Protein AF-A0A9E3P2F0-F1 (afdb_monomer)

Mean predicted aligned error: 11.73 Å

Structure (mmCIF, N/CA/C/O backbone):
data_AF-A0A9E3P2F0-F1
#
_entry.id   AF-A0A9E3P2F0-F1
#
loop_
_atom_site.group_PDB
_atom_site.id
_atom_site.type_symbol
_atom_site.label_atom_id
_atom_site.label_alt_id
_atom_site.label_comp_id
_atom_site.label_asym_id
_atom_site.label_entity_id
_atom_site.label_seq_id
_atom_site.pdbx_PDB_ins_code
_atom_site.Cartn_x
_atom_site.Cartn_y
_atom_site.Cartn_z
_atom_site.occupancy
_atom_site.B_iso_or_equiv
_atom_site.auth_seq_id
_atom_site.auth_comp_id
_atom_site.auth_asym_id
_atom_site.auth_atom_id
_atom_site.pdbx_PDB_model_num
ATOM 1 N N . MET A 1 1 ? 60.917 -7.660 24.930 1.00 40.38 1 MET A N 1
ATOM 2 C CA . MET A 1 1 ? 59.630 -8.394 24.938 1.00 40.38 1 MET A CA 1
ATOM 3 C C . MET A 1 1 ? 58.524 -7.408 25.269 1.00 40.38 1 MET A C 1
ATOM 5 O O . MET A 1 1 ? 58.540 -6.801 26.330 1.00 40.38 1 MET A O 1
ATOM 9 N N . SER A 1 2 ? 57.696 -7.110 24.273 1.00 34.72 2 SER A N 1
ATOM 10 C CA . SER A 1 2 ? 56.915 -5.878 24.148 1.00 34.72 2 SER A CA 1
ATOM 11 C C . SER A 1 2 ? 55.524 -5.950 24.778 1.00 34.72 2 SER A C 1
ATOM 13 O O . SER A 1 2 ? 54.780 -6.902 24.562 1.00 34.72 2 SER A O 1
ATOM 15 N N . ARG A 1 3 ? 55.173 -4.856 25.461 1.00 39.50 3 ARG A N 1
ATOM 16 C CA . ARG A 1 3 ? 53.842 -4.432 25.916 1.00 39.50 3 ARG A CA 1
ATOM 17 C C . ARG A 1 3 ? 52.728 -4.738 24.896 1.00 39.50 3 ARG A C 1
ATOM 19 O O . ARG A 1 3 ? 52.567 -3.992 23.937 1.00 39.50 3 ARG A O 1
ATOM 26 N N . ARG A 1 4 ? 51.929 -5.783 25.129 1.00 37.25 4 ARG A N 1
ATOM 27 C CA . ARG A 1 4 ? 50.615 -6.012 24.492 1.00 37.25 4 ARG A CA 1
ATOM 28 C C . ARG A 1 4 ? 49.747 -6.877 25.407 1.00 37.25 4 ARG A C 1
ATOM 30 O O . ARG A 1 4 ? 49.718 -8.082 25.225 1.00 37.25 4 ARG A O 1
ATOM 37 N N . LEU A 1 5 ? 49.081 -6.289 26.404 1.00 38.16 5 LEU A N 1
ATOM 38 C CA . LEU A 1 5 ? 48.045 -7.013 27.167 1.00 38.16 5 LEU A CA 1
ATOM 39 C C . LEU A 1 5 ? 46.985 -6.126 27.852 1.00 38.16 5 LEU A C 1
ATOM 41 O O . LEU A 1 5 ? 46.188 -6.635 28.623 1.00 38.16 5 LEU A O 1
ATOM 45 N N . VAL A 1 6 ? 46.908 -4.823 27.548 1.00 38.03 6 VAL A N 1
ATOM 46 C CA . VAL A 1 6 ? 45.938 -3.915 28.210 1.00 38.03 6 VAL A CA 1
ATOM 47 C C . VAL A 1 6 ? 44.891 -3.316 27.250 1.00 38.03 6 VAL A C 1
ATOM 49 O O . VAL A 1 6 ? 43.976 -2.635 27.683 1.00 38.03 6 VAL A O 1
ATOM 52 N N . ALA A 1 7 ? 44.921 -3.627 25.949 1.00 35.84 7 ALA A N 1
ATOM 53 C CA . ALA A 1 7 ? 43.976 -3.042 24.980 1.00 35.84 7 ALA A CA 1
ATOM 54 C C . ALA A 1 7 ? 42.745 -3.915 24.639 1.00 35.84 7 ALA A C 1
ATOM 56 O O . ALA A 1 7 ? 41.871 -3.459 23.911 1.00 35.84 7 ALA A O 1
ATOM 57 N N . ALA A 1 8 ? 42.646 -5.150 25.145 1.00 36.19 8 ALA A N 1
ATOM 58 C CA . ALA A 1 8 ? 41.580 -6.083 24.745 1.00 36.19 8 ALA A CA 1
ATOM 59 C C . ALA A 1 8 ? 40.369 -6.123 25.700 1.00 36.19 8 ALA A C 1
ATOM 61 O O . ALA A 1 8 ? 39.304 -6.587 25.308 1.00 36.19 8 ALA A O 1
ATOM 62 N N . ALA A 1 9 ? 40.495 -5.610 26.929 1.00 34.03 9 ALA A N 1
ATOM 63 C CA . ALA A 1 9 ? 39.415 -5.668 27.920 1.00 34.03 9 ALA A CA 1
ATOM 64 C C . ALA A 1 9 ? 38.442 -4.473 27.847 1.00 34.03 9 ALA A C 1
ATOM 66 O O . ALA A 1 9 ? 37.289 -4.598 28.247 1.00 34.03 9 ALA A O 1
ATOM 67 N N . THR A 1 10 ? 38.857 -3.337 27.278 1.00 33.19 10 THR A N 1
ATOM 68 C CA . THR A 1 10 ? 38.019 -2.123 27.212 1.00 33.19 10 THR A CA 1
ATOM 69 C C . THR A 1 10 ? 37.152 -2.050 25.948 1.00 33.19 10 THR A C 1
ATOM 71 O O . THR A 1 10 ? 36.189 -1.293 25.915 1.00 33.19 10 THR A O 1
ATOM 74 N N . PHE A 1 11 ? 37.436 -2.856 24.916 1.00 33.81 11 PHE A N 1
ATOM 75 C CA . PHE A 1 11 ? 36.678 -2.832 23.654 1.00 33.81 11 PHE A CA 1
ATOM 76 C C . PHE A 1 11 ? 35.480 -3.799 23.641 1.00 33.81 11 PHE A C 1
ATOM 78 O O . PHE A 1 11 ? 34.512 -3.576 22.922 1.00 33.81 11 PHE A O 1
ATOM 85 N N . VAL A 1 12 ? 35.495 -4.841 24.481 1.00 35.81 12 VAL A N 1
ATOM 86 C CA . VAL A 1 12 ? 34.389 -5.814 24.575 1.00 35.81 12 VAL A CA 1
ATOM 87 C C . VAL A 1 12 ? 33.269 -5.317 25.501 1.00 35.81 12 VAL A C 1
ATOM 89 O O . VAL A 1 12 ? 32.103 -5.613 25.261 1.00 35.81 12 VAL A O 1
ATOM 92 N N . ALA A 1 13 ? 33.575 -4.463 26.484 1.00 33.22 13 ALA A N 1
ATOM 93 C CA . ALA A 1 13 ? 32.558 -3.835 27.336 1.00 33.22 13 ALA A CA 1
ATOM 94 C C . ALA A 1 13 ? 31.741 -2.738 26.613 1.00 33.22 13 ALA A C 1
ATOM 96 O O . ALA A 1 13 ? 30.599 -2.480 26.982 1.00 33.22 13 ALA A O 1
ATOM 97 N N . LEU A 1 14 ? 32.282 -2.139 25.544 1.00 32.34 14 LEU A N 1
ATOM 98 C CA . LEU A 1 14 ? 31.580 -1.157 24.701 1.00 32.34 14 LEU A CA 1
ATOM 99 C C . LEU A 1 14 ? 30.700 -1.795 23.610 1.00 32.34 14 LEU A C 1
ATOM 101 O O . LEU A 1 14 ? 29.856 -1.109 23.042 1.00 32.34 14 LEU A O 1
ATOM 105 N N . LEU A 1 15 ? 30.838 -3.102 23.356 1.00 33.69 15 LEU A N 1
ATOM 106 C CA . LEU A 1 15 ? 30.000 -3.851 22.407 1.00 33.69 15 LEU A CA 1
ATOM 107 C C . LEU A 1 15 ? 28.753 -4.487 23.048 1.00 33.69 15 LEU A C 1
ATOM 109 O O . LEU A 1 15 ? 27.879 -4.951 22.325 1.00 33.69 15 LEU A O 1
ATOM 113 N N . PHE A 1 16 ? 28.637 -4.463 24.380 1.00 33.47 16 PHE A N 1
ATOM 114 C CA . PHE A 1 16 ? 27.462 -4.964 25.112 1.00 33.47 16 PHE A CA 1
ATOM 115 C C . PHE A 1 16 ? 26.696 -3.879 25.891 1.00 33.47 16 PHE A C 1
ATOM 117 O O . PHE A 1 16 ? 25.680 -4.178 26.513 1.00 33.47 16 PHE A O 1
ATOM 124 N N . ALA A 1 17 ? 27.133 -2.615 25.833 1.00 30.91 17 ALA A N 1
ATOM 125 C CA . ALA A 1 17 ? 26.473 -1.493 26.513 1.00 30.91 17 ALA A CA 1
ATOM 126 C C . ALA A 1 17 ? 25.496 -0.692 25.625 1.00 30.91 17 ALA A C 1
ATOM 128 O O . ALA A 1 17 ? 24.865 0.243 26.110 1.00 30.91 17 ALA A O 1
ATOM 129 N N . SER A 1 18 ? 25.331 -1.045 24.346 1.00 32.28 18 SER A N 1
ATOM 130 C CA . SER A 1 18 ? 24.412 -0.354 23.422 1.00 32.28 18 SER A CA 1
ATOM 131 C C . SER A 1 18 ?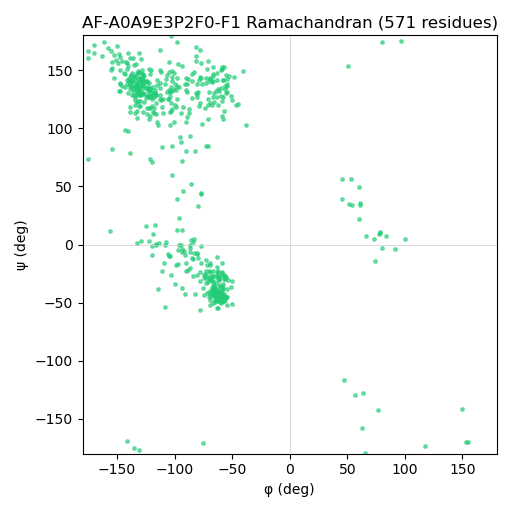 23.227 -1.202 22.947 1.00 32.28 18 SER A C 1
ATOM 133 O O . SER A 1 18 ? 22.380 -0.704 22.213 1.00 32.28 18 SER A O 1
ATOM 135 N N . THR A 1 19 ? 23.090 -2.451 23.400 1.00 33.00 19 THR A N 1
ATOM 136 C CA . THR A 1 19 ? 22.008 -3.355 22.959 1.00 33.00 19 THR A CA 1
ATOM 137 C C . THR A 1 19 ? 20.756 -3.349 23.842 1.00 33.00 19 THR A C 1
ATOM 139 O O . THR A 1 19 ? 19.895 -4.202 23.665 1.00 33.00 19 THR A O 1
ATOM 142 N N . PHE A 1 20 ? 20.609 -2.390 24.764 1.00 34.28 20 PHE A N 1
ATOM 143 C CA . PHE A 1 20 ? 19.408 -2.279 25.613 1.00 34.28 20 PHE A CA 1
ATOM 144 C C . PHE A 1 20 ? 18.746 -0.895 25.653 1.00 34.28 20 PHE A C 1
ATOM 146 O O . PHE A 1 20 ? 17.749 -0.725 26.346 1.00 34.28 20 PHE A O 1
ATOM 153 N N . ALA A 1 21 ? 19.231 0.085 24.892 1.00 37.06 21 ALA A N 1
ATOM 154 C CA . ALA A 1 21 ? 18.685 1.441 24.917 1.00 37.06 21 ALA A CA 1
ATOM 155 C C . ALA A 1 21 ? 18.188 1.851 23.529 1.00 37.06 21 ALA A C 1
ATOM 157 O O . ALA A 1 21 ? 18.868 2.576 22.825 1.00 37.06 21 ALA A O 1
ATOM 158 N N . PHE A 1 22 ? 17.051 1.288 23.126 1.00 36.94 22 PHE A N 1
ATOM 159 C CA . PHE A 1 22 ? 15.918 1.956 22.467 1.00 36.94 22 PHE A CA 1
ATOM 160 C C . PHE A 1 22 ? 14.837 0.884 22.341 1.00 36.94 22 PHE A C 1
ATOM 162 O O . PHE A 1 22 ? 14.610 0.294 21.284 1.00 36.94 22 PHE A O 1
ATOM 169 N N . ALA A 1 23 ? 14.228 0.586 23.490 1.00 47.16 23 ALA A N 1
ATOM 170 C CA . ALA A 1 23 ? 12.923 -0.041 23.530 1.00 47.16 23 ALA A CA 1
ATOM 171 C C . ALA A 1 23 ? 11.978 0.720 22.580 1.00 47.16 23 ALA A C 1
ATOM 173 O O . ALA A 1 23 ? 12.103 1.931 22.394 1.00 47.16 23 ALA A O 1
ATOM 174 N N . ASP A 1 24 ? 11.087 -0.017 21.923 1.00 72.38 24 ASP A N 1
ATOM 175 C CA . ASP A 1 24 ? 10.066 0.513 21.023 1.00 72.38 24 ASP A CA 1
ATOM 176 C C . ASP A 1 24 ? 9.362 1.719 21.675 1.00 72.38 24 ASP A C 1
ATOM 178 O O . ASP A 1 24 ? 8.781 1.578 22.748 1.00 72.38 24 ASP A O 1
ATOM 182 N N . ALA A 1 25 ? 9.428 2.902 21.051 1.00 71.94 25 ALA A N 1
ATOM 183 C CA . ALA A 1 25 ? 8.899 4.141 21.621 1.00 71.94 25 ALA A CA 1
ATOM 184 C C . ALA A 1 25 ? 7.382 4.034 21.815 1.00 71.94 25 ALA A C 1
ATOM 186 O O . ALA A 1 25 ? 6.822 4.639 22.720 1.00 71.94 25 ALA A O 1
ATOM 187 N N . ARG A 1 26 ? 6.702 3.213 21.005 1.00 73.44 26 ARG A N 1
ATOM 188 C CA . ARG A 1 26 ? 5.289 2.883 21.191 1.00 73.44 26 ARG A CA 1
ATOM 189 C C . ARG A 1 26 ? 5.087 1.997 22.417 1.00 73.44 26 ARG A C 1
ATOM 191 O O . ARG A 1 26 ? 4.196 2.281 23.207 1.00 73.44 26 ARG A O 1
ATOM 198 N N . THR A 1 27 ? 5.909 0.967 22.614 1.00 76.38 27 THR A N 1
ATOM 199 C CA . THR A 1 27 ? 5.895 0.134 23.832 1.00 76.38 27 THR A CA 1
ATOM 200 C C . THR A 1 27 ? 6.225 0.950 25.084 1.00 76.38 27 THR A C 1
ATOM 202 O O . THR A 1 27 ? 5.558 0.798 26.107 1.00 76.38 27 THR A O 1
ATOM 205 N N . GLU A 1 28 ? 7.205 1.847 25.007 1.00 83.88 28 GLU A N 1
ATOM 206 C CA . GLU A 1 28 ? 7.602 2.745 26.091 1.00 83.88 28 GLU A CA 1
ATOM 207 C C . GLU A 1 28 ? 6.488 3.758 26.395 1.00 83.88 28 GLU A C 1
ATOM 209 O O . GLU A 1 28 ? 6.028 3.844 27.534 1.00 83.88 28 GLU A O 1
ATOM 214 N N . ALA A 1 29 ? 5.953 4.438 25.374 1.00 85.31 29 ALA A N 1
ATOM 215 C CA . ALA A 1 29 ? 4.809 5.338 25.514 1.00 85.31 29 ALA A CA 1
ATOM 216 C C . ALA A 1 29 ? 3.576 4.611 26.067 1.00 85.31 29 ALA A C 1
ATOM 218 O O . ALA A 1 29 ? 2.880 5.150 26.921 1.00 85.31 29 ALA A O 1
ATOM 219 N N . ARG A 1 30 ? 3.329 3.364 25.648 1.00 85.25 30 ARG A N 1
ATOM 220 C CA . ARG A 1 30 ? 2.257 2.505 26.170 1.00 85.25 30 ARG A CA 1
ATOM 221 C C . ARG A 1 30 ? 2.463 2.143 27.632 1.00 85.25 30 ARG A C 1
ATOM 223 O O . ARG A 1 30 ? 1.501 2.170 28.398 1.00 85.25 30 ARG A O 1
ATOM 230 N N . ALA A 1 31 ? 3.692 1.836 28.036 1.00 87.50 31 ALA A N 1
ATOM 231 C CA . ALA A 1 31 ? 4.022 1.556 29.427 1.00 87.50 31 ALA A CA 1
ATOM 232 C C . ALA A 1 31 ? 3.802 2.793 30.312 1.00 87.50 31 ALA A C 1
ATOM 234 O O . ALA A 1 31 ? 3.137 2.683 31.344 1.00 87.50 31 ALA A O 1
ATOM 235 N N . HIS A 1 32 ? 4.288 3.960 29.877 1.00 93.38 32 HIS A N 1
ATOM 236 C CA . HIS A 1 32 ? 4.067 5.241 30.554 1.00 93.38 32 HIS A CA 1
ATOM 237 C C . HIS A 1 32 ? 2.585 5.616 30.599 1.00 93.38 32 HIS A C 1
ATOM 239 O O . HIS A 1 32 ? 2.068 5.985 31.647 1.00 93.38 32 HIS A O 1
ATOM 245 N N . PHE A 1 33 ? 1.856 5.443 29.499 1.00 91.19 33 PHE A N 1
ATOM 246 C CA . PHE A 1 33 ? 0.426 5.723 29.458 1.00 91.19 33 PHE A CA 1
ATOM 247 C C . PHE A 1 33 ? -0.350 4.841 30.420 1.00 91.19 33 PHE A C 1
ATOM 249 O O . PHE A 1 33 ? -1.146 5.348 31.203 1.00 91.19 33 PHE A O 1
ATOM 256 N N . LYS A 1 34 ? -0.066 3.535 30.426 1.00 90.06 34 LYS A N 1
ATOM 257 C CA . LYS A 1 34 ? -0.675 2.601 31.370 1.00 90.06 34 LYS A CA 1
ATOM 258 C C . LYS A 1 34 ? -0.368 2.990 32.815 1.00 90.06 34 LYS A C 1
ATOM 260 O O . LYS A 1 34 ? -1.300 3.127 33.598 1.00 90.06 34 LYS A O 1
ATOM 265 N N . LYS A 1 35 ? 0.904 3.232 33.151 1.00 92.50 35 LYS A N 1
ATOM 266 C CA . LYS A 1 35 ? 1.299 3.723 34.481 1.00 92.50 35 LYS A CA 1
ATOM 267 C C . LYS A 1 35 ? 0.558 5.001 34.863 1.00 92.50 35 LYS A C 1
ATOM 269 O O . LYS A 1 35 ? 0.071 5.100 35.984 1.00 92.50 35 LYS A O 1
ATOM 274 N N . GLY A 1 36 ? 0.458 5.950 33.935 1.00 93.81 36 GLY A N 1
ATOM 275 C CA . GLY A 1 36 ? -0.226 7.217 34.150 1.00 93.81 36 GLY A CA 1
ATOM 276 C C . GLY A 1 36 ? -1.710 7.029 34.445 1.00 93.81 36 GLY A C 1
ATOM 277 O O . GLY A 1 36 ? -2.221 7.571 35.423 1.00 93.81 36 GLY A O 1
ATOM 278 N N . MET A 1 37 ? -2.387 6.194 33.655 1.00 93.38 37 MET A N 1
ATOM 279 C CA . MET A 1 37 ? -3.798 5.865 33.863 1.00 93.38 37 MET A CA 1
ATOM 280 C C . MET A 1 37 ? -4.033 5.098 35.172 1.00 93.38 37 MET A C 1
ATOM 282 O O . MET A 1 37 ? -4.981 5.417 35.890 1.00 93.38 37 MET A O 1
ATOM 286 N N . ASP A 1 38 ? -3.162 4.146 35.520 1.00 92.75 38 ASP A N 1
ATOM 287 C CA . ASP A 1 38 ? -3.234 3.388 36.777 1.00 92.75 38 ASP A CA 1
ATOM 288 C C . ASP A 1 38 ? -3.022 4.309 37.999 1.00 92.75 38 ASP A C 1
ATOM 290 O O . ASP A 1 38 ? -3.728 4.195 39.003 1.00 92.75 38 ASP A O 1
ATOM 294 N N . ALA A 1 39 ? -2.097 5.273 37.910 1.00 93.31 39 ALA A N 1
ATOM 295 C CA . ALA A 1 39 ? -1.855 6.269 38.955 1.00 93.31 39 ALA A CA 1
ATOM 296 C C . ALA A 1 39 ? -3.045 7.228 39.135 1.00 93.31 39 ALA A C 1
ATOM 298 O O . ALA A 1 39 ? -3.456 7.485 40.269 1.00 93.31 39 ALA A O 1
ATOM 299 N N . ILE A 1 40 ? -3.649 7.699 38.035 1.00 91.94 40 ILE A N 1
ATOM 300 C CA . ILE A 1 40 ? -4.868 8.527 38.074 1.00 91.94 40 ILE A CA 1
ATOM 301 C C . ILE A 1 40 ? -6.021 7.748 38.710 1.00 91.94 40 ILE A C 1
ATOM 303 O O . ILE A 1 40 ? -6.703 8.275 39.586 1.00 91.94 40 ILE A O 1
ATOM 307 N N . ALA A 1 41 ? -6.207 6.478 38.335 1.00 89.44 41 ALA A N 1
ATOM 308 C CA . ALA A 1 41 ? -7.228 5.618 38.933 1.00 89.44 41 ALA A CA 1
ATOM 309 C C . ALA A 1 41 ? -7.017 5.413 40.446 1.00 89.44 41 ALA A C 1
ATOM 311 O O . ALA A 1 41 ? -7.986 5.263 41.189 1.00 89.44 41 ALA A O 1
ATOM 312 N N . ALA A 1 42 ? -5.767 5.463 40.915 1.00 92.56 42 ALA A N 1
ATOM 313 C CA . ALA A 1 42 ? -5.408 5.431 42.332 1.00 92.56 42 ALA A CA 1
ATOM 314 C C . ALA A 1 42 ? -5.479 6.807 43.038 1.00 92.56 42 ALA A C 1
ATOM 316 O O . ALA A 1 42 ? -5.095 6.911 44.203 1.00 92.56 42 ALA A O 1
ATOM 317 N N . GLY A 1 43 ? -5.936 7.867 42.358 1.00 90.50 43 GLY A N 1
ATOM 318 C CA . GLY A 1 43 ? -6.038 9.231 42.895 1.00 90.50 43 GLY A CA 1
ATOM 319 C C . GLY A 1 43 ? -4.714 10.003 42.955 1.00 90.50 43 GLY A C 1
ATOM 320 O O . GLY A 1 43 ? -4.659 11.087 43.537 1.00 90.50 43 GLY A O 1
ATOM 321 N N . LYS A 1 44 ? -3.642 9.469 42.361 1.00 95.00 44 LYS A N 1
ATOM 322 C CA . LYS A 1 44 ? -2.306 10.077 42.331 1.00 95.00 44 LYS A CA 1
ATOM 323 C C . LYS A 1 44 ? -2.117 10.906 41.061 1.00 95.00 44 LYS A C 1
ATOM 325 O O . LYS A 1 44 ? -1.405 10.510 40.138 1.00 95.00 44 LYS A O 1
ATOM 330 N N . TYR A 1 45 ? -2.789 12.052 41.003 1.00 93.06 45 TYR A N 1
ATOM 331 C CA . TYR A 1 45 ? -2.846 12.867 39.787 1.00 93.06 45 TYR A CA 1
ATOM 332 C C . TYR A 1 45 ? -1.480 13.401 39.344 1.00 93.06 45 TYR A C 1
ATOM 334 O O . TYR A 1 45 ? -1.183 13.328 38.158 1.00 93.06 45 TYR A O 1
ATOM 342 N N . ASP A 1 46 ? -0.625 13.858 40.262 1.00 93.44 46 ASP A N 1
ATOM 343 C CA . ASP A 1 46 ? 0.693 14.406 39.904 1.00 93.44 46 ASP A CA 1
ATOM 344 C C . ASP A 1 46 ? 1.594 13.351 39.243 1.00 93.44 46 ASP A C 1
ATOM 346 O O . ASP A 1 46 ? 2.151 13.589 38.169 1.00 93.44 46 ASP A O 1
ATOM 350 N N . GLU A 1 47 ? 1.679 12.153 39.838 1.00 94.50 47 GLU A N 1
ATOM 351 C CA . GLU A 1 47 ? 2.395 11.005 39.260 1.00 94.50 47 GLU A CA 1
ATOM 352 C C . GLU A 1 47 ? 1.799 10.631 37.895 1.00 94.50 47 GLU A C 1
ATOM 354 O O . GLU A 1 47 ? 2.521 10.462 36.911 1.00 94.50 47 GLU A O 1
ATOM 359 N N . GLY A 1 48 ? 0.468 10.558 37.818 1.00 95.44 48 GLY A N 1
ATOM 360 C CA . GLY A 1 48 ? -0.240 10.192 36.601 1.00 95.44 48 GLY A CA 1
ATOM 361 C C . GLY A 1 48 ? -0.035 11.169 35.445 1.00 95.44 48 GLY A C 1
ATOM 362 O O . GLY A 1 48 ? 0.215 10.751 34.315 1.00 95.44 48 GLY A O 1
ATOM 363 N N . ILE A 1 49 ? -0.081 12.473 35.722 1.00 96.88 49 ILE A N 1
ATOM 364 C CA . ILE A 1 49 ? 0.151 13.541 34.743 1.00 96.88 49 ILE A CA 1
ATOM 365 C C . ILE A 1 49 ? 1.588 13.493 34.222 1.00 96.88 49 ILE A C 1
ATOM 367 O O . ILE A 1 49 ? 1.792 13.657 33.018 1.00 96.88 49 ILE A O 1
ATOM 371 N N . VAL A 1 50 ? 2.581 13.262 35.089 1.00 97.44 50 VAL A N 1
ATOM 372 C CA . VAL A 1 50 ? 3.988 13.127 34.672 1.00 97.44 50 VAL A CA 1
ATOM 373 C C . VAL A 1 50 ? 4.145 11.959 33.702 1.00 97.44 50 VAL A C 1
ATOM 375 O O . VAL A 1 50 ? 4.685 12.137 32.613 1.00 97.44 50 VAL A O 1
ATOM 378 N N . GLU A 1 51 ? 3.610 10.792 34.053 1.00 96.69 51 GLU A N 1
ATOM 379 C CA . GLU A 1 51 ? 3.669 9.590 33.219 1.00 96.69 51 GLU A CA 1
ATOM 380 C C . GLU A 1 51 ? 2.941 9.787 31.873 1.00 96.69 51 GLU A C 1
ATOM 382 O O . GLU A 1 51 ? 3.492 9.477 30.814 1.00 96.69 51 GLU A O 1
ATOM 387 N N . LEU A 1 52 ? 1.750 10.400 31.868 1.00 94.62 52 LEU A N 1
ATOM 388 C CA . LEU A 1 52 ? 1.035 10.727 30.627 1.00 94.62 52 LEU A CA 1
ATOM 389 C C . LEU A 1 52 ? 1.781 11.755 29.762 1.00 94.62 52 LEU A C 1
ATOM 391 O O . LEU A 1 52 ? 1.793 11.631 28.536 1.00 94.62 52 LEU A O 1
ATOM 395 N N . LYS A 1 53 ? 2.425 12.762 30.366 1.00 95.94 53 LYS A N 1
ATOM 396 C CA . LYS A 1 53 ? 3.267 13.720 29.634 1.00 95.94 53 LYS A CA 1
ATOM 397 C C . LYS A 1 53 ? 4.475 13.034 29.014 1.00 95.94 53 LYS A C 1
ATOM 399 O O . LYS A 1 53 ? 4.781 13.324 27.860 1.00 95.94 53 LYS A O 1
ATOM 404 N N . THR A 1 54 ? 5.125 12.122 29.734 1.00 94.12 54 THR A N 1
ATOM 405 C CA . THR A 1 54 ? 6.226 11.320 29.189 1.00 94.12 54 THR A CA 1
ATOM 406 C C . THR A 1 54 ? 5.735 10.471 28.016 1.00 94.12 54 THR A C 1
ATOM 408 O O . THR A 1 54 ? 6.333 10.523 26.944 1.00 94.12 54 THR A O 1
ATOM 411 N N . ALA A 1 55 ? 4.586 9.796 28.146 1.00 89.69 55 ALA A N 1
ATOM 412 C CA . ALA A 1 55 ? 3.973 9.064 27.036 1.00 89.69 55 ALA A CA 1
ATOM 413 C C . ALA A 1 55 ? 3.722 9.962 25.811 1.00 89.69 55 ALA A C 1
ATOM 415 O O . ALA A 1 55 ? 4.070 9.590 24.692 1.00 89.69 55 ALA A O 1
ATOM 416 N N . TYR A 1 56 ? 3.180 11.167 26.021 1.00 88.81 56 TYR A N 1
ATOM 417 C CA . TYR A 1 56 ? 2.937 12.145 24.956 1.00 88.81 56 TYR A CA 1
ATOM 418 C C . TYR A 1 56 ? 4.228 12.674 24.314 1.00 88.81 56 TYR A C 1
ATOM 420 O O . TYR A 1 56 ? 4.264 12.923 23.112 1.00 88.81 56 TYR A O 1
ATOM 428 N N . GLN A 1 57 ? 5.293 12.862 25.094 1.00 89.69 57 GLN A N 1
ATOM 429 C CA . GLN A 1 57 ? 6.593 13.303 24.582 1.00 89.69 57 GLN A CA 1
ATOM 430 C C . GLN A 1 57 ? 7.257 12.232 23.717 1.00 89.69 57 GLN A C 1
ATOM 432 O O . GLN A 1 57 ? 7.859 12.564 22.695 1.00 89.69 57 GLN A O 1
ATOM 437 N N . ILE A 1 58 ? 7.129 10.964 24.117 1.00 84.06 58 ILE A N 1
ATOM 438 C CA . ILE A 1 58 ? 7.651 9.825 23.362 1.00 84.06 58 ILE A CA 1
ATOM 439 C C . ILE A 1 58 ? 6.853 9.647 22.065 1.00 84.06 58 ILE A C 1
ATOM 441 O O . ILE A 1 58 ? 7.438 9.590 20.980 1.00 84.06 58 ILE A O 1
ATOM 445 N N . LEU A 1 59 ? 5.520 9.588 22.164 1.00 79.75 59 LEU A N 1
ATOM 446 C CA . LEU A 1 59 ? 4.629 9.410 21.022 1.00 79.75 59 LEU A CA 1
ATOM 447 C C . LEU A 1 59 ? 3.371 10.292 21.171 1.00 79.75 59 LEU A C 1
ATOM 449 O O . LEU A 1 59 ? 2.415 9.905 21.850 1.00 79.75 59 LEU A O 1
ATOM 453 N N . PRO A 1 60 ? 3.347 11.480 20.533 1.00 83.75 60 PRO A N 1
ATOM 454 C CA . PRO A 1 60 ? 2.230 12.413 20.645 1.00 83.75 60 PRO A CA 1
ATOM 455 C C . PRO A 1 60 ? 0.911 11.810 20.156 1.00 83.75 60 PRO A C 1
ATOM 457 O O . PRO A 1 60 ? 0.819 11.327 19.029 1.00 83.75 60 PRO A O 1
ATOM 460 N N . HIS A 1 61 ? -0.129 11.877 20.989 1.00 82.81 61 HIS A N 1
ATOM 461 C CA . HIS A 1 61 ? -1.462 11.382 20.653 1.00 82.81 61 HIS A CA 1
ATOM 462 C C . HIS A 1 61 ? -2.555 12.232 21.321 1.00 82.81 61 HIS A C 1
ATOM 464 O O . HIS A 1 61 ? -2.451 12.577 22.500 1.00 82.81 61 HIS A O 1
ATOM 470 N N . ALA A 1 62 ? -3.628 12.544 20.585 1.00 83.25 62 ALA A N 1
ATOM 471 C CA . ALA A 1 62 ? -4.694 13.445 21.039 1.00 83.25 62 ALA A CA 1
ATOM 472 C C . ALA A 1 62 ? -5.380 12.945 22.326 1.00 83.25 62 ALA A C 1
ATOM 474 O O . ALA A 1 62 ? -5.482 13.686 23.297 1.00 83.25 62 ALA A O 1
ATOM 475 N N . ASN A 1 63 ? -5.749 11.663 22.399 1.00 86.00 63 ASN A N 1
ATOM 476 C CA . ASN A 1 63 ? -6.347 11.081 23.612 1.00 86.00 63 ASN A CA 1
ATOM 477 C C . ASN A 1 63 ? -5.447 11.197 24.859 1.00 86.00 63 ASN A C 1
ATOM 479 O O . ASN A 1 63 ? -5.956 11.258 25.975 1.00 86.00 63 ASN A O 1
ATOM 483 N N . VAL A 1 64 ? -4.119 11.260 24.690 1.00 89.69 64 VAL A N 1
ATOM 484 C CA . VAL A 1 64 ? -3.198 11.479 25.814 1.00 89.69 64 VAL A CA 1
ATOM 485 C C . VAL A 1 64 ? -3.310 12.923 26.302 1.00 89.69 64 VAL A C 1
ATOM 487 O O . VAL A 1 64 ? -3.400 13.131 27.506 1.00 89.69 64 VAL A O 1
ATOM 490 N N . LEU A 1 65 ? -3.410 13.910 25.398 1.00 91.69 65 LEU A N 1
ATOM 491 C CA . LEU A 1 65 ? -3.700 15.305 25.771 1.00 91.69 65 LEU A CA 1
ATOM 492 C C . LEU A 1 65 ? -5.034 15.432 26.507 1.00 91.69 65 LEU A C 1
ATOM 494 O O . LEU A 1 65 ? -5.087 16.124 27.519 1.00 91.69 65 LEU A O 1
ATOM 498 N N . TYR A 1 66 ? -6.078 14.740 26.040 1.00 91.06 66 TYR A N 1
ATOM 499 C CA . TYR A 1 66 ? -7.377 14.715 26.718 1.00 91.06 66 TYR A CA 1
ATOM 500 C C . TYR A 1 66 ? -7.253 14.171 28.145 1.00 91.06 66 TYR A C 1
ATOM 502 O O . TYR A 1 66 ? -7.730 14.787 29.096 1.00 91.06 66 TYR A O 1
ATOM 510 N N . ASN A 1 67 ? -6.568 13.036 28.314 1.00 93.81 67 ASN A N 1
ATOM 511 C CA . ASN A 1 67 ? -6.373 12.436 29.632 1.00 93.81 67 ASN A CA 1
ATOM 512 C C . ASN A 1 67 ? -5.501 13.311 30.546 1.00 93.81 67 ASN A C 1
ATOM 514 O O . ASN A 1 67 ? -5.802 13.398 31.732 1.00 93.81 67 ASN A O 1
ATOM 518 N N . ILE A 1 68 ? -4.486 14.006 30.013 1.00 94.75 68 ILE A N 1
ATOM 519 C CA . ILE A 1 68 ? -3.707 15.002 30.769 1.00 94.75 68 ILE A CA 1
ATOM 520 C C . ILE A 1 68 ? -4.613 16.159 31.211 1.00 94.75 68 ILE A C 1
ATOM 522 O O . ILE A 1 68 ? -4.603 16.523 32.384 1.00 94.75 68 ILE A O 1
ATOM 526 N N . ALA A 1 69 ? -5.421 16.715 30.300 1.00 94.06 69 ALA A N 1
ATOM 527 C CA . ALA A 1 69 ? -6.332 17.821 30.594 1.00 94.06 69 ALA A CA 1
ATOM 528 C C . ALA A 1 69 ? -7.340 17.452 31.691 1.00 94.06 69 ALA A C 1
ATOM 530 O O . ALA A 1 69 ? -7.536 18.196 32.653 1.00 94.06 69 ALA A O 1
ATOM 531 N N . ARG A 1 70 ? -7.936 16.262 31.576 1.00 94.12 70 ARG A N 1
ATOM 532 C CA . ARG A 1 70 ? -8.871 15.727 32.565 1.00 94.12 70 ARG A CA 1
ATOM 533 C C . ARG A 1 70 ? -8.190 15.458 33.908 1.00 94.12 70 ARG A C 1
ATOM 535 O O . ARG A 1 70 ? -8.752 15.819 34.936 1.00 94.12 70 ARG A O 1
ATOM 542 N N . ALA A 1 71 ? -6.980 14.900 33.913 1.00 93.81 71 ALA A N 1
ATOM 543 C CA . ALA A 1 71 ? -6.227 14.668 35.144 1.00 93.81 71 ALA A CA 1
ATOM 544 C C . ALA A 1 71 ? -5.903 15.980 35.880 1.00 93.81 71 ALA A C 1
ATOM 546 O O . ALA A 1 71 ? -6.052 16.041 37.098 1.00 93.81 71 ALA A O 1
ATOM 547 N N . TYR A 1 72 ? -5.547 17.049 35.157 1.00 95.12 72 TYR A N 1
ATOM 548 C CA . TYR A 1 72 ? -5.381 18.386 35.739 1.00 95.12 72 TYR A CA 1
ATOM 549 C C . TYR A 1 72 ? -6.679 18.929 36.344 1.00 95.12 72 TYR A C 1
ATOM 551 O O . TYR A 1 72 ? -6.688 19.429 37.472 1.00 95.12 72 TYR A O 1
ATOM 559 N N . ALA A 1 73 ? -7.796 18.769 35.633 1.00 92.69 73 ALA A N 1
ATOM 560 C CA . ALA A 1 73 ? -9.100 19.192 36.125 1.00 92.69 73 ALA A CA 1
ATOM 561 C C . ALA A 1 73 ? -9.505 18.439 37.409 1.00 92.69 73 ALA A C 1
ATOM 563 O O . ALA A 1 73 ? -9.965 19.065 38.364 1.00 92.69 73 ALA A O 1
ATOM 564 N N . GLU A 1 74 ? -9.274 17.123 37.477 1.00 90.94 74 GLU A N 1
ATOM 565 C CA . GLU A 1 74 ? -9.531 16.289 38.666 1.00 90.94 74 GLU A CA 1
ATOM 566 C C . GLU A 1 74 ? -8.551 16.585 39.826 1.00 90.94 74 GLU A C 1
ATOM 568 O O . GLU A 1 74 ? -8.919 16.521 41.011 1.00 90.94 74 GLU A O 1
ATOM 573 N N . ALA A 1 75 ? -7.319 17.000 39.512 1.00 90.44 75 ALA A N 1
ATOM 574 C CA . ALA A 1 75 ? -6.359 17.510 40.491 1.00 90.44 75 ALA A CA 1
ATOM 575 C C . ALA A 1 75 ? -6.809 18.853 41.102 1.00 90.44 75 ALA A C 1
ATOM 577 O O . ALA A 1 75 ? -6.517 19.118 42.270 1.00 90.44 75 ALA A O 1
ATOM 578 N N . GLY A 1 76 ? -7.611 19.637 40.372 1.00 88.94 76 GLY A N 1
ATOM 579 C CA . GLY A 1 76 ? -8.086 20.971 40.758 1.00 88.94 76 GLY A CA 1
ATOM 580 C C . GLY A 1 76 ? -7.302 22.121 40.116 1.00 88.94 76 GLY A C 1
ATOM 581 O O . GLY A 1 76 ? -7.575 23.282 40.416 1.00 88.94 76 GLY A O 1
ATOM 582 N N . ASP A 1 77 ? -6.363 21.810 39.222 1.00 91.81 77 ASP A N 1
ATOM 583 C CA . ASP A 1 77 ? -5.580 22.782 38.460 1.00 91.81 77 ASP A CA 1
ATOM 584 C C . ASP A 1 77 ? -6.303 23.115 37.147 1.00 91.81 77 ASP A C 1
ATOM 586 O O . ASP A 1 77 ? -6.067 22.543 36.078 1.00 91.81 77 ASP A O 1
ATOM 590 N N . LEU A 1 78 ? -7.292 24.003 37.261 1.00 92.25 78 LEU A N 1
ATOM 591 C CA . LEU A 1 78 ? -8.187 24.336 36.153 1.00 92.25 78 LEU A CA 1
ATOM 592 C C . LEU A 1 78 ? -7.478 25.109 35.033 1.00 92.25 78 LEU A C 1
ATOM 594 O O . LEU A 1 78 ? -7.881 25.002 33.875 1.00 92.25 78 LEU A O 1
ATOM 598 N N . GLU A 1 79 ? -6.446 25.887 35.363 1.00 91.94 79 GLU A N 1
ATOM 599 C CA . GLU A 1 79 ? -5.714 26.701 34.390 1.00 91.94 79 GLU A CA 1
ATOM 600 C C . GLU A 1 79 ? -4.911 25.808 33.438 1.00 91.94 79 GLU A C 1
ATOM 602 O O . GLU A 1 79 ? -5.049 25.934 32.216 1.00 91.94 79 GLU A O 1
ATOM 607 N N . GLU A 1 80 ? -4.172 24.831 33.972 1.00 94.12 80 GLU A N 1
ATOM 608 C CA . GLU A 1 80 ? -3.480 23.836 33.147 1.00 94.12 80 GLU A CA 1
ATOM 609 C C . GLU A 1 80 ? -4.467 22.937 32.390 1.00 94.12 80 GLU A C 1
ATOM 611 O O . GLU A 1 80 ? -4.264 22.658 31.204 1.00 94.12 80 GLU A O 1
ATOM 616 N N . ALA A 1 81 ? -5.587 22.544 33.006 1.00 93.94 81 ALA A N 1
ATOM 617 C CA . ALA A 1 81 ? -6.623 21.776 32.312 1.00 93.94 81 ALA A CA 1
ATOM 618 C C . ALA A 1 81 ? -7.112 22.490 31.039 1.00 93.94 81 ALA A C 1
ATOM 620 O O . ALA A 1 81 ? -7.192 21.879 29.971 1.00 93.94 81 ALA A O 1
ATOM 621 N N . VAL A 1 82 ? -7.373 23.800 31.125 1.00 95.25 82 VAL A N 1
ATOM 622 C CA . VAL A 1 82 ? -7.766 24.640 29.982 1.00 95.25 82 VAL A CA 1
ATOM 623 C C . VAL A 1 82 ? -6.686 24.665 28.897 1.00 95.25 82 VAL A C 1
ATOM 625 O O . VAL A 1 82 ? -7.011 24.542 27.714 1.00 95.25 82 VAL A O 1
ATOM 628 N N . VAL A 1 83 ? -5.407 24.776 29.269 1.00 95.06 83 VAL A N 1
ATOM 629 C CA . VAL A 1 83 ? -4.288 24.750 28.309 1.00 95.06 83 VAL A CA 1
ATOM 630 C C . VAL A 1 83 ? -4.269 23.437 27.525 1.00 95.06 83 VAL A C 1
ATOM 632 O O . VAL A 1 83 ? -4.173 23.456 26.295 1.00 95.06 83 VAL A O 1
ATOM 635 N N . TYR A 1 84 ? -4.389 22.295 28.205 1.00 93.81 84 TYR A N 1
ATOM 636 C CA . TYR A 1 84 ? -4.368 20.993 27.533 1.00 93.81 84 TYR A CA 1
ATOM 637 C C . TYR A 1 84 ? -5.652 20.704 26.746 1.00 93.81 84 TYR A C 1
ATOM 639 O O . TYR A 1 84 ? -5.556 20.127 25.664 1.00 93.81 84 TYR A O 1
ATOM 647 N N . PHE A 1 85 ? -6.826 21.165 27.194 1.00 93.62 85 PHE A N 1
ATOM 648 C CA . PHE A 1 85 ? -8.055 21.079 26.394 1.00 93.62 85 PHE A CA 1
ATOM 649 C C . PHE A 1 85 ? -7.988 21.935 25.124 1.00 93.62 85 PHE A C 1
ATOM 651 O O . PHE A 1 85 ? -8.447 21.492 24.074 1.00 93.62 85 PHE A O 1
ATOM 658 N N . ARG A 1 86 ? -7.365 23.121 25.165 1.00 92.94 86 ARG A N 1
ATOM 659 C CA . ARG A 1 86 ? -7.123 23.918 23.949 1.00 92.94 86 ARG A CA 1
ATOM 660 C C . ARG A 1 86 ? -6.173 23.206 22.990 1.00 92.94 86 ARG A C 1
ATOM 662 O O . ARG A 1 86 ? -6.525 23.046 21.828 1.00 92.94 86 ARG A O 1
ATOM 669 N N . LYS A 1 87 ? -5.044 22.683 23.486 1.00 87.38 87 LYS A N 1
ATOM 670 C CA . LYS A 1 87 ? -4.116 21.860 22.681 1.00 87.38 87 LYS A CA 1
ATOM 671 C C . LYS A 1 87 ? -4.796 20.629 22.083 1.00 87.38 87 LYS A C 1
ATOM 673 O O . LYS A 1 87 ? -4.499 20.239 20.960 1.00 87.38 87 LYS A O 1
ATOM 678 N N . TYR A 1 88 ? -5.709 20.007 22.826 1.00 86.88 88 TYR A N 1
ATOM 679 C CA . TYR A 1 88 ? -6.518 18.903 22.322 1.00 86.88 88 TYR A CA 1
ATOM 680 C C . TYR A 1 88 ? -7.428 19.353 21.170 1.00 86.88 88 TYR A C 1
ATOM 682 O O . TYR A 1 88 ? -7.450 18.714 20.120 1.00 86.88 88 TYR A O 1
ATOM 690 N N . LEU A 1 89 ? -8.126 20.482 21.333 1.00 87.12 89 LEU A N 1
ATOM 691 C CA . LEU A 1 89 ? -9.036 21.047 20.331 1.00 87.12 89 LEU A CA 1
ATOM 692 C C . LEU A 1 89 ? -8.326 21.591 19.082 1.00 87.12 89 LEU A C 1
ATOM 694 O O . LEU A 1 89 ? -8.905 21.527 17.999 1.00 87.12 89 LEU A O 1
ATOM 698 N N . GLU A 1 90 ? -7.074 22.047 19.193 1.00 84.00 90 GLU A N 1
ATOM 699 C CA . GLU A 1 90 ? -6.214 22.381 18.041 1.00 84.00 90 GLU A CA 1
ATOM 700 C C . GLU A 1 90 ? -6.053 21.185 17.084 1.00 84.00 90 GLU A C 1
ATOM 702 O O . GLU A 1 90 ? -5.883 21.364 15.878 1.00 84.00 90 GLU A O 1
ATOM 707 N N . GLY A 1 91 ? -6.169 19.957 17.603 1.00 68.94 91 GLY A N 1
ATOM 708 C CA . GLY A 1 91 ? -6.148 18.722 16.822 1.00 68.94 91 GLY A CA 1
ATOM 709 C C . GLY A 1 91 ? -7.444 18.396 16.067 1.00 68.94 91 GLY A C 1
ATOM 710 O O . GLY A 1 91 ? -7.468 17.378 15.379 1.00 68.94 91 GLY A O 1
ATOM 711 N N . ASN A 1 92 ? -8.501 19.215 16.188 1.00 70.69 92 ASN A N 1
ATOM 712 C CA . ASN A 1 92 ? -9.852 18.982 15.639 1.00 70.69 92 ASN A CA 1
ATOM 713 C C . ASN A 1 92 ? -10.370 17.543 15.885 1.00 70.69 92 ASN A C 1
ATOM 715 O O . ASN A 1 92 ? -10.684 16.823 14.933 1.00 70.69 92 ASN A O 1
ATOM 719 N N . PRO A 1 93 ? -10.424 17.092 17.150 1.00 75.62 93 PRO A N 1
ATOM 720 C CA . PRO A 1 93 ? -10.738 15.708 17.481 1.00 75.62 93 PRO A CA 1
ATOM 721 C C . PRO A 1 93 ? -12.220 15.372 17.208 1.00 75.62 93 PRO A C 1
ATOM 723 O O . PRO A 1 93 ? -13.065 16.272 17.164 1.00 75.62 93 PRO A O 1
ATOM 726 N N . PRO A 1 94 ? -12.573 14.086 17.017 1.00 63.47 94 PRO A N 1
ATOM 727 C CA . PRO A 1 94 ? -13.937 13.675 16.656 1.00 63.47 94 PRO A CA 1
ATOM 728 C C . PRO A 1 94 ? -14.996 14.056 17.708 1.00 63.47 94 PRO A C 1
ATOM 730 O O . PRO A 1 94 ? -16.146 14.321 17.369 1.00 63.47 94 PRO A O 1
ATOM 733 N N . ASP A 1 95 ? -14.597 14.150 18.972 1.00 79.19 95 ASP A N 1
ATOM 734 C CA . ASP A 1 95 ? -15.382 14.564 20.139 1.00 79.19 95 ASP A CA 1
ATOM 735 C C . ASP A 1 95 ? -15.193 16.056 20.491 1.00 79.19 95 ASP A C 1
ATOM 737 O O . ASP A 1 95 ? -15.442 16.472 21.624 1.00 79.19 95 ASP A O 1
ATOM 741 N N . LYS A 1 96 ? -14.772 16.898 19.534 1.00 83.38 96 LYS A N 1
ATOM 742 C CA . LYS A 1 96 ? -14.546 18.338 19.768 1.00 83.38 96 LYS A CA 1
ATOM 743 C C . LYS A 1 96 ? -15.740 19.071 20.369 1.00 83.38 96 LYS A C 1
ATOM 745 O O . LYS A 1 96 ? -15.534 20.045 21.087 1.00 83.38 96 LYS A O 1
ATOM 750 N N . ASP A 1 97 ? -16.963 18.634 20.071 1.00 83.38 97 ASP A N 1
ATOM 751 C CA . ASP A 1 97 ? -18.188 19.247 20.591 1.00 83.38 97 ASP A CA 1
ATOM 752 C C . ASP A 1 97 ? -18.257 19.059 22.122 1.00 83.38 97 ASP A C 1
ATOM 754 O O . ASP A 1 97 ? -18.491 20.022 22.855 1.00 83.38 97 ASP A O 1
ATOM 758 N N . GLU A 1 98 ? -17.953 17.846 22.606 1.00 86.00 98 GLU A N 1
ATOM 759 C CA . GLU A 1 98 ? -17.848 17.509 24.034 1.00 86.00 98 GLU A CA 1
ATOM 760 C C . GLU A 1 98 ? -16.703 18.300 24.681 1.00 86.00 98 GLU A C 1
ATOM 762 O O . GLU A 1 98 ? -16.928 19.068 25.618 1.00 86.00 98 GLU A O 1
ATOM 767 N N . ALA A 1 99 ? -15.489 18.204 24.130 1.00 87.25 99 ALA A N 1
ATOM 768 C CA . ALA A 1 99 ? -14.313 18.881 24.681 1.00 87.25 99 ALA A CA 1
ATOM 769 C C . ALA A 1 99 ? -14.445 20.418 24.692 1.00 87.25 99 ALA A C 1
ATOM 771 O O . ALA A 1 99 ? -13.997 21.071 25.635 1.00 87.25 99 ALA A O 1
ATOM 772 N N . SER A 1 100 ? -15.109 21.010 23.693 1.00 89.94 100 SER A N 1
ATOM 773 C CA . SER A 1 100 ? -15.399 22.452 23.658 1.00 89.94 100 SER A CA 1
ATOM 774 C C . SER A 1 100 ? -16.384 22.860 24.747 1.00 89.94 100 SER A C 1
ATOM 776 O O . SER A 1 100 ? -16.263 23.947 25.315 1.00 89.94 100 SER A O 1
ATOM 778 N N . GLN A 1 101 ? -17.364 22.008 25.051 1.00 90.12 101 GLN A N 1
ATOM 779 C CA . GLN A 1 101 ? -18.305 22.266 26.132 1.00 90.12 101 GLN A CA 1
ATOM 780 C C . GLN A 1 101 ? -17.618 22.167 27.500 1.00 90.12 101 GLN A C 1
ATOM 782 O O . GLN A 1 101 ? -17.815 23.049 28.337 1.00 90.12 101 GLN A O 1
ATOM 787 N N . ILE A 1 102 ? -16.759 21.160 27.696 1.00 92.12 102 ILE A N 1
ATOM 788 C CA . ILE A 1 102 ? -15.930 21.017 28.903 1.00 92.12 102 ILE A CA 1
ATOM 789 C C . ILE A 1 102 ? -15.057 22.264 29.086 1.00 92.12 102 ILE A C 1
ATOM 791 O O . ILE A 1 102 ? -15.067 22.876 30.153 1.00 92.12 102 ILE A O 1
ATOM 795 N N . LEU A 1 103 ? -14.372 22.703 28.025 1.00 93.25 103 LEU A N 1
ATOM 796 C CA . LEU A 1 103 ? -13.537 23.904 28.042 1.00 93.25 103 LEU A CA 1
ATOM 797 C C . LEU A 1 103 ? -14.330 25.152 28.466 1.00 93.25 103 LEU A C 1
ATOM 799 O O . LEU A 1 103 ? -13.906 25.868 29.374 1.00 93.25 103 LEU A O 1
ATOM 803 N N . LYS A 1 104 ? -15.506 25.388 27.869 1.00 93.19 104 LYS A N 1
ATOM 804 C CA . LYS A 1 104 ? -16.379 26.518 28.240 1.00 93.19 104 LYS A CA 1
ATOM 805 C C . LYS A 1 104 ? -16.787 26.468 29.714 1.00 93.19 104 LYS A C 1
ATOM 807 O O . LYS A 1 104 ? -16.778 27.503 30.386 1.00 93.19 104 LYS A O 1
ATOM 812 N N . ASN A 1 105 ? -17.135 25.284 30.217 1.00 91.94 105 ASN A N 1
ATOM 813 C CA . ASN A 1 105 ? -17.530 25.089 31.612 1.00 91.94 105 ASN A CA 1
ATOM 814 C C . ASN A 1 105 ? -16.361 25.387 32.568 1.00 91.94 105 ASN A C 1
ATOM 816 O O . ASN A 1 105 ? -16.541 26.108 33.556 1.00 91.94 105 ASN A O 1
ATOM 820 N N . LEU A 1 106 ? -15.155 24.905 32.243 1.00 91.81 106 LEU A N 1
ATOM 821 C CA . LEU A 1 106 ? -13.934 25.164 33.011 1.00 91.81 106 LEU A CA 1
ATOM 822 C C . LEU A 1 106 ? -13.591 26.659 33.044 1.00 91.81 106 LEU A C 1
ATOM 824 O O . LEU A 1 106 ? -13.388 27.215 34.123 1.00 91.81 106 LEU A O 1
ATOM 828 N N . GLU A 1 107 ? -13.621 27.349 31.902 1.00 93.19 107 GLU A N 1
ATOM 829 C CA . GLU A 1 107 ? -13.363 28.796 31.825 1.00 93.19 107 GLU A CA 1
ATOM 830 C C . GLU A 1 107 ? -14.399 29.624 32.600 1.00 93.19 107 GLU A C 1
ATOM 832 O O . GLU A 1 107 ? -14.068 30.623 33.247 1.00 93.19 107 GLU A O 1
ATOM 837 N N . ALA A 1 108 ? -15.675 29.229 32.557 1.00 89.81 108 ALA A N 1
ATOM 838 C CA . ALA A 1 108 ? -16.716 29.859 33.366 1.00 89.81 108 ALA A CA 1
ATOM 839 C C . ALA A 1 108 ? -16.473 29.645 34.867 1.00 89.81 108 ALA A C 1
ATOM 841 O O . ALA A 1 108 ? -16.786 30.517 35.683 1.00 89.81 108 ALA A O 1
ATOM 842 N N . ARG A 1 109 ? -15.906 28.499 35.255 1.00 90.00 109 ARG A N 1
ATOM 843 C CA . ARG A 1 109 ? -15.586 28.210 36.653 1.00 90.00 109 ARG A CA 1
ATOM 844 C C . ARG A 1 109 ? -14.368 28.976 37.148 1.00 90.00 109 ARG A C 1
ATOM 846 O O . ARG A 1 109 ? -14.447 29.552 38.228 1.00 90.00 109 ARG A O 1
ATOM 853 N N . ILE A 1 110 ? -13.306 29.054 36.349 1.00 89.88 110 ILE A N 1
ATOM 854 C CA . ILE A 1 110 ? -12.122 29.869 36.658 1.00 89.88 110 ILE A CA 1
ATOM 855 C C . ILE A 1 110 ? -12.537 31.322 36.895 1.00 89.88 110 ILE A C 1
ATOM 857 O O . ILE A 1 110 ? -12.202 31.888 37.933 1.00 89.88 110 ILE A O 1
ATOM 861 N N . ARG A 1 111 ? -13.368 31.891 36.009 1.00 89.50 111 ARG A N 1
ATOM 862 C CA . ARG A 1 111 ? -13.895 33.257 36.178 1.00 89.50 111 ARG A CA 1
ATOM 863 C C . ARG A 1 111 ? -14.675 33.438 37.481 1.00 89.50 111 ARG A C 1
ATOM 865 O O . ARG A 1 111 ? -14.476 34.429 38.175 1.00 89.50 111 ARG A O 1
ATOM 872 N N . ARG A 1 112 ? -15.529 32.473 37.847 1.00 87.50 112 ARG A N 1
ATOM 873 C CA . ARG A 1 112 ? -16.257 32.501 39.130 1.00 87.50 112 ARG A CA 1
ATOM 874 C C . ARG A 1 112 ? -15.313 32.429 40.333 1.00 87.50 112 ARG A C 1
ATOM 876 O O . ARG A 1 112 ? -15.508 33.171 41.290 1.00 87.50 112 ARG A O 1
ATOM 883 N N . GLN A 1 113 ? -14.290 31.573 40.285 1.00 85.81 113 GLN A N 1
ATOM 884 C CA . GLN A 1 113 ? -13.302 31.447 41.362 1.00 85.81 113 GLN A CA 1
ATOM 885 C C . GLN A 1 113 ? -12.451 32.712 41.514 1.00 85.81 113 GLN A C 1
ATOM 887 O O . GLN A 1 113 ? -12.182 33.130 42.637 1.00 85.81 113 GLN A O 1
ATOM 892 N N . GLN A 1 114 ? -12.055 33.340 40.406 1.00 86.56 114 GLN A N 1
ATOM 893 C CA . GLN A 1 114 ? -11.313 34.602 40.413 1.00 86.56 114 GLN A CA 1
ATOM 894 C C . GLN A 1 114 ? -12.160 35.739 40.995 1.00 86.56 114 GLN A C 1
ATOM 896 O O . GLN A 1 114 ? -11.729 36.369 41.956 1.00 86.56 114 GLN A O 1
ATOM 901 N N . ALA A 1 115 ? -13.401 35.910 40.527 1.00 85.00 115 ALA A N 1
ATOM 902 C CA . ALA A 1 115 ? -14.317 36.919 41.062 1.00 85.00 115 ALA A CA 1
ATOM 903 C C . ALA A 1 115 ? -14.593 36.731 42.568 1.00 85.00 115 ALA A C 1
ATOM 905 O O . ALA A 1 115 ? -14.625 37.700 43.324 1.00 85.00 115 ALA A O 1
ATOM 906 N N . ALA A 1 116 ? -14.739 35.484 43.032 1.00 82.94 116 ALA A N 1
ATOM 907 C CA . ALA A 1 116 ? -14.907 35.184 44.455 1.00 82.94 116 ALA A CA 1
ATOM 908 C C . ALA A 1 116 ? -13.649 35.510 45.283 1.00 82.94 116 ALA A C 1
ATOM 910 O O . ALA A 1 116 ? -13.760 36.012 46.401 1.00 82.94 116 ALA A O 1
ATOM 911 N N . ARG A 1 117 ? -12.447 35.256 44.742 1.00 82.88 117 ARG A N 1
ATOM 912 C CA . ARG A 1 117 ? -11.173 35.616 45.391 1.00 82.88 117 ARG A CA 1
ATOM 913 C C . ARG A 1 117 ? -10.980 37.129 45.468 1.00 82.88 117 ARG A C 1
ATOM 915 O O . ARG A 1 117 ? -10.527 37.617 46.499 1.00 82.88 117 ARG A O 1
ATOM 922 N N . GLU A 1 118 ? -11.337 37.856 44.415 1.00 81.62 118 GLU A N 1
ATOM 923 C CA . GLU A 1 118 ? -11.288 39.322 44.375 1.00 81.62 118 GLU A CA 1
ATOM 924 C C . GLU A 1 118 ? -12.264 39.942 45.385 1.00 81.62 118 GLU A C 1
ATOM 926 O O . GLU A 1 118 ? -11.869 40.806 46.168 1.00 81.62 118 GLU A O 1
ATOM 931 N N . ALA A 1 119 ? -13.501 39.436 45.456 1.00 79.44 119 ALA A N 1
ATOM 932 C CA . ALA A 1 119 ? -14.483 39.861 46.455 1.00 79.44 119 ALA A CA 1
ATOM 933 C C . ALA A 1 119 ? -14.000 39.598 47.896 1.00 79.44 119 ALA A C 1
ATOM 935 O O . ALA A 1 119 ? -14.081 40.481 48.748 1.00 79.44 119 ALA A O 1
ATOM 936 N N . ALA A 1 120 ? -13.408 38.426 48.156 1.00 73.00 120 ALA A N 1
ATOM 937 C CA . ALA A 1 120 ? -12.854 38.086 49.468 1.00 73.00 120 ALA A CA 1
ATOM 938 C C . ALA A 1 120 ? -11.621 38.931 49.853 1.00 73.00 120 ALA A C 1
ATOM 940 O O . ALA A 1 120 ? -11.349 39.134 51.037 1.00 73.00 120 ALA A O 1
ATOM 941 N N . GLN A 1 121 ? -10.853 39.428 48.877 1.00 69.50 121 GLN A N 1
ATOM 942 C CA . GLN A 1 121 ? -9.744 40.354 49.131 1.00 69.50 121 GLN A CA 1
ATOM 943 C C . GLN A 1 121 ? -10.228 41.785 49.397 1.00 69.50 121 GLN A C 1
ATOM 945 O O . GLN A 1 121 ? -9.606 42.481 50.200 1.00 69.50 121 GLN A O 1
ATOM 950 N N . ALA A 1 122 ? -11.343 42.202 48.789 1.00 68.94 122 ALA A N 1
ATOM 951 C CA . ALA A 1 122 ? -11.952 43.514 49.006 1.00 68.94 122 ALA A CA 1
ATOM 952 C C . ALA A 1 122 ? -12.599 43.675 50.402 1.00 68.94 122 ALA A C 1
ATOM 954 O O . ALA A 1 122 ? -12.719 44.797 50.887 1.00 68.94 122 ALA A O 1
ATOM 955 N N . GLU A 1 123 ? -12.969 42.578 51.076 1.00 64.62 123 GLU A N 1
ATOM 956 C CA . GLU A 1 123 ? -13.594 42.592 52.414 1.00 64.62 123 GLU A CA 1
ATOM 957 C C . GLU A 1 123 ? -12.609 42.609 53.607 1.00 64.62 123 GLU A C 1
ATOM 959 O O . GLU A 1 123 ? -13.045 42.652 54.760 1.00 64.62 123 GLU A O 1
ATOM 964 N N . LYS A 1 124 ? -11.281 42.607 53.398 1.00 58.69 124 LYS A N 1
ATOM 965 C CA . LYS A 1 124 ? -10.313 42.710 54.515 1.00 58.69 124 LYS A CA 1
ATOM 966 C C . LYS A 1 124 ? -10.325 44.126 55.131 1.00 58.69 124 LYS A C 1
ATOM 968 O O . LYS A 1 124 ? -9.978 45.076 54.431 1.00 58.69 124 LYS A O 1
ATOM 973 N N . PRO A 1 125 ? -10.642 44.309 56.432 1.00 56.88 125 PRO A N 1
ATOM 974 C CA . PRO A 1 125 ? -10.659 45.636 57.049 1.00 56.88 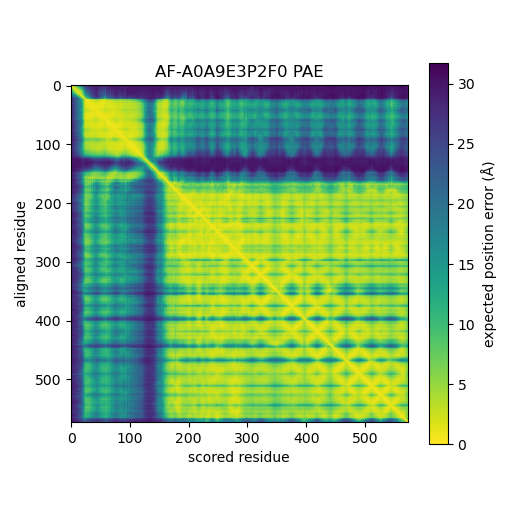125 PRO A CA 1
ATOM 975 C C . PRO A 1 125 ? -9.248 46.225 57.204 1.00 56.88 125 PRO A C 1
ATOM 977 O O . PRO A 1 125 ? -8.313 45.517 57.580 1.00 56.88 125 PRO A O 1
ATOM 980 N N . ALA A 1 126 ? -9.111 47.535 56.972 1.00 57.38 126 ALA A N 1
ATOM 981 C CA . ALA A 1 126 ? -7.908 48.314 57.281 1.00 57.38 126 ALA A CA 1
ATOM 982 C C . ALA A 1 126 ? -7.561 48.249 58.789 1.00 57.38 126 ALA A C 1
ATOM 984 O O . ALA A 1 126 ? -8.470 48.110 59.614 1.00 57.38 126 ALA A O 1
ATOM 985 N N . PRO A 1 127 ? -6.277 48.360 59.187 1.00 52.47 127 PRO A N 1
ATOM 986 C CA . PRO A 1 127 ? -5.896 48.267 60.593 1.00 52.47 127 PRO A CA 1
ATOM 987 C C . PRO A 1 127 ? -6.401 49.495 61.367 1.00 52.47 127 PRO A C 1
ATOM 989 O O . PRO A 1 127 ? -6.050 50.626 61.038 1.00 52.47 127 PRO A O 1
ATOM 992 N N . ALA A 1 128 ? -7.216 49.272 62.401 1.00 53.00 128 ALA A N 1
ATOM 993 C CA . ALA A 1 128 ? -7.646 50.302 63.348 1.00 53.00 128 ALA A CA 1
ATOM 994 C C . ALA A 1 128 ? -6.859 50.193 64.678 1.00 53.00 128 ALA A C 1
ATOM 996 O O . ALA A 1 128 ? -6.444 49.089 65.042 1.00 53.00 128 ALA A O 1
ATOM 997 N N . PRO A 1 129 ? -6.625 51.320 65.383 1.00 53.38 129 PRO A N 1
ATOM 998 C CA . PRO A 1 129 ? -5.724 51.409 66.534 1.00 53.38 129 PRO A CA 1
ATOM 999 C C . PRO A 1 129 ? -6.303 50.853 67.854 1.00 53.38 129 PRO A C 1
ATOM 1001 O O . PRO A 1 129 ? -7.493 50.584 67.983 1.00 53.38 129 PRO A O 1
ATOM 1004 N N . THR A 1 130 ? -5.385 50.690 68.811 1.00 45.44 130 THR A N 1
ATOM 1005 C CA . THR A 1 130 ? -5.420 50.128 70.181 1.00 45.44 130 THR A CA 1
ATOM 1006 C C . THR A 1 130 ? -6.662 50.489 71.039 1.00 45.44 130 THR A C 1
ATOM 1008 O O . THR A 1 130 ? -7.202 51.581 70.879 1.00 45.44 130 THR A O 1
ATOM 1011 N N . PRO A 1 131 ? -7.120 49.611 71.968 1.00 53.03 131 PRO A N 1
ATOM 1012 C CA . PRO A 1 131 ? -8.529 49.529 72.368 1.00 53.03 131 PRO A CA 1
ATOM 1013 C C . PRO A 1 131 ? -8.903 50.294 73.651 1.00 53.03 131 PRO A C 1
ATOM 1015 O O . PRO A 1 131 ? -8.095 50.451 74.566 1.00 53.03 131 PRO A O 1
ATOM 1018 N N . THR A 1 132 ? -10.182 50.667 73.768 1.00 41.50 132 THR A N 1
ATOM 1019 C CA . THR A 1 132 ? -10.850 50.974 75.047 1.00 41.50 132 THR A CA 1
ATOM 1020 C C . THR A 1 132 ? -12.221 50.282 75.071 1.00 41.50 132 THR A C 1
ATOM 1022 O O . THR A 1 132 ? -13.077 50.627 74.269 1.00 41.50 132 THR A O 1
ATOM 1025 N N . GLU A 1 133 ? -12.355 49.297 75.971 1.00 50.84 133 GLU A N 1
ATOM 1026 C CA . GLU A 1 133 ? -13.548 48.570 76.476 1.00 50.84 133 GLU A CA 1
ATOM 1027 C C . GLU A 1 133 ? -14.609 47.931 75.532 1.00 50.84 133 GLU A C 1
ATOM 1029 O O . GLU A 1 133 ? -14.759 48.322 74.378 1.00 50.84 133 GLU A O 1
ATOM 1034 N N . PRO A 1 134 ? -15.329 46.875 75.996 1.00 55.34 134 PRO A N 1
ATOM 1035 C CA . PRO A 1 134 ? -15.897 45.851 75.119 1.00 55.34 134 PRO A CA 1
ATOM 1036 C C . PRO A 1 134 ? -17.429 45.897 74.964 1.00 55.34 134 PRO A C 1
ATOM 1038 O O . PRO A 1 134 ? -18.161 45.976 75.946 1.00 55.34 134 PRO A O 1
ATOM 1041 N N . ALA A 1 135 ? -17.907 45.712 73.727 1.00 46.44 135 ALA A N 1
ATOM 1042 C CA . ALA A 1 135 ? -19.209 45.123 73.363 1.00 46.44 135 ALA A CA 1
ATOM 1043 C C . ALA A 1 135 ? -19.265 44.861 71.836 1.00 46.44 135 ALA A C 1
ATOM 1045 O O . ALA A 1 135 ? -18.565 45.542 71.085 1.00 46.44 135 ALA A O 1
ATOM 1046 N N . PRO A 1 136 ? -20.218 44.055 71.331 1.00 48.22 136 PRO A N 1
ATOM 1047 C CA . PRO A 1 136 ? -20.395 42.606 71.432 1.00 48.22 136 PRO A CA 1
ATOM 1048 C C . PRO A 1 136 ? -19.856 41.860 70.181 1.00 48.22 136 PRO A C 1
ATOM 1050 O O . PRO A 1 136 ? -19.432 42.473 69.202 1.00 48.22 136 PRO A O 1
ATOM 1053 N N . GLU A 1 137 ? -19.855 40.523 70.227 1.00 50.00 137 GLU A N 1
ATOM 1054 C CA . GLU A 1 137 ? -19.338 39.604 69.197 1.00 50.00 137 GLU A CA 1
ATOM 1055 C C . GLU A 1 137 ? -19.753 39.961 67.756 1.00 50.00 137 GLU A C 1
ATOM 1057 O O . GLU A 1 137 ? -20.932 39.965 67.400 1.00 50.00 137 GLU A O 1
ATOM 1062 N N . LYS A 1 138 ? -18.754 40.202 66.894 1.00 50.19 138 LYS A N 1
ATOM 1063 C CA . LYS A 1 138 ? -18.922 40.166 65.435 1.00 50.19 138 LYS A CA 1
ATOM 1064 C C . LYS A 1 138 ? -18.973 38.709 64.958 1.00 50.19 138 LYS A C 1
ATOM 1066 O O . LYS A 1 138 ? -18.197 37.896 65.464 1.00 50.19 138 LYS A O 1
ATOM 1071 N N . PRO A 1 139 ? -19.802 38.383 63.949 1.00 44.91 139 PRO A N 1
ATOM 1072 C CA . PRO A 1 139 ? -19.799 37.060 63.345 1.00 44.91 139 PRO A CA 1
ATOM 1073 C C . PRO A 1 139 ? -18.420 36.757 62.753 1.00 44.91 139 PRO A C 1
ATOM 1075 O O . PRO A 1 139 ? -17.786 37.597 62.111 1.00 44.91 139 PRO A O 1
ATOM 1078 N N . THR A 1 140 ? -17.951 35.546 63.026 1.00 41.16 140 THR A N 1
ATOM 1079 C CA . THR A 1 140 ? -16.676 34.991 62.575 1.00 41.16 140 THR A CA 1
ATOM 1080 C C . THR A 1 140 ? -16.599 35.052 61.042 1.00 41.16 140 THR A C 1
ATOM 1082 O O . THR A 1 140 ? -17.574 34.680 60.384 1.00 41.16 140 THR A O 1
ATOM 1085 N N . PRO A 1 141 ? -15.483 35.497 60.432 1.00 45.75 141 PRO A N 1
ATOM 1086 C CA . PRO A 1 141 ? -15.343 35.443 58.983 1.00 45.75 141 PRO A CA 1
ATOM 1087 C C . PRO A 1 141 ? -15.390 33.985 58.515 1.00 45.75 141 PRO A C 1
ATOM 1089 O O . PRO A 1 141 ? -14.753 33.107 59.103 1.00 45.75 141 PRO A O 1
ATOM 1092 N N . SER A 1 142 ? -16.170 33.737 57.462 1.00 44.44 142 SER A N 1
ATOM 1093 C CA . SER A 1 142 ? -16.267 32.424 56.824 1.00 44.44 142 SER A CA 1
ATOM 1094 C C . SER A 1 142 ? -14.881 31.960 56.349 1.00 44.44 142 SER A C 1
ATOM 1096 O O . SER A 1 142 ? -14.095 32.788 55.880 1.00 44.44 142 SER A O 1
ATOM 1098 N N . PRO A 1 143 ? -14.549 30.661 56.464 1.00 44.53 143 PRO A N 1
ATOM 1099 C CA . PRO A 1 143 ? -13.267 30.147 55.997 1.00 44.53 143 PRO A CA 1
ATOM 1100 C C . PRO A 1 143 ? -13.092 30.383 54.485 1.00 44.53 143 PRO A C 1
ATOM 1102 O O . PRO A 1 143 ? -14.081 30.400 53.747 1.00 44.53 143 PRO A O 1
ATOM 1105 N N . PRO A 1 144 ? -11.846 30.558 54.002 1.00 48.03 144 PRO A N 1
ATOM 1106 C CA . PRO A 1 144 ? -11.577 30.771 52.587 1.00 48.03 144 PRO A CA 1
ATOM 1107 C C . PRO A 1 144 ? -12.121 29.600 51.763 1.00 48.03 144 PRO A C 1
ATOM 1109 O O . PRO A 1 144 ? -11.821 28.438 52.039 1.00 48.03 144 PRO A O 1
ATOM 1112 N N . VAL A 1 145 ? -12.928 29.926 50.750 1.00 54.12 145 VAL A N 1
ATOM 1113 C CA . VAL A 1 145 ? -13.518 28.973 49.804 1.00 54.12 145 VAL A CA 1
ATOM 1114 C C . VAL A 1 145 ? -12.386 28.200 49.125 1.00 54.12 145 VAL A C 1
ATOM 1116 O O . VAL A 1 145 ? -11.633 28.757 48.322 1.00 54.12 145 VAL A O 1
ATOM 1119 N N . ALA A 1 146 ? -12.234 26.921 49.472 1.00 54.03 146 ALA A N 1
ATOM 1120 C CA . ALA A 1 146 ? -11.310 26.030 48.782 1.00 54.03 146 ALA A CA 1
ATOM 1121 C C . ALA A 1 146 ? -11.680 25.973 47.286 1.00 54.03 146 ALA A C 1
ATOM 1123 O O . ALA A 1 146 ? -12.871 25.990 46.962 1.00 54.03 146 ALA A O 1
ATOM 1124 N N . PRO A 1 147 ? -10.700 25.920 46.361 1.00 58.47 147 PRO A N 1
ATOM 1125 C CA . PRO A 1 147 ? -10.988 25.814 44.936 1.00 58.47 147 PRO A CA 1
ATOM 112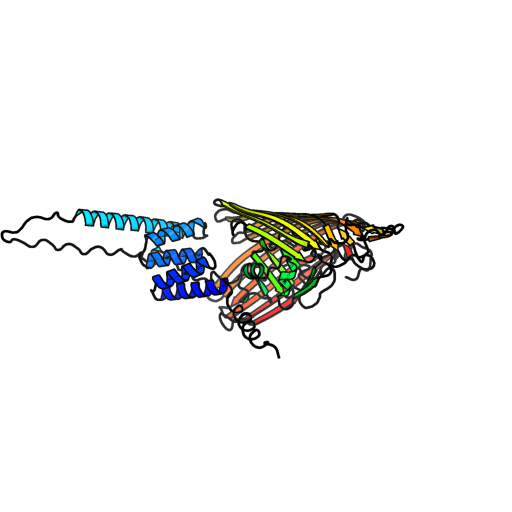6 C C . PRO A 1 147 ? -11.846 24.572 44.674 1.00 58.47 147 PRO A C 1
ATOM 1128 O O . PRO A 1 147 ? -11.437 23.437 44.911 1.00 58.47 147 PRO A O 1
ATOM 1131 N N . GLU A 1 148 ? -13.075 24.811 44.229 1.00 67.19 148 GLU A N 1
ATOM 1132 C CA . GLU A 1 148 ? -14.074 23.770 44.034 1.00 67.19 148 GLU A CA 1
ATOM 1133 C C . GLU A 1 148 ? -13.733 22.946 42.783 1.00 67.19 148 GLU A C 1
ATOM 1135 O O . GLU A 1 148 ? -13.692 23.476 41.665 1.00 67.19 148 GLU A O 1
ATOM 1140 N N . LYS A 1 149 ? -13.468 21.649 42.971 1.00 76.50 149 LYS A N 1
ATOM 1141 C CA . LYS A 1 149 ? -13.104 20.724 41.888 1.00 76.50 149 LYS A CA 1
ATOM 1142 C C . LYS A 1 149 ? -14.286 20.457 40.939 1.00 76.50 149 LYS A C 1
ATOM 1144 O O . LYS A 1 149 ? -15.427 20.391 41.409 1.00 76.50 149 LYS A O 1
ATOM 1149 N N . PRO A 1 150 ? -14.070 20.307 39.615 1.00 81.88 150 PRO A N 1
ATOM 1150 C CA . PRO A 1 150 ? -15.089 19.877 38.646 1.00 81.88 150 PRO A CA 1
ATOM 1151 C C . PRO A 1 150 ? -15.700 18.542 39.064 1.00 81.88 150 PRO A C 1
ATOM 1153 O O . PRO A 1 150 ? -14.948 17.615 39.368 1.00 81.88 150 PRO A O 1
ATOM 1156 N N . PRO A 1 151 ? -17.038 18.414 39.094 1.00 80.62 151 PRO A N 1
ATOM 1157 C CA . PRO A 1 151 ? -17.666 17.105 39.162 1.00 80.62 151 PRO A CA 1
ATOM 1158 C C . PRO A 1 151 ? -17.150 16.240 38.010 1.00 80.62 151 PRO A C 1
ATOM 1160 O O . PRO A 1 151 ? -17.093 16.701 36.873 1.00 80.62 151 PRO A O 1
ATOM 1163 N N . ALA A 1 152 ? -16.819 14.974 38.274 1.00 71.56 152 ALA A N 1
ATOM 1164 C CA . ALA A 1 152 ? -16.292 14.069 37.246 1.00 71.56 152 ALA A CA 1
ATOM 1165 C C . ALA A 1 152 ? -17.229 13.936 36.025 1.00 71.56 152 ALA A C 1
ATOM 1167 O O . ALA A 1 152 ? -16.767 13.774 34.900 1.00 71.56 152 ALA A O 1
ATOM 1168 N N . ALA A 1 153 ? -18.543 14.080 36.233 1.00 71.75 153 ALA A N 1
ATOM 1169 C CA . ALA A 1 153 ? -19.549 14.082 35.171 1.00 71.75 153 ALA A CA 1
ATOM 1170 C C . ALA A 1 153 ? -19.404 15.252 34.173 1.00 71.75 153 ALA A C 1
ATOM 1172 O O . ALA A 1 153 ? -19.855 15.134 33.038 1.00 71.75 153 ALA A O 1
ATOM 1173 N N . GLU A 1 154 ? -18.766 16.361 34.564 1.00 80.31 154 GLU A N 1
ATOM 1174 C CA . GLU A 1 154 ? -18.530 17.526 33.699 1.00 80.31 154 GLU A CA 1
ATOM 1175 C C . GLU A 1 154 ? -17.249 17.413 32.858 1.00 80.31 154 GLU A C 1
ATOM 1177 O O . GLU A 1 154 ? -17.007 18.285 32.030 1.00 80.31 154 GLU A O 1
ATOM 1182 N N . LEU A 1 155 ? -16.424 16.379 33.064 1.00 80.94 155 LEU A N 1
ATOM 1183 C CA . LEU A 1 155 ? -15.116 16.213 32.409 1.00 80.94 155 LEU A CA 1
ATOM 1184 C C . LEU A 1 155 ? -15.092 15.116 31.332 1.00 80.94 155 LEU A C 1
ATOM 1186 O O . LEU A 1 155 ? -14.036 14.844 30.755 1.00 80.94 155 LEU A O 1
ATOM 1190 N N . GLY A 1 156 ? -16.231 14.471 31.068 1.00 79.81 156 GLY A N 1
ATOM 1191 C CA . GLY A 1 156 ? -16.315 13.330 30.155 1.00 79.81 156 GLY A CA 1
ATOM 1192 C C . GLY A 1 156 ? -15.545 12.097 30.654 1.00 79.81 156 GLY A C 1
ATOM 1193 O O . GLY A 1 156 ? -14.951 12.084 31.737 1.00 79.81 156 GLY A O 1
ATOM 1194 N N . GLN A 1 157 ? -15.566 11.018 29.870 1.00 83.31 157 GLN A N 1
ATOM 1195 C CA . GLN A 1 157 ? -14.894 9.769 30.245 1.00 83.31 157 GLN A CA 1
ATOM 1196 C C . GLN A 1 157 ? -13.400 9.775 29.898 1.00 83.31 157 GLN A C 1
ATOM 1198 O O . GLN A 1 157 ? -12.966 10.346 28.900 1.00 83.31 157 GLN A O 1
ATOM 1203 N N . ALA A 1 158 ? -12.615 9.064 30.710 1.00 80.44 158 ALA A N 1
ATOM 1204 C CA . ALA A 1 158 ? -11.227 8.737 30.411 1.00 80.44 158 ALA A CA 1
ATOM 1205 C C . ALA A 1 158 ? -11.104 8.036 29.051 1.00 80.44 158 ALA A C 1
ATOM 1207 O O . ALA A 1 158 ? -11.770 7.025 28.813 1.00 80.44 158 ALA A O 1
ATOM 1208 N N . ARG A 1 159 ? -10.191 8.487 28.189 1.00 82.56 159 ARG A N 1
ATOM 1209 C CA . ARG A 1 159 ? -9.877 7.789 26.935 1.00 82.56 159 ARG A CA 1
ATOM 1210 C C . ARG A 1 159 ? -8.889 6.661 27.245 1.00 82.56 159 ARG A C 1
ATOM 1212 O O . ARG A 1 159 ? -7.685 6.846 27.135 1.00 82.56 159 ARG A O 1
ATOM 1219 N N . THR A 1 160 ? -9.404 5.537 27.742 1.00 68.38 160 THR A N 1
ATOM 1220 C CA . THR A 1 160 ? -8.623 4.392 28.272 1.00 68.38 160 THR A CA 1
ATOM 1221 C C . THR A 1 160 ? -8.303 3.318 27.243 1.00 68.38 160 THR A C 1
ATOM 1223 O O . THR A 1 160 ? -7.565 2.382 27.551 1.00 68.38 160 THR A O 1
ATOM 1226 N N . GLU A 1 161 ? -8.842 3.443 26.030 1.00 65.44 161 GLU A N 1
ATOM 1227 C CA . GLU A 1 161 ? -8.444 2.602 24.908 1.00 65.44 161 GLU A CA 1
ATOM 1228 C C . GLU A 1 161 ? -6.925 2.647 24.750 1.00 65.44 161 GLU A C 1
ATOM 1230 O O . GLU A 1 161 ? -6.283 3.663 25.023 1.00 65.44 161 GLU A O 1
ATOM 1235 N N . ASP A 1 162 ? -6.335 1.528 24.348 1.00 65.44 162 ASP A N 1
ATOM 1236 C CA . ASP A 1 162 ? -4.897 1.432 24.175 1.00 65.44 162 ASP A CA 1
ATOM 1237 C C . ASP A 1 162 ? -4.473 2.240 22.946 1.00 65.44 162 ASP A C 1
ATOM 1239 O O . ASP A 1 162 ? -4.367 1.728 21.835 1.00 65.44 162 ASP A O 1
ATOM 1243 N N . VAL A 1 163 ? -4.277 3.540 23.157 1.00 65.94 163 VAL A N 1
ATOM 1244 C CA . VAL A 1 163 ? -3.978 4.554 22.133 1.00 65.94 163 VAL A CA 1
ATOM 1245 C C . VAL A 1 163 ? -2.706 4.254 21.342 1.00 65.94 163 VAL A C 1
ATOM 1247 O O . VAL A 1 163 ? -2.480 4.822 20.276 1.00 65.94 163 VAL A O 1
ATOM 1250 N N . PHE A 1 164 ? -1.877 3.345 21.852 1.00 68.56 164 PHE A N 1
ATOM 1251 C CA . PHE A 1 164 ? -0.635 2.911 21.233 1.00 68.56 164 PHE A CA 1
ATOM 1252 C C . PHE A 1 164 ? -0.709 1.493 20.672 1.00 68.56 164 PHE A C 1
ATOM 1254 O O . PHE A 1 164 ? 0.264 1.037 20.066 1.00 68.56 164 PHE A O 1
ATOM 1261 N N . ALA A 1 165 ? -1.846 0.803 20.801 1.00 66.50 165 ALA A N 1
ATOM 1262 C CA . ALA A 1 165 ? -2.045 -0.481 20.154 1.00 66.50 165 ALA A CA 1
ATOM 1263 C C . ALA A 1 165 ? -1.834 -0.354 18.643 1.00 66.50 165 ALA A C 1
ATOM 1265 O O . ALA A 1 165 ? -2.243 0.605 17.980 1.00 66.50 165 ALA A O 1
ATOM 1266 N N . GLU A 1 166 ? -1.129 -1.330 18.090 1.00 72.62 166 GLU A N 1
ATOM 1267 C CA . GLU A 1 166 ? -0.996 -1.440 16.652 1.00 72.62 166 GLU A CA 1
ATOM 1268 C C . GLU A 1 166 ? -2.342 -1.797 16.039 1.00 72.62 166 GLU A C 1
ATOM 1270 O O . GLU A 1 166 ? -3.089 -2.624 16.564 1.00 72.62 166 GLU A O 1
ATOM 1275 N N . SER A 1 167 ? -2.635 -1.177 14.904 1.00 76.19 167 SER A N 1
ATOM 1276 C CA . SER A 1 167 ? -3.792 -1.522 14.100 1.00 76.19 167 SER A CA 1
ATOM 1277 C C . SER A 1 167 ? -3.367 -1.790 12.669 1.00 76.19 167 SER A C 1
ATOM 1279 O O . SER A 1 167 ? -2.420 -1.192 12.149 1.00 76.19 167 SER A O 1
ATOM 1281 N N . ILE A 1 168 ? -4.076 -2.723 12.049 1.00 80.88 168 ILE A N 1
ATOM 1282 C CA . ILE A 1 168 ? -3.930 -3.074 10.645 1.00 80.88 168 ILE A CA 1
ATOM 1283 C C . ILE A 1 168 ? -5.259 -2.896 9.941 1.00 80.88 168 ILE A C 1
ATOM 1285 O O . ILE A 1 168 ? -6.319 -3.080 10.536 1.00 80.88 168 ILE A O 1
ATOM 1289 N N . VAL A 1 169 ? -5.194 -2.599 8.651 1.00 78.31 169 VAL A N 1
ATOM 1290 C CA . VAL A 1 169 ? -6.369 -2.572 7.774 1.00 78.31 169 VAL A CA 1
ATOM 1291 C C . VAL A 1 169 ? -6.345 -3.717 6.768 1.00 78.31 169 VAL A C 1
ATOM 1293 O O . VAL A 1 169 ? -7.390 -4.139 6.278 1.00 78.31 169 VAL A O 1
ATOM 1296 N N . THR A 1 170 ? -5.165 -4.266 6.477 1.00 84.19 170 THR A N 1
ATOM 1297 C CA . THR A 1 170 ? -4.956 -5.145 5.320 1.00 84.19 170 THR A CA 1
ATOM 1298 C C . THR A 1 170 ? -5.565 -6.539 5.488 1.00 84.19 170 THR A C 1
ATOM 1300 O O . THR A 1 170 ? -5.914 -7.188 4.513 1.00 84.19 170 THR A O 1
ATOM 1303 N N . ALA A 1 171 ? -5.746 -7.039 6.711 1.00 70.44 171 ALA A N 1
ATOM 1304 C CA . ALA A 1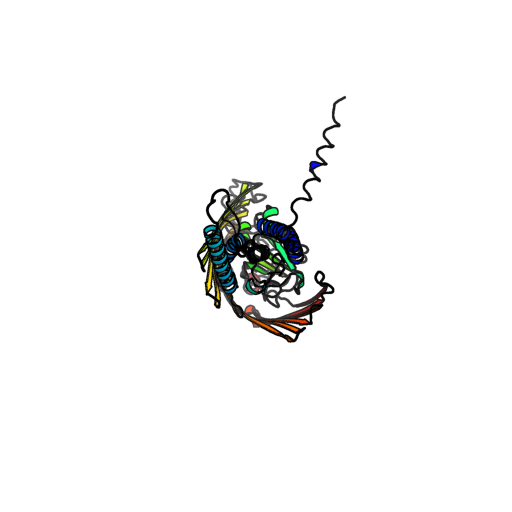 171 ? -6.264 -8.400 6.894 1.00 70.44 171 ALA A CA 1
ATOM 1305 C C . ALA A 1 171 ? -7.791 -8.531 6.684 1.00 70.44 171 ALA A C 1
ATOM 1307 O O . ALA A 1 171 ? -8.257 -9.625 6.351 1.00 70.44 171 ALA A O 1
ATOM 1308 N N . SER A 1 172 ? -8.550 -7.438 6.852 1.00 75.81 172 SER A N 1
ATOM 1309 C CA . SER A 1 172 ? -10.024 -7.413 6.734 1.00 75.81 172 SER A CA 1
ATOM 1310 C C . SER A 1 172 ? -10.588 -6.263 5.886 1.00 75.81 172 SER A C 1
ATOM 1312 O O . SER A 1 172 ? -11.802 -6.146 5.760 1.00 75.81 172 SER A O 1
ATOM 1314 N N . LYS A 1 173 ? -9.746 -5.395 5.301 1.00 79.62 173 LYS A N 1
ATOM 1315 C CA . LYS A 1 173 ? -10.141 -4.091 4.716 1.00 79.62 173 LYS A CA 1
ATOM 1316 C C . LYS A 1 173 ? -10.764 -3.118 5.730 1.00 79.62 173 LYS A C 1
ATOM 1318 O O . LYS A 1 173 ? -11.630 -2.319 5.391 1.00 79.62 173 LYS A O 1
ATOM 1323 N N . GLY A 1 174 ? -10.295 -3.154 6.973 1.00 74.62 174 GLY A N 1
ATOM 1324 C CA . GLY A 1 174 ? -10.722 -2.229 8.019 1.00 74.62 174 GLY A CA 1
ATOM 1325 C C . GLY A 1 174 ? -9.933 -2.425 9.300 1.00 74.62 174 GLY A C 1
ATOM 1326 O O . GLY A 1 174 ? -9.270 -3.445 9.482 1.00 74.62 174 GLY A O 1
ATOM 1327 N N . THR A 1 175 ? -9.953 -1.398 10.141 1.00 75.44 175 THR A N 1
ATOM 1328 C CA . THR A 1 175 ? -9.050 -1.269 11.284 1.00 75.44 175 THR A CA 1
ATOM 1329 C C . THR A 1 175 ? -9.338 -2.327 12.341 1.00 75.44 175 THR A C 1
ATOM 1331 O O . THR A 1 175 ? -10.431 -2.362 12.904 1.00 75.44 175 THR A O 1
ATOM 1334 N N . GLN A 1 176 ? -8.341 -3.156 12.636 1.00 75.81 176 GLN A N 1
ATOM 1335 C CA . GLN A 1 176 ? -8.388 -4.154 13.703 1.00 75.81 176 GLN A CA 1
ATOM 1336 C C . GLN A 1 176 ? -7.005 -4.380 14.317 1.00 75.81 176 GLN A C 1
ATOM 1338 O O . GLN A 1 176 ? -5.982 -4.021 13.729 1.00 75.81 176 GLN A O 1
ATOM 1343 N N . SER A 1 177 ? -6.972 -5.006 15.491 1.00 77.62 177 SER A N 1
ATOM 1344 C CA . SER A 1 177 ? -5.727 -5.457 16.111 1.00 77.62 177 SER A CA 1
ATOM 1345 C C . SER A 1 177 ? -5.076 -6.577 15.281 1.00 77.62 177 SER A C 1
ATOM 1347 O O . SER A 1 177 ? -5.780 -7.441 14.755 1.00 77.62 177 SER A O 1
ATOM 1349 N N . PRO A 1 178 ? -3.734 -6.661 15.206 1.00 76.56 178 PRO A N 1
ATOM 1350 C CA . PRO A 1 178 ? -3.038 -7.836 14.670 1.00 76.56 178 PRO A CA 1
ATOM 1351 C C . PRO A 1 178 ? -3.410 -9.158 15.363 1.00 76.56 178 PRO A C 1
ATOM 1353 O O . PRO A 1 178 ? -3.334 -10.234 14.751 1.00 76.56 178 PRO A O 1
ATOM 1356 N N . LEU A 1 179 ? -3.813 -9.091 16.640 1.00 79.00 179 LEU A N 1
ATOM 1357 C CA . LEU A 1 179 ? -4.286 -10.252 17.400 1.00 79.00 179 LEU A CA 1
ATOM 1358 C C . LEU A 1 179 ? -5.611 -10.791 16.851 1.00 79.00 179 LEU A C 1
ATOM 1360 O O . LEU A 1 179 ? -5.788 -12.006 16.827 1.00 79.00 179 LEU A O 1
ATOM 1364 N N . ASP A 1 180 ? -6.445 -9.915 16.297 1.00 83.44 180 ASP A N 1
ATOM 1365 C CA . ASP A 1 180 ? -7.770 -10.247 15.761 1.00 83.44 180 ASP A CA 1
ATOM 1366 C C . ASP A 1 180 ? -7.729 -10.532 14.246 1.00 83.44 180 ASP A C 1
ATOM 1368 O O . ASP A 1 180 ? -8.724 -10.879 13.623 1.00 83.44 180 ASP A O 1
ATOM 1372 N N . ALA A 1 181 ? -6.549 -10.446 13.626 1.00 86.69 181 ALA A N 1
ATOM 1373 C CA . ALA A 1 181 ? -6.388 -10.703 12.202 1.00 86.69 181 ALA A CA 1
ATOM 1374 C C . ALA A 1 181 ? -6.577 -12.200 11.849 1.00 86.69 181 ALA A C 1
ATOM 1376 O O . ALA A 1 181 ? -5.881 -13.050 12.415 1.00 86.69 181 ALA A O 1
ATOM 1377 N N . PRO A 1 182 ? -7.383 -12.559 10.829 1.00 87.62 182 PRO A N 1
ATOM 1378 C CA . PRO A 1 182 ? -7.583 -13.960 10.416 1.00 87.62 182 PRO A CA 1
ATOM 1379 C C . PRO A 1 182 ? -6.349 -14.609 9.759 1.00 87.62 182 PRO A C 1
ATOM 1381 O O . PRO A 1 182 ? -6.254 -15.833 9.642 1.00 87.62 182 PRO A O 1
ATOM 1384 N N . ASN A 1 183 ? -5.377 -13.799 9.336 1.00 87.81 183 ASN A N 1
ATOM 1385 C CA . ASN A 1 183 ? -4.138 -14.233 8.694 1.00 87.81 183 ASN A CA 1
ATOM 1386 C C . ASN A 1 183 ? -2.922 -13.949 9.582 1.00 87.81 183 ASN A C 1
ATOM 1388 O O . ASN A 1 183 ? -2.993 -13.205 10.557 1.00 87.81 183 ASN A O 1
ATOM 1392 N N . SER A 1 184 ? -1.773 -14.530 9.228 1.00 89.75 184 SER A N 1
ATOM 1393 C CA . SER A 1 184 ? -0.505 -14.203 9.880 1.00 89.75 184 SER A CA 1
ATOM 1394 C C . SER A 1 184 ? 0.007 -12.853 9.377 1.00 89.75 184 SER A C 1
ATOM 1396 O O . SER A 1 184 ? 0.550 -12.763 8.273 1.00 89.75 184 SER A O 1
ATOM 1398 N N . THR A 1 185 ? -0.136 -11.819 10.203 1.00 90.06 185 THR A N 1
ATOM 1399 C CA . THR A 1 185 ? 0.230 -10.441 9.852 1.00 90.06 185 THR A CA 1
ATOM 1400 C C . THR A 1 185 ? 1.504 -10.005 10.565 1.00 90.06 185 THR A C 1
ATOM 1402 O O . THR A 1 185 ? 1.764 -10.416 11.694 1.00 90.06 185 THR A O 1
ATOM 1405 N N . SER A 1 186 ? 2.304 -9.186 9.896 1.00 90.38 186 SER A N 1
ATOM 1406 C CA . SER A 1 186 ? 3.406 -8.433 10.489 1.00 90.38 186 SER A CA 1
ATOM 1407 C C . SER A 1 186 ? 3.276 -6.964 10.105 1.00 90.38 186 SER A C 1
ATOM 1409 O O . SER A 1 186 ? 2.760 -6.649 9.032 1.00 90.38 186 SER A O 1
ATOM 1411 N N . ILE A 1 187 ? 3.747 -6.081 10.977 1.00 90.06 187 ILE A N 1
ATOM 1412 C CA . ILE A 1 187 ? 3.828 -4.646 10.723 1.00 90.06 187 ILE A CA 1
ATOM 1413 C C . ILE A 1 187 ? 5.297 -4.248 10.804 1.00 90.06 187 ILE A C 1
ATOM 1415 O O . ILE A 1 187 ? 6.006 -4.688 11.703 1.00 90.06 187 ILE A O 1
ATOM 1419 N N . ILE A 1 188 ? 5.743 -3.434 9.854 1.00 90.06 188 ILE A N 1
ATOM 1420 C CA . ILE A 1 188 ? 6.973 -2.652 9.974 1.00 90.06 188 ILE A CA 1
ATOM 1421 C C . ILE A 1 188 ? 6.534 -1.228 10.275 1.00 90.06 188 ILE A C 1
ATOM 1423 O O . ILE A 1 188 ? 5.857 -0.605 9.453 1.00 90.06 188 ILE A O 1
ATOM 1427 N N . THR A 1 189 ? 6.868 -0.729 11.456 1.00 86.94 189 THR A N 1
ATOM 1428 C CA . THR A 1 189 ? 6.458 0.599 11.918 1.00 86.94 189 THR A CA 1
ATOM 1429 C C . THR A 1 189 ? 7.359 1.698 11.352 1.00 86.94 189 THR A C 1
ATOM 1431 O O . THR A 1 189 ? 8.488 1.443 10.937 1.00 86.94 189 THR A O 1
ATOM 1434 N N . GLU A 1 190 ? 6.908 2.954 11.388 1.00 86.94 190 GLU A N 1
ATOM 1435 C CA . GLU A 1 190 ? 7.754 4.117 11.073 1.00 86.94 190 GLU A CA 1
ATOM 1436 C C . GLU A 1 190 ? 9.074 4.115 11.865 1.00 86.94 190 GLU A C 1
ATOM 1438 O O . GLU A 1 190 ? 10.122 4.493 11.339 1.00 86.94 190 GLU A O 1
ATOM 1443 N N . GLN A 1 191 ? 9.044 3.670 13.124 1.00 81.31 191 GLN A N 1
ATOM 1444 C CA . GLN A 1 191 ? 10.242 3.583 13.951 1.00 81.31 191 GLN A CA 1
ATOM 1445 C C . GLN A 1 191 ? 11.205 2.511 13.440 1.00 81.31 191 GLN A C 1
ATOM 1447 O O . GLN A 1 191 ? 12.400 2.794 13.342 1.00 81.31 191 GLN A O 1
ATOM 1452 N N . ASP A 1 192 ? 10.705 1.328 13.073 1.00 84.75 192 ASP A N 1
ATOM 1453 C CA . ASP A 1 192 ? 11.531 0.271 12.479 1.00 84.75 192 ASP A CA 1
ATOM 1454 C C . ASP A 1 192 ? 12.227 0.769 11.213 1.00 84.75 192 ASP A C 1
ATOM 1456 O O . ASP A 1 192 ? 13.422 0.530 11.027 1.00 84.75 192 ASP A O 1
ATOM 1460 N N . ILE A 1 193 ? 11.494 1.509 10.374 1.00 90.81 193 ILE A N 1
ATOM 1461 C CA . ILE A 1 193 ? 12.011 2.117 9.145 1.00 90.81 193 ILE A CA 1
ATOM 1462 C C . ILE A 1 193 ? 13.114 3.118 9.490 1.00 90.81 193 ILE A C 1
ATOM 1464 O O . ILE A 1 193 ? 14.245 2.967 9.026 1.00 90.81 193 ILE A O 1
ATOM 1468 N N . ARG A 1 194 ? 12.831 4.089 10.365 1.00 88.62 194 ARG A N 1
ATOM 1469 C CA . ARG A 1 194 ? 13.784 5.143 10.742 1.00 88.62 194 ARG A CA 1
ATOM 1470 C C . ARG A 1 194 ? 15.060 4.583 11.370 1.00 88.62 194 ARG A C 1
ATOM 1472 O O . ARG A 1 194 ? 16.150 5.043 11.048 1.00 88.62 194 ARG A O 1
ATOM 1479 N N . LEU A 1 195 ? 14.934 3.605 12.267 1.00 85.75 195 LEU A N 1
ATOM 1480 C CA . LEU A 1 195 ? 16.074 2.994 12.958 1.00 85.75 195 LEU A CA 1
ATOM 1481 C C . LEU A 1 195 ? 16.842 2.003 12.076 1.00 85.75 195 LEU A C 1
ATOM 1483 O O . LEU A 1 195 ? 17.964 1.634 12.410 1.00 85.75 195 LEU A O 1
ATOM 1487 N N . SER A 1 196 ? 16.264 1.557 10.957 1.00 90.44 196 SER A N 1
ATOM 1488 C CA . SER A 1 196 ? 16.935 0.610 10.067 1.00 90.44 196 SER A CA 1
ATOM 1489 C C . SER A 1 196 ? 18.078 1.215 9.255 1.00 90.44 196 SER A C 1
ATOM 1491 O O . SER A 1 196 ? 18.989 0.475 8.890 1.00 90.44 196 SER A O 1
ATOM 1493 N N . GLY A 1 197 ? 18.013 2.514 8.937 1.00 89.44 197 GLY A N 1
ATOM 1494 C CA . GLY A 1 197 ? 18.903 3.157 7.964 1.00 89.44 197 GLY A CA 1
ATOM 1495 C C . GLY A 1 197 ? 18.723 2.667 6.518 1.00 89.44 197 GLY A C 1
ATOM 1496 O O . GLY A 1 197 ? 19.521 3.021 5.654 1.00 89.44 197 GLY A O 1
ATOM 1497 N N . ILE A 1 198 ? 17.704 1.844 6.245 1.00 92.31 198 ILE A N 1
ATOM 1498 C CA . ILE A 1 198 ? 17.409 1.294 4.919 1.00 92.31 198 ILE A CA 1
ATOM 1499 C C . ILE A 1 198 ? 16.666 2.344 4.093 1.00 92.31 198 ILE A C 1
ATOM 1501 O O . ILE A 1 198 ? 15.646 2.870 4.528 1.00 92.31 198 ILE A O 1
ATOM 1505 N N . THR A 1 199 ? 17.139 2.588 2.871 1.00 91.81 199 THR A N 1
ATOM 1506 C CA . THR A 1 199 ? 16.543 3.559 1.936 1.00 91.81 199 THR A CA 1
ATOM 1507 C C . THR A 1 199 ? 15.736 2.912 0.810 1.00 91.81 199 THR A C 1
ATOM 1509 O O . THR A 1 199 ? 15.013 3.602 0.096 1.00 91.81 199 THR A O 1
ATOM 1512 N N . LYS A 1 200 ? 15.805 1.582 0.654 1.00 92.31 200 LYS A N 1
ATOM 1513 C CA . LYS A 1 200 ? 15.020 0.831 -0.336 1.00 92.31 200 LYS A CA 1
ATOM 1514 C C . LYS A 1 200 ? 13.848 0.117 0.320 1.00 92.31 200 LYS A C 1
ATOM 1516 O O . LYS A 1 200 ? 14.033 -0.761 1.160 1.00 92.31 200 LYS A O 1
ATOM 1521 N N . ILE A 1 201 ? 12.638 0.420 -0.142 1.00 95.94 201 ILE A N 1
ATOM 1522 C CA . ILE A 1 201 ? 11.393 -0.164 0.376 1.00 95.94 201 ILE A CA 1
ATOM 1523 C C . ILE A 1 201 ? 11.430 -1.705 0.460 1.00 95.94 201 ILE A C 1
ATOM 1525 O O . ILE A 1 201 ? 11.152 -2.227 1.541 1.00 95.94 201 ILE A O 1
ATOM 1529 N N . PRO A 1 202 ? 11.794 -2.467 -0.595 1.00 95.69 202 PRO A N 1
ATOM 1530 C CA . PRO A 1 202 ? 11.764 -3.929 -0.507 1.00 95.69 202 PRO A CA 1
ATOM 1531 C C . PRO A 1 202 ? 12.792 -4.504 0.482 1.00 95.69 202 PRO A C 1
ATOM 1533 O O . PRO A 1 202 ? 12.586 -5.595 1.010 1.00 95.69 202 PRO A O 1
ATOM 1536 N N . GLU A 1 203 ? 13.874 -3.785 0.799 1.00 94.00 203 GLU A N 1
ATOM 1537 C CA . GLU A 1 203 ? 14.869 -4.245 1.776 1.00 94.00 203 GLU A CA 1
ATOM 1538 C C . GLU A 1 203 ? 14.340 -4.198 3.218 1.00 94.00 203 GLU A C 1
ATOM 1540 O O . GLU A 1 203 ? 14.745 -5.027 4.035 1.00 94.00 203 GLU A O 1
ATOM 1545 N N . LEU A 1 204 ? 13.382 -3.310 3.522 1.00 95.50 204 LEU A N 1
ATOM 1546 C CA . LEU A 1 204 ? 12.710 -3.264 4.830 1.00 95.50 204 LEU A CA 1
ATOM 1547 C C . LEU A 1 204 ? 12.029 -4.602 5.157 1.00 95.50 204 LEU A C 1
ATOM 1549 O O . LEU A 1 204 ? 12.010 -5.040 6.308 1.00 95.50 204 LEU A O 1
ATOM 1553 N N . LEU A 1 205 ? 11.524 -5.288 4.129 1.00 95.88 205 LEU A N 1
ATOM 1554 C CA . LEU A 1 205 ? 10.794 -6.546 4.258 1.00 95.88 205 LEU A CA 1
ATOM 1555 C C . LEU A 1 205 ? 11.695 -7.736 4.632 1.00 95.88 205 LEU A C 1
ATOM 1557 O O . LEU A 1 205 ? 11.183 -8.732 5.142 1.00 95.88 205 LEU A O 1
ATOM 1561 N N . ARG A 1 206 ? 13.025 -7.636 4.452 1.00 91.19 206 ARG A N 1
ATOM 1562 C CA . ARG A 1 206 ? 13.990 -8.720 4.758 1.00 91.19 206 ARG A CA 1
ATOM 1563 C C . ARG A 1 206 ? 13.954 -9.174 6.220 1.00 91.19 206 ARG A C 1
ATOM 1565 O O . ARG A 1 206 ? 14.366 -10.287 6.525 1.00 91.19 206 ARG A O 1
ATOM 1572 N N . ARG A 1 207 ? 13.498 -8.310 7.130 1.00 86.25 207 ARG A N 1
ATOM 1573 C CA . ARG A 1 207 ? 13.441 -8.588 8.576 1.00 86.25 207 ARG A CA 1
ATOM 1574 C C . ARG A 1 207 ? 12.243 -9.447 8.978 1.00 86.25 207 ARG A C 1
ATOM 1576 O O . ARG A 1 207 ? 12.175 -9.909 10.114 1.00 86.25 207 ARG A O 1
ATOM 1583 N N . LEU A 1 208 ? 11.283 -9.640 8.078 1.00 93.00 208 LEU A N 1
ATOM 1584 C CA . LEU A 1 208 ? 10.041 -10.330 8.385 1.00 93.00 208 LEU A CA 1
ATOM 1585 C C . LEU A 1 208 ? 10.154 -11.835 8.134 1.00 93.00 208 LEU A C 1
ATOM 1587 O O . LEU A 1 208 ? 10.581 -12.290 7.075 1.00 93.00 208 LEU A O 1
ATOM 1591 N N . ALA A 1 209 ? 9.684 -12.625 9.099 1.00 89.56 209 ALA A N 1
ATOM 1592 C CA . ALA A 1 209 ? 9.652 -14.076 8.974 1.00 89.56 209 ALA A CA 1
ATOM 1593 C C . ALA A 1 209 ? 8.772 -14.529 7.795 1.00 89.56 209 ALA A C 1
ATOM 1595 O O . ALA A 1 209 ? 7.614 -14.112 7.660 1.00 89.56 209 ALA A O 1
ATOM 1596 N N . GLY A 1 210 ? 9.308 -15.440 6.981 1.00 91.62 210 GLY A N 1
ATOM 1597 C CA . GLY A 1 210 ? 8.623 -15.996 5.815 1.00 91.62 210 GLY A CA 1
ATOM 1598 C C . GLY A 1 210 ? 8.618 -15.086 4.586 1.00 91.62 210 GLY A C 1
ATOM 1599 O O . GLY A 1 210 ? 7.906 -15.407 3.636 1.00 91.62 210 GLY A O 1
ATOM 1600 N N . ILE A 1 211 ? 9.376 -13.985 4.594 1.00 95.31 211 ILE A N 1
ATOM 1601 C CA . ILE A 1 211 ? 9.625 -13.161 3.410 1.00 95.31 211 ILE A CA 1
ATOM 1602 C C . ILE A 1 211 ? 10.953 -13.560 2.778 1.00 95.31 211 ILE A C 1
ATOM 1604 O O . ILE A 1 211 ? 11.952 -13.733 3.471 1.00 95.31 211 ILE A O 1
ATOM 1608 N N . ASP A 1 212 ? 10.941 -13.691 1.457 1.00 94.50 212 ASP A N 1
ATOM 1609 C CA . ASP A 1 212 ? 12.123 -13.921 0.641 1.00 94.50 212 ASP A CA 1
ATOM 1610 C C . ASP A 1 212 ? 12.336 -12.721 -0.290 1.00 94.50 212 ASP A C 1
ATOM 1612 O O . ASP A 1 212 ? 11.410 -12.277 -0.976 1.00 94.50 212 ASP A O 1
ATOM 1616 N N . ILE A 1 213 ? 13.556 -12.186 -0.281 1.00 94.81 213 ILE A N 1
ATOM 1617 C CA . ILE A 1 213 ? 13.965 -11.016 -1.057 1.00 94.81 213 ILE A CA 1
ATOM 1618 C C . ILE A 1 213 ? 15.134 -11.419 -1.946 1.00 94.81 213 ILE A C 1
ATOM 1620 O O . ILE A 1 213 ? 16.268 -11.574 -1.476 1.00 94.81 213 ILE A O 1
ATOM 1624 N N . MET A 1 214 ? 14.860 -11.512 -3.244 1.00 93.38 214 MET A N 1
ATOM 1625 C CA . MET A 1 214 ? 15.855 -11.799 -4.266 1.00 93.38 214 MET A CA 1
ATOM 1626 C C . MET A 1 214 ? 16.235 -10.491 -4.948 1.00 93.38 214 MET A C 1
ATOM 1628 O O . MET A 1 214 ? 15.477 -9.925 -5.732 1.00 93.38 214 MET A O 1
ATOM 1632 N N . GLN A 1 215 ? 17.422 -9.992 -4.628 1.00 92.19 215 GLN A N 1
ATOM 1633 C CA . GLN A 1 215 ? 17.970 -8.813 -5.279 1.00 92.19 215 GLN A CA 1
ATOM 1634 C C . GLN A 1 215 ? 18.720 -9.250 -6.534 1.00 92.19 215 GLN A C 1
ATOM 1636 O O . GLN A 1 215 ? 19.715 -9.967 -6.443 1.00 92.19 215 GLN A O 1
ATOM 1641 N N . VAL A 1 216 ? 18.197 -8.860 -7.692 1.00 90.50 216 VAL A N 1
ATOM 1642 C CA . VAL A 1 216 ? 18.675 -9.314 -9.002 1.00 90.50 216 VAL A CA 1
ATOM 1643 C C . VAL A 1 216 ? 19.746 -8.367 -9.536 1.00 90.50 216 VAL A C 1
ATOM 1645 O O . VAL A 1 216 ? 20.775 -8.817 -10.031 1.00 90.50 216 VAL A O 1
ATOM 1648 N N . THR A 1 217 ? 19.526 -7.062 -9.380 1.00 90.12 217 THR A N 1
ATOM 1649 C CA . THR A 1 217 ? 20.485 -6.006 -9.730 1.00 90.12 217 THR A CA 1
ATOM 1650 C C . THR A 1 217 ? 20.559 -4.969 -8.604 1.00 90.12 217 THR A C 1
ATOM 1652 O O . THR A 1 217 ? 19.940 -5.123 -7.544 1.00 90.12 217 THR A O 1
ATOM 1655 N N . GLY A 1 218 ? 21.310 -3.880 -8.802 1.00 89.31 218 GLY A N 1
ATOM 1656 C CA . GLY A 1 218 ? 21.330 -2.760 -7.855 1.00 89.31 218 GLY A CA 1
ATOM 1657 C C . GLY A 1 218 ? 19.934 -2.170 -7.604 1.00 89.31 218 GLY A C 1
ATOM 1658 O O . GLY A 1 218 ? 19.651 -1.720 -6.486 1.00 89.31 218 GLY A O 1
ATOM 1659 N N . ALA A 1 219 ? 19.057 -2.245 -8.605 1.00 89.50 219 ALA A N 1
ATOM 1660 C CA . ALA A 1 219 ? 17.691 -1.756 -8.569 1.00 89.50 219 ALA A CA 1
ATOM 1661 C C . ALA A 1 219 ? 16.640 -2.882 -8.515 1.00 89.50 219 ALA A C 1
ATOM 1663 O O . ALA A 1 219 ? 15.819 -2.915 -7.597 1.00 89.50 219 ALA A O 1
ATOM 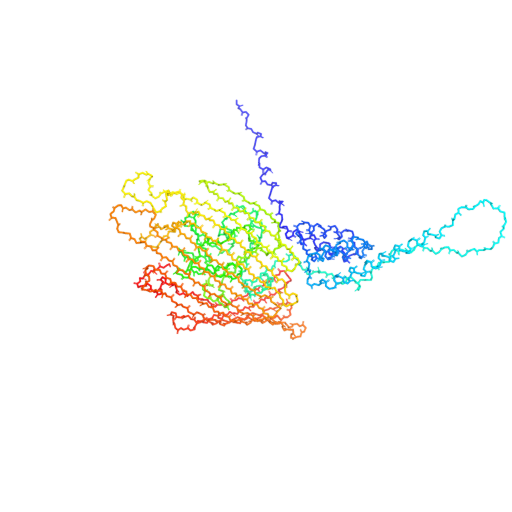1664 N N . GLN A 1 220 ? 16.661 -3.851 -9.428 1.00 91.62 220 GLN A N 1
ATOM 1665 C CA . GLN A 1 220 ? 15.619 -4.875 -9.487 1.00 91.62 220 GLN A CA 1
ATOM 1666 C C . GLN A 1 220 ? 15.633 -5.775 -8.244 1.00 91.62 220 GLN A C 1
ATOM 1668 O O . GLN A 1 220 ? 16.628 -6.435 -7.932 1.00 91.62 220 GLN A O 1
ATOM 1673 N N . THR A 1 221 ? 14.497 -5.821 -7.547 1.00 93.69 221 THR A N 1
ATOM 1674 C CA . THR A 1 221 ? 14.295 -6.648 -6.354 1.00 93.69 221 THR A CA 1
ATOM 1675 C C . THR A 1 221 ? 12.963 -7.376 -6.432 1.00 93.69 221 THR A C 1
ATOM 1677 O O . THR A 1 221 ? 11.917 -6.752 -6.600 1.00 93.69 221 THR A O 1
ATOM 1680 N N . GLU A 1 222 ? 13.008 -8.690 -6.254 1.00 93.88 222 GLU A N 1
ATOM 1681 C CA . GLU A 1 222 ? 11.842 -9.563 -6.262 1.00 93.88 222 GLU A CA 1
ATOM 1682 C C . GLU A 1 222 ? 11.456 -9.934 -4.832 1.00 93.88 222 GLU A C 1
ATOM 1684 O O . GLU A 1 222 ? 12.301 -10.323 -4.016 1.00 93.88 222 GLU A O 1
ATOM 1689 N N . VAL A 1 223 ? 10.165 -9.806 -4.533 1.00 95.25 223 VAL A N 1
ATOM 1690 C CA . VAL A 1 223 ? 9.609 -10.022 -3.197 1.00 95.25 223 VAL A CA 1
ATOM 1691 C C . VAL A 1 223 ? 8.595 -11.150 -3.248 1.00 95.25 223 VAL A C 1
ATOM 1693 O O . VAL A 1 223 ? 7.555 -11.052 -3.904 1.00 95.25 223 VAL A O 1
ATOM 1696 N N . SER A 1 224 ? 8.866 -12.211 -2.495 1.00 94.75 224 SER A N 1
ATOM 1697 C CA . SER A 1 224 ? 7.941 -13.326 -2.343 1.00 94.75 224 SER A CA 1
ATOM 1698 C C . SER A 1 224 ? 7.738 -13.700 -0.883 1.00 94.75 224 SER A C 1
ATOM 1700 O O . SER A 1 224 ? 8.467 -13.286 0.018 1.00 94.75 224 SER A O 1
ATOM 1702 N N . ILE A 1 225 ? 6.694 -14.482 -0.647 1.00 94.50 225 ILE A N 1
ATOM 1703 C CA . ILE A 1 225 ? 6.261 -14.920 0.673 1.00 94.50 225 ILE A CA 1
ATOM 1704 C C . ILE A 1 225 ? 6.222 -16.449 0.656 1.00 94.50 225 ILE A C 1
ATOM 1706 O O . ILE A 1 225 ? 5.699 -17.048 -0.282 1.00 94.50 225 ILE A O 1
ATOM 1710 N N . ARG A 1 226 ? 6.761 -17.083 1.705 1.00 89.81 226 ARG A N 1
ATOM 1711 C CA . ARG A 1 226 ? 6.815 -18.547 1.899 1.00 89.81 226 ARG A CA 1
ATOM 1712 C C . ARG A 1 226 ? 7.601 -19.314 0.819 1.00 89.81 226 ARG A C 1
ATOM 1714 O O . ARG A 1 226 ? 7.256 -20.445 0.503 1.00 89.81 226 ARG A O 1
ATOM 1721 N N . GLY A 1 227 ? 8.683 -18.722 0.304 1.00 83.19 227 GLY A N 1
ATOM 1722 C CA . GLY A 1 227 ? 9.708 -19.432 -0.483 1.00 83.19 227 GLY A CA 1
ATOM 1723 C C . GLY A 1 227 ? 9.415 -19.622 -1.975 1.00 83.19 227 GLY A C 1
ATOM 1724 O O . GLY A 1 227 ? 10.175 -20.294 -2.660 1.00 83.19 227 GLY A O 1
ATOM 1725 N N . PHE A 1 228 ? 8.347 -19.024 -2.507 1.00 83.62 228 PHE A 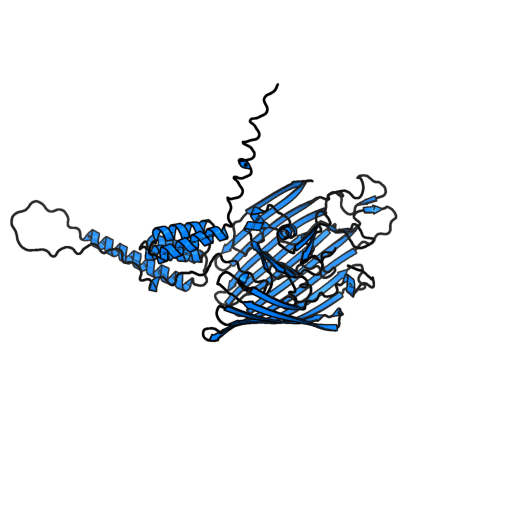N 1
ATOM 1726 C CA . PHE A 1 228 ? 7.999 -19.094 -3.933 1.00 83.62 228 PHE A CA 1
ATOM 1727 C C . PHE A 1 228 ? 8.583 -17.914 -4.720 1.00 83.62 228 PHE A C 1
ATOM 1729 O O . PHE A 1 228 ? 7.848 -17.217 -5.426 1.00 83.62 228 PHE A O 1
ATOM 1736 N N . ASN A 1 229 ? 9.858 -17.588 -4.504 1.00 90.81 229 ASN A N 1
ATOM 1737 C CA . ASN A 1 229 ? 10.492 -16.455 -5.172 1.00 90.81 229 ASN A CA 1
ATOM 1738 C C . ASN A 1 229 ? 11.021 -16.850 -6.553 1.00 90.81 229 ASN A C 1
ATOM 1740 O O . ASN A 1 229 ? 11.526 -17.953 -6.746 1.00 90.81 229 ASN A O 1
ATOM 1744 N N . GLN A 1 230 ? 10.868 -15.945 -7.512 1.00 88.25 230 GLN A N 1
ATOM 1745 C CA . GLN A 1 230 ? 11.261 -16.112 -8.908 1.00 88.25 230 GLN A CA 1
ATOM 1746 C C . GLN A 1 230 ? 11.505 -14.732 -9.523 1.00 88.25 230 GLN A C 1
ATOM 1748 O O . GLN A 1 230 ? 11.135 -13.716 -8.933 1.00 88.25 230 GLN A O 1
ATOM 1753 N N . ARG A 1 231 ? 12.136 -14.678 -10.702 1.00 85.69 231 ARG A N 1
ATOM 1754 C CA . ARG A 1 231 ? 12.232 -13.415 -11.449 1.00 85.69 231 ARG A CA 1
ATOM 1755 C C . ARG A 1 231 ? 10.822 -12.973 -11.835 1.00 85.69 231 ARG A C 1
ATOM 1757 O O . ARG A 1 231 ? 10.001 -13.824 -12.168 1.00 85.69 231 ARG A O 1
ATOM 1764 N N . LEU A 1 232 ? 10.552 -11.668 -11.783 1.00 85.25 232 LEU A N 1
ATOM 1765 C CA . LEU A 1 232 ? 9.206 -11.117 -11.960 1.00 85.25 232 LEU A CA 1
ATOM 1766 C C . LEU A 1 232 ? 8.204 -11.782 -11.001 1.00 85.25 232 LEU A C 1
ATOM 1768 O O . LEU A 1 232 ? 7.218 -12.386 -11.426 1.00 85.25 232 LEU A O 1
ATOM 1772 N N . ALA A 1 233 ? 8.488 -11.722 -9.696 1.00 89.50 233 ALA A N 1
ATOM 1773 C CA . ALA A 1 233 ? 7.668 -12.365 -8.675 1.00 89.50 233 ALA A CA 1
ATOM 1774 C C . ALA A 1 233 ? 6.228 -11.826 -8.722 1.00 89.50 233 ALA A C 1
ATOM 1776 O O . ALA A 1 233 ? 5.949 -10.681 -8.364 1.00 89.50 233 ALA A O 1
ATOM 1777 N N . ASN A 1 234 ? 5.305 -12.692 -9.145 1.00 89.81 234 ASN A N 1
ATOM 1778 C CA . ASN A 1 234 ? 3.960 -12.307 -9.577 1.00 89.81 234 ASN A CA 1
ATOM 1779 C C . ASN A 1 234 ? 2.828 -12.890 -8.707 1.00 89.81 234 ASN A C 1
ATOM 1781 O O . ASN A 1 234 ? 1.669 -12.968 -9.113 1.00 89.81 234 ASN A O 1
ATOM 1785 N N . LYS A 1 235 ? 3.173 -13.364 -7.505 1.00 92.50 235 LYS A N 1
ATOM 1786 C CA . LYS A 1 235 ? 2.253 -14.026 -6.557 1.00 92.50 235 LYS A CA 1
ATOM 1787 C C . LYS A 1 2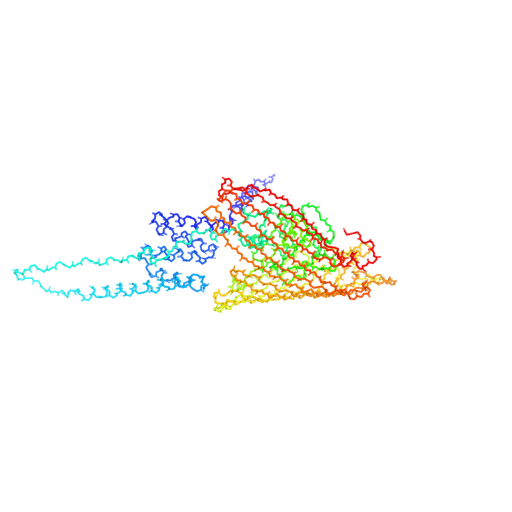35 ? 2.126 -13.276 -5.229 1.00 92.50 235 LYS A C 1
ATOM 1789 O O . LYS A 1 235 ? 1.548 -13.808 -4.282 1.00 92.50 235 LYS A O 1
ATOM 1794 N N . THR A 1 236 ? 2.672 -12.067 -5.153 1.00 94.19 236 THR A N 1
ATOM 1795 C CA . THR A 1 236 ? 2.562 -11.177 -3.996 1.00 94.19 236 THR A CA 1
ATOM 1796 C C . THR A 1 236 ? 1.918 -9.883 -4.460 1.00 94.19 236 THR A C 1
ATOM 1798 O O . THR A 1 236 ? 2.496 -9.163 -5.273 1.00 94.19 236 THR A O 1
ATOM 1801 N N . LEU A 1 237 ? 0.741 -9.559 -3.927 1.00 95.44 237 LEU A N 1
ATOM 1802 C CA . LEU A 1 237 ? 0.100 -8.288 -4.234 1.00 95.44 237 LEU A CA 1
ATOM 1803 C C . LEU A 1 237 ? 0.767 -7.177 -3.426 1.00 95.44 237 LEU A C 1
ATOM 1805 O O . LEU A 1 237 ? 0.764 -7.217 -2.195 1.00 95.44 237 LEU A O 1
ATOM 1809 N N . VAL A 1 238 ? 1.294 -6.170 -4.115 1.00 97.12 238 VAL A N 1
ATOM 1810 C CA . VAL A 1 238 ? 1.836 -4.965 -3.483 1.00 97.12 238 VAL A CA 1
ATOM 1811 C C . VAL A 1 238 ? 0.856 -3.813 -3.665 1.00 97.12 238 VAL A C 1
ATOM 1813 O O . VAL A 1 238 ? 0.335 -3.585 -4.762 1.00 97.12 238 VAL A O 1
ATOM 1816 N N . LEU A 1 239 ? 0.595 -3.103 -2.573 1.00 97.50 239 LEU A N 1
ATOM 1817 C CA . LEU A 1 239 ? -0.319 -1.975 -2.497 1.00 97.50 239 LEU A CA 1
ATOM 1818 C C . LEU A 1 239 ? 0.389 -0.762 -1.883 1.00 97.50 239 LEU A C 1
ATOM 1820 O O . LEU A 1 239 ? 1.202 -0.914 -0.973 1.00 97.50 239 LEU A O 1
ATOM 1824 N N . VAL A 1 240 ? 0.027 0.435 -2.338 1.00 97.12 240 VAL A N 1
ATOM 1825 C CA . VAL A 1 240 ? 0.321 1.711 -1.670 1.00 97.12 240 VAL A CA 1
ATOM 1826 C C . VAL A 1 240 ? -1.016 2.349 -1.323 1.00 97.12 240 VAL A C 1
ATOM 1828 O O . VAL A 1 240 ? -1.797 2.658 -2.216 1.00 97.12 240 VAL A O 1
ATOM 1831 N N . ASP A 1 241 ? -1.335 2.468 -0.037 1.00 93.94 241 ASP A N 1
ATOM 1832 C CA . ASP A 1 241 ? -2.639 2.936 0.459 1.00 93.94 241 ASP A CA 1
ATOM 1833 C C . ASP A 1 241 ? -3.834 2.184 -0.163 1.00 93.94 241 ASP A C 1
ATOM 1835 O O . ASP A 1 241 ? -4.907 2.729 -0.426 1.00 93.94 241 ASP A O 1
ATOM 1839 N N . GLY A 1 242 ? -3.648 0.888 -0.424 1.00 92.38 242 GLY A N 1
ATOM 1840 C CA . GLY A 1 242 ? -4.640 0.037 -1.083 1.00 92.38 242 GLY A CA 1
ATOM 1841 C C . GLY A 1 242 ? -4.713 0.153 -2.612 1.00 92.38 242 GLY A C 1
ATOM 1842 O O . GLY A 1 242 ? -5.470 -0.607 -3.215 1.00 92.38 242 GLY A O 1
ATOM 1843 N N . ARG A 1 243 ? -3.935 1.037 -3.250 1.00 94.62 243 ARG A N 1
ATOM 1844 C CA . ARG A 1 243 ? -3.759 1.094 -4.711 1.00 94.62 243 ARG A CA 1
ATOM 1845 C C . ARG A 1 243 ? -2.753 0.039 -5.155 1.00 94.62 243 ARG A C 1
ATOM 1847 O O . ARG A 1 243 ? -1.630 0.012 -4.665 1.00 94.62 243 ARG A O 1
ATOM 1854 N N . SER A 1 244 ? -3.134 -0.800 -6.114 1.00 94.81 244 SER A N 1
ATOM 1855 C CA . SER A 1 244 ? -2.204 -1.747 -6.739 1.00 94.81 244 SER A CA 1
ATOM 1856 C C . SER A 1 244 ? -1.139 -0.999 -7.543 1.00 94.81 244 SER A C 1
ATOM 1858 O O . SER A 1 244 ? -1.470 -0.182 -8.400 1.00 94.81 244 SER A O 1
ATOM 1860 N N . VAL A 1 245 ? 0.130 -1.305 -7.267 1.00 94.75 245 VAL A N 1
ATOM 1861 C CA . VAL A 1 245 ? 1.316 -0.763 -7.968 1.00 94.75 245 VAL A CA 1
ATOM 1862 C C . VAL A 1 245 ? 1.849 -1.711 -9.045 1.00 94.75 245 VAL A C 1
ATOM 1864 O O . VAL A 1 245 ? 2.966 -1.570 -9.537 1.00 94.75 245 VAL A O 1
ATOM 1867 N N . TYR A 1 246 ? 1.060 -2.727 -9.371 1.00 92.31 246 TYR A N 1
ATOM 1868 C CA . TYR A 1 246 ? 1.469 -3.802 -10.248 1.00 92.31 246 TYR A CA 1
ATOM 1869 C C . TYR A 1 246 ? 1.540 -3.339 -11.701 1.00 92.31 246 TYR A C 1
ATOM 1871 O O . TYR A 1 246 ? 0.661 -2.630 -12.195 1.00 92.31 246 TYR A O 1
ATOM 1879 N N . VAL A 1 247 ? 2.573 -3.781 -12.405 1.00 92.56 247 VAL A N 1
ATOM 1880 C CA . VAL A 1 247 ? 2.690 -3.610 -13.850 1.00 92.56 247 VAL A CA 1
ATOM 1881 C C . VAL A 1 247 ? 1.977 -4.784 -14.508 1.00 92.56 247 VAL A C 1
ATOM 1883 O O . VAL A 1 247 ? 2.571 -5.848 -14.677 1.00 92.56 247 VAL A O 1
ATOM 1886 N N . ASP A 1 248 ? 0.694 -4.611 -14.852 1.00 89.56 248 ASP A N 1
ATOM 1887 C CA . ASP A 1 248 ? -0.181 -5.674 -15.383 1.00 89.56 248 ASP A CA 1
ATOM 1888 C C . ASP A 1 248 ? 0.380 -6.320 -16.662 1.00 89.56 248 ASP A C 1
ATOM 1890 O O . ASP A 1 248 ? 0.099 -7.489 -16.934 1.00 89.56 248 ASP A O 1
ATOM 1894 N N . LEU A 1 249 ? 1.200 -5.580 -17.421 1.00 88.56 249 LEU A N 1
ATOM 1895 C CA . LEU A 1 249 ? 1.907 -6.099 -18.592 1.00 88.56 249 LEU A CA 1
ATOM 1896 C C . LEU A 1 249 ? 2.737 -7.349 -18.254 1.00 88.56 249 LEU A C 1
ATOM 1898 O O . LEU A 1 249 ? 2.608 -8.379 -18.915 1.00 88.56 249 LEU A O 1
ATOM 1902 N N . LEU A 1 250 ? 3.578 -7.242 -17.222 1.00 85.62 250 LEU A N 1
ATOM 1903 C CA . LEU A 1 250 ? 4.539 -8.273 -16.810 1.00 85.62 250 LEU A CA 1
ATOM 1904 C C . LEU A 1 250 ? 4.037 -9.113 -15.638 1.00 85.62 250 LEU A C 1
ATOM 1906 O O . LEU A 1 250 ? 4.577 -10.179 -15.368 1.00 85.62 250 LEU A O 1
ATOM 1910 N N . GLY A 1 251 ? 3.036 -8.606 -14.924 1.00 86.50 251 GLY A N 1
ATOM 1911 C CA . GLY A 1 251 ? 2.673 -9.087 -13.607 1.00 86.50 251 GLY A CA 1
ATOM 1912 C C . GLY A 1 251 ? 3.817 -8.934 -12.611 1.00 86.50 251 GLY A C 1
ATOM 1913 O O . GLY A 1 251 ? 4.177 -9.890 -11.946 1.00 86.50 251 GLY A O 1
ATOM 1914 N N . ALA A 1 252 ? 4.430 -7.758 -12.526 1.00 89.25 252 ALA A N 1
ATOM 1915 C CA . ALA A 1 252 ? 5.559 -7.541 -11.626 1.00 89.25 252 ALA A CA 1
ATOM 1916 C C . ALA A 1 252 ? 5.434 -6.216 -10.875 1.00 89.25 252 ALA A C 1
ATOM 1918 O O . ALA A 1 252 ? 4.716 -5.305 -11.294 1.00 89.25 252 ALA A O 1
ATOM 1919 N N . THR A 1 253 ? 6.167 -6.100 -9.769 1.00 94.12 253 THR A N 1
ATOM 1920 C CA . THR A 1 253 ? 6.294 -4.846 -9.019 1.00 94.12 253 THR A CA 1
ATOM 1921 C C . THR A 1 253 ? 7.635 -4.200 -9.340 1.00 94.12 253 THR A C 1
ATOM 1923 O O . THR A 1 253 ? 8.684 -4.745 -9.007 1.00 94.12 253 THR A O 1
ATOM 1926 N N . ILE A 1 254 ? 7.605 -3.015 -9.951 1.00 94.19 254 ILE A N 1
ATOM 1927 C CA . ILE A 1 254 ? 8.802 -2.199 -10.182 1.00 94.19 254 ILE A CA 1
ATOM 1928 C C . ILE A 1 254 ? 8.916 -1.190 -9.035 1.00 94.19 254 ILE A C 1
ATOM 1930 O O . ILE A 1 254 ? 8.335 -0.109 -9.089 1.00 94.19 254 ILE A O 1
ATOM 1934 N N . TRP A 1 255 ? 9.647 -1.546 -7.978 1.00 95.69 255 TRP A N 1
ATOM 1935 C CA . TRP A 1 255 ? 9.756 -0.741 -6.750 1.00 95.69 255 TRP A CA 1
ATOM 1936 C C . TRP A 1 255 ? 10.305 0.671 -6.996 1.00 95.69 255 TRP A C 1
ATOM 1938 O O . TRP A 1 255 ? 9.858 1.627 -6.372 1.00 95.69 255 TRP A O 1
ATOM 1948 N N . GLN A 1 256 ? 11.234 0.817 -7.943 1.00 94.94 256 GLN A N 1
ATOM 1949 C CA . GLN A 1 256 ? 11.836 2.099 -8.332 1.00 94.94 256 GLN A CA 1
ATOM 1950 C C . GLN A 1 256 ? 10.860 3.029 -9.061 1.00 94.94 256 GLN A C 1
ATOM 1952 O O . GLN A 1 256 ? 11.098 4.229 -9.140 1.00 94.94 256 GLN A O 1
ATOM 1957 N N . ALA A 1 257 ? 9.750 2.496 -9.575 1.00 95.50 257 ALA A N 1
ATOM 1958 C CA . ALA A 1 257 ? 8.719 3.288 -10.234 1.00 95.50 257 ALA A CA 1
ATOM 1959 C C . ALA A 1 257 ? 7.717 3.906 -9.243 1.00 95.50 257 ALA A C 1
ATOM 1961 O O . ALA A 1 257 ? 6.757 4.553 -9.668 1.00 95.50 257 ALA A O 1
ATOM 1962 N N . PHE A 1 258 ? 7.901 3.700 -7.934 1.00 97.31 258 PHE A N 1
ATOM 1963 C CA . PHE A 1 258 ? 7.048 4.312 -6.920 1.00 97.31 258 PHE A CA 1
ATOM 1964 C C . PHE A 1 258 ? 7.354 5.806 -6.805 1.00 97.31 258 PHE A C 1
ATOM 1966 O O . PHE A 1 258 ? 8.501 6.240 -6.891 1.00 97.31 258 PHE A O 1
ATOM 1973 N N . SER A 1 259 ? 6.307 6.592 -6.581 1.00 96.62 259 SER A N 1
ATOM 1974 C CA . SER A 1 259 ? 6.371 8.037 -6.340 1.00 96.62 259 SER A CA 1
ATOM 1975 C C . SER A 1 259 ? 6.738 8.403 -4.894 1.00 96.62 259 SER A C 1
ATOM 1977 O O . SER A 1 259 ? 7.003 9.567 -4.608 1.00 96.62 259 SER A O 1
ATOM 1979 N N . ILE A 1 260 ? 6.807 7.417 -3.993 1.00 96.94 260 ILE A N 1
ATOM 1980 C CA . ILE A 1 260 ? 7.072 7.588 -2.557 1.00 96.94 260 ILE A CA 1
ATOM 1981 C C . ILE A 1 260 ? 8.435 7.014 -2.148 1.00 96.94 260 ILE A C 1
ATOM 1983 O O . ILE A 1 260 ? 8.894 6.025 -2.722 1.00 96.94 260 ILE A O 1
ATOM 1987 N N . GLY A 1 261 ? 9.067 7.621 -1.138 1.00 95.69 261 GLY A N 1
ATOM 1988 C CA . GLY A 1 261 ? 10.277 7.101 -0.484 1.00 95.69 261 GLY A CA 1
ATOM 1989 C C . GLY A 1 261 ? 9.991 6.452 0.871 1.00 95.69 261 GLY A C 1
ATOM 1990 O O . GLY A 1 261 ? 8.856 6.452 1.344 1.00 95.69 261 GLY A O 1
ATOM 1991 N N . VAL A 1 262 ? 11.026 5.930 1.540 1.00 95.88 262 VAL A N 1
ATOM 1992 C CA . VAL A 1 262 ? 10.873 5.342 2.887 1.00 95.88 262 VAL A CA 1
ATOM 1993 C C . VAL A 1 262 ? 10.454 6.379 3.936 1.00 95.88 262 VAL A C 1
ATOM 1995 O O . VAL A 1 262 ? 9.772 6.032 4.898 1.00 95.88 262 VAL A O 1
ATOM 1998 N N . GLU A 1 263 ? 10.786 7.659 3.735 1.00 94.62 263 GLU A N 1
ATOM 1999 C CA . GLU A 1 263 ? 10.423 8.757 4.644 1.00 94.62 263 GLU A CA 1
ATOM 2000 C C . GLU A 1 263 ? 8.919 9.059 4.641 1.00 94.62 263 GLU A C 1
ATOM 2002 O O . GLU A 1 263 ? 8.390 9.601 5.622 1.00 94.62 263 GLU A O 1
ATOM 2007 N N . ASP A 1 264 ? 8.235 8.697 3.553 1.00 95.31 264 ASP A N 1
ATOM 2008 C CA . ASP A 1 264 ? 6.801 8.901 3.350 1.00 95.31 264 ASP A CA 1
ATOM 2009 C C . ASP A 1 264 ? 5.953 7.784 3.959 1.00 95.31 264 ASP A C 1
ATOM 2011 O O . ASP A 1 264 ? 4.735 7.928 4.078 1.00 95.31 264 ASP A O 1
ATOM 2015 N N . ILE A 1 265 ? 6.577 6.679 4.370 1.00 96.06 265 ILE A N 1
ATOM 2016 C CA . ILE A 1 265 ? 5.891 5.496 4.883 1.00 96.06 265 ILE A CA 1
ATOM 2017 C C . ILE A 1 265 ? 5.610 5.665 6.378 1.00 96.06 265 ILE A C 1
ATOM 2019 O O . ILE A 1 265 ? 6.509 5.911 7.182 1.00 96.06 265 ILE A O 1
ATOM 2023 N N . GLN A 1 266 ? 4.344 5.501 6.764 1.00 92.56 266 GLN A N 1
ATOM 2024 C CA . GLN A 1 266 ? 3.930 5.409 8.166 1.00 92.56 266 GLN A CA 1
ATOM 2025 C C . GLN A 1 266 ? 4.118 3.986 8.698 1.00 92.56 266 GLN A C 1
ATOM 2027 O O . GLN A 1 266 ? 4.536 3.783 9.837 1.00 92.56 266 GLN A O 1
ATOM 2032 N N . ARG A 1 267 ? 3.754 2.985 7.895 1.00 93.25 267 ARG A N 1
ATOM 2033 C CA . ARG A 1 267 ? 3.980 1.571 8.205 1.00 93.25 267 ARG A CA 1
ATOM 2034 C C . ARG A 1 267 ? 3.841 0.713 6.958 1.00 93.25 267 ARG A C 1
ATOM 2036 O O . ARG A 1 267 ? 3.201 1.116 5.989 1.00 93.25 267 ARG A O 1
ATOM 2043 N N . ILE A 1 268 ? 4.370 -0.500 7.018 1.00 96.75 268 ILE A N 1
ATOM 2044 C CA . ILE A 1 268 ? 4.131 -1.538 6.017 1.00 96.75 268 ILE A CA 1
ATOM 2045 C C . ILE A 1 268 ? 3.405 -2.691 6.698 1.00 96.75 268 ILE A C 1
ATOM 2047 O O . ILE A 1 268 ? 3.908 -3.265 7.661 1.00 96.75 268 ILE A O 1
ATOM 2051 N N . GLU A 1 269 ? 2.221 -3.029 6.201 1.00 95.38 269 GLU A N 1
ATOM 2052 C CA . GLU A 1 269 ? 1.434 -4.167 6.661 1.00 95.38 269 GLU A CA 1
ATOM 2053 C C . GLU A 1 269 ? 1.670 -5.353 5.725 1.00 95.38 269 GLU A C 1
ATOM 2055 O O . GLU A 1 269 ? 1.483 -5.249 4.513 1.00 95.38 269 GLU A O 1
ATOM 2060 N N . VAL A 1 270 ? 2.071 -6.494 6.280 1.00 96.00 270 VAL A N 1
ATOM 2061 C CA . VAL A 1 270 ? 2.367 -7.704 5.508 1.00 96.00 270 VAL A CA 1
ATOM 2062 C C . VAL A 1 270 ? 1.477 -8.838 5.977 1.00 96.00 270 VAL A C 1
ATOM 2064 O O . VAL A 1 270 ? 1.640 -9.359 7.081 1.00 96.00 270 VAL A O 1
ATOM 2067 N N . VAL A 1 271 ? 0.537 -9.232 5.124 1.00 94.56 271 VAL A N 1
ATOM 2068 C CA . VAL A 1 271 ? -0.378 -10.352 5.346 1.00 94.56 271 VAL A CA 1
ATOM 2069 C C . VAL A 1 271 ? 0.157 -11.568 4.605 1.00 94.56 271 VAL A C 1
ATOM 2071 O O . VAL A 1 271 ? 0.278 -11.553 3.382 1.00 94.56 271 VAL A O 1
ATOM 2074 N N . ARG A 1 272 ? 0.476 -12.633 5.344 1.00 93.31 272 ARG A N 1
ATOM 2075 C CA . ARG A 1 272 ? 1.030 -13.872 4.784 1.00 93.31 272 ARG A CA 1
ATOM 2076 C C . ARG A 1 272 ? -0.063 -14.918 4.586 1.00 93.31 272 ARG A C 1
ATOM 2078 O O . ARG A 1 272 ? -0.860 -15.183 5.492 1.00 93.31 272 ARG A O 1
ATOM 2085 N N . GLY A 1 273 ? -0.022 -15.581 3.436 1.00 91.50 273 GLY A N 1
ATOM 2086 C CA . GLY A 1 273 ? -1.018 -16.549 2.988 1.00 91.50 273 GLY A CA 1
ATOM 2087 C C . GLY A 1 273 ? -2.069 -15.935 2.054 1.00 91.50 273 GLY A C 1
ATOM 2088 O O . GLY A 1 273 ? -2.070 -14.724 1.853 1.00 91.50 273 GLY A O 1
ATOM 2089 N N . PRO A 1 274 ? -2.967 -16.766 1.501 1.00 93.62 274 PRO A N 1
ATOM 2090 C CA . PRO A 1 274 ? -3.963 -16.351 0.514 1.00 93.62 274 PRO A CA 1
ATOM 2091 C C . PRO A 1 274 ? -4.779 -15.125 0.950 1.00 93.62 274 PRO A C 1
ATOM 2093 O O . PRO A 1 274 ? -5.357 -15.115 2.040 1.00 93.62 274 PRO A O 1
ATOM 2096 N N . GLY A 1 275 ? -4.824 -14.106 0.086 1.00 93.31 275 GLY A N 1
ATOM 2097 C CA . GLY A 1 275 ? -5.563 -12.851 0.284 1.00 93.31 275 GLY A CA 1
ATOM 2098 C C . GLY A 1 275 ? -6.591 -12.549 -0.813 1.00 93.31 275 GLY A C 1
ATOM 2099 O O . GLY A 1 275 ? -7.242 -11.501 -0.768 1.00 93.31 275 GLY A O 1
ATOM 2100 N N . SER A 1 276 ? -6.766 -13.446 -1.792 1.00 95.69 276 SER A N 1
ATOM 2101 C CA . SER A 1 276 ? -7.689 -13.223 -2.913 1.00 95.69 276 SER A CA 1
ATOM 2102 C C . SER A 1 276 ? -9.145 -13.077 -2.502 1.00 95.69 276 SER A C 1
ATOM 2104 O O . SER A 1 276 ? -9.881 -12.432 -3.230 1.00 95.69 276 SER A O 1
ATOM 2106 N N . SER A 1 277 ? -9.570 -13.591 -1.346 1.00 94.62 277 SER A N 1
ATOM 2107 C CA . SER A 1 277 ? -10.946 -13.418 -0.862 1.00 94.62 277 SER A CA 1
ATOM 2108 C C . SER A 1 277 ? -11.325 -11.959 -0.584 1.00 94.62 277 SER A C 1
ATOM 2110 O O . SER A 1 277 ? -12.504 -11.633 -0.566 1.00 94.62 277 SER A O 1
ATOM 2112 N N . LEU A 1 278 ? -10.343 -11.067 -0.412 1.00 92.06 278 LEU A N 1
ATOM 2113 C CA . LEU A 1 278 ? -10.572 -9.627 -0.257 1.00 92.06 278 LEU A CA 1
ATOM 2114 C C . LEU A 1 278 ? -9.995 -8.815 -1.414 1.00 92.06 278 LEU A C 1
ATOM 2116 O O . LEU A 1 278 ? -10.611 -7.842 -1.847 1.00 92.06 278 LEU A O 1
ATOM 2120 N N . TYR A 1 279 ? -8.826 -9.200 -1.922 1.00 94.44 279 TYR A N 1
ATOM 2121 C CA . TYR A 1 279 ? -8.066 -8.385 -2.873 1.00 94.44 279 TYR A CA 1
ATOM 2122 C C . TYR A 1 279 ? -8.122 -8.875 -4.323 1.00 94.44 279 TYR A C 1
ATOM 2124 O O . TYR A 1 279 ? -7.712 -8.142 -5.219 1.00 94.44 279 TYR A O 1
ATOM 2132 N N . GLY A 1 280 ? -8.662 -10.071 -4.572 1.00 93.44 280 GLY A N 1
ATOM 2133 C CA . GLY A 1 280 ? -8.738 -10.660 -5.907 1.00 93.44 280 GLY A CA 1
ATOM 2134 C C . GLY A 1 280 ? -7.401 -11.221 -6.392 1.00 93.44 280 GLY A C 1
ATOM 2135 O O . GLY A 1 280 ? -6.651 -11.841 -5.630 1.00 93.44 280 GLY A O 1
ATOM 2136 N N . ALA A 1 281 ? -7.129 -11.049 -7.683 1.00 91.62 281 ALA A N 1
ATOM 2137 C CA . ALA A 1 281 ? -5.949 -11.608 -8.332 1.00 91.62 281 ALA A CA 1
ATOM 2138 C C . ALA A 1 281 ? -4.630 -11.156 -7.676 1.00 91.62 281 ALA A C 1
ATOM 2140 O O . ALA A 1 281 ? -4.530 -10.073 -7.102 1.00 91.62 281 ALA A O 1
ATOM 2141 N N . ASP A 1 282 ? -3.605 -11.997 -7.808 1.00 90.81 282 ASP A N 1
ATOM 2142 C CA . ASP A 1 282 ? -2.199 -11.720 -7.470 1.00 90.81 282 ASP A CA 1
ATOM 2143 C C . ASP A 1 282 ? -1.898 -11.695 -5.953 1.00 90.81 282 ASP A C 1
ATOM 2145 O O . ASP A 1 282 ? -0.752 -11.880 -5.542 1.00 90.81 282 ASP A O 1
ATOM 2149 N N . ALA A 1 283 ? -2.927 -11.635 -5.097 1.00 94.56 283 ALA A N 1
ATOM 2150 C CA . ALA A 1 283 ? -2.845 -11.859 -3.647 1.00 94.56 283 ALA A CA 1
ATOM 2151 C C . ALA A 1 283 ? -2.733 -13.358 -3.280 1.00 94.56 283 ALA A C 1
ATOM 2153 O O . ALA A 1 283 ? -3.425 -13.854 -2.386 1.00 94.56 283 ALA A O 1
ATOM 2154 N N . PHE A 1 284 ? -1.883 -14.097 -3.998 1.00 94.31 284 PHE A N 1
ATOM 2155 C CA . PHE A 1 284 ? -1.790 -15.555 -3.905 1.00 94.31 284 PHE A CA 1
ATOM 2156 C C . PHE A 1 284 ? -1.007 -16.014 -2.670 1.00 94.31 284 PHE A C 1
ATOM 2158 O O . PHE A 1 284 ? -1.529 -16.744 -1.829 1.00 94.31 284 PHE A O 1
ATOM 2165 N N . ASN A 1 285 ? 0.233 -15.546 -2.530 1.00 93.69 285 ASN A N 1
ATOM 2166 C CA . ASN A 1 285 ? 1.085 -15.840 -1.377 1.00 93.69 285 ASN A CA 1
ATOM 2167 C C . ASN A 1 285 ? 0.852 -14.862 -0.217 1.00 93.69 285 ASN A C 1
ATOM 2169 O O . ASN A 1 285 ? 1.209 -15.166 0.925 1.00 93.69 285 ASN A O 1
ATOM 2173 N N . GLY A 1 286 ? 0.275 -13.694 -0.507 1.00 94.69 286 GLY A N 1
ATOM 2174 C CA . GLY A 1 286 ? -0.033 -12.665 0.474 1.00 94.69 286 GLY A CA 1
ATOM 2175 C C . GLY A 1 286 ? -0.116 -11.265 -0.112 1.00 94.69 286 GLY A C 1
ATOM 2176 O O . GLY A 1 286 ? -0.138 -11.077 -1.331 1.00 94.69 286 GLY A O 1
ATOM 2177 N N . VAL A 1 287 ? -0.180 -10.292 0.792 1.00 96.75 287 VAL A N 1
ATOM 2178 C CA . VAL A 1 287 ? -0.337 -8.870 0.483 1.00 96.75 287 VAL A CA 1
ATOM 2179 C C . VAL A 1 287 ? 0.700 -8.069 1.261 1.00 96.75 287 VAL A C 1
ATOM 2181 O O . VAL A 1 287 ? 0.842 -8.248 2.471 1.00 96.75 287 VAL A O 1
ATOM 2184 N N . VAL A 1 288 ? 1.395 -7.169 0.574 1.00 97.50 288 VAL A N 1
ATOM 2185 C CA . VAL A 1 288 ? 2.245 -6.131 1.164 1.00 97.50 288 VAL A CA 1
ATOM 2186 C C . VAL A 1 288 ? 1.557 -4.797 0.915 1.00 97.50 288 VAL A C 1
ATOM 2188 O O . VAL A 1 288 ? 1.441 -4.371 -0.228 1.00 97.50 288 VAL A O 1
ATOM 2191 N N . ASN A 1 289 ? 1.085 -4.137 1.965 1.00 97.56 289 ASN A N 1
ATOM 2192 C CA . ASN A 1 289 ? 0.402 -2.854 1.865 1.00 97.56 289 ASN A CA 1
ATOM 2193 C C . ASN A 1 289 ? 1.213 -1.771 2.573 1.00 97.56 289 ASN A C 1
ATOM 2195 O O . ASN A 1 289 ? 1.380 -1.784 3.793 1.00 97.56 289 ASN A O 1
ATOM 2199 N N . ILE A 1 290 ? 1.734 -0.842 1.786 1.00 98.31 290 ILE A N 1
ATOM 2200 C CA . ILE A 1 290 ? 2.511 0.300 2.244 1.00 98.31 290 ILE A CA 1
ATOM 2201 C C . ILE A 1 290 ? 1.524 1.410 2.571 1.00 98.31 290 ILE A C 1
ATOM 2203 O O . ILE A 1 290 ? 0.819 1.893 1.688 1.00 98.31 290 ILE A O 1
ATOM 2207 N N . ILE A 1 291 ? 1.472 1.809 3.837 1.00 95.88 291 ILE A N 1
ATOM 2208 C CA . ILE A 1 291 ? 0.613 2.895 4.298 1.00 95.88 291 ILE A CA 1
ATOM 2209 C C . ILE A 1 291 ? 1.458 4.154 4.432 1.00 95.88 291 ILE A C 1
ATOM 2211 O O . ILE A 1 291 ? 2.429 4.180 5.198 1.00 95.88 291 ILE A O 1
ATOM 2215 N N . THR A 1 292 ? 1.089 5.191 3.688 1.00 95.56 292 THR A N 1
ATOM 2216 C CA . THR A 1 292 ? 1.785 6.479 3.700 1.00 95.56 292 THR A CA 1
ATOM 2217 C C . THR A 1 292 ? 1.351 7.346 4.878 1.00 95.56 292 THR A C 1
ATOM 2219 O O . THR A 1 292 ? 0.290 7.162 5.480 1.00 95.56 292 THR A O 1
ATOM 2222 N N . LYS A 1 293 ? 2.203 8.303 5.242 1.00 93.00 293 LYS A N 1
ATOM 2223 C CA . LYS A 1 293 ? 1.892 9.315 6.252 1.00 93.00 293 LYS A CA 1
ATOM 2224 C C . LYS A 1 293 ? 0.748 10.193 5.767 1.00 93.00 293 LYS A C 1
ATOM 2226 O O . LYS A 1 293 ? 0.775 10.711 4.649 1.00 93.00 293 LYS A O 1
ATOM 2231 N N . LYS A 1 294 ? -0.243 10.399 6.633 1.00 90.44 294 LYS A N 1
ATOM 2232 C CA . LYS A 1 294 ? -1.410 11.212 6.299 1.00 90.44 294 LYS A CA 1
ATOM 2233 C C . LYS A 1 294 ? -1.027 12.688 6.114 1.00 90.44 294 LYS A C 1
ATOM 2235 O O . LYS A 1 294 ? -0.150 13.194 6.820 1.00 90.44 294 LYS A O 1
ATOM 2240 N N . PRO A 1 295 ? -1.712 13.410 5.213 1.00 94.56 295 PRO A N 1
ATOM 2241 C CA . PRO A 1 295 ? -1.585 14.858 5.112 1.00 94.56 295 PRO A CA 1
ATOM 2242 C C . PRO A 1 295 ? -1.841 15.586 6.440 1.00 94.56 295 PRO A C 1
ATOM 2244 O O . PRO A 1 295 ? -2.758 15.249 7.195 1.00 94.56 295 PRO A O 1
ATOM 2247 N N . GLY A 1 296 ? -1.021 16.598 6.732 1.00 89.69 296 GLY A N 1
ATOM 2248 C CA . GLY A 1 296 ? -1.070 17.371 7.979 1.00 89.69 296 GLY A CA 1
ATOM 2249 C C . GLY A 1 296 ? -0.550 16.651 9.224 1.00 89.69 296 GLY A C 1
ATOM 2250 O O . GLY A 1 296 ? -0.648 17.201 10.318 1.00 89.69 296 GLY A O 1
ATOM 2251 N N . GLU A 1 297 ? -0.006 15.441 9.085 1.00 80.25 297 GLU A N 1
ATOM 2252 C CA . GLU A 1 297 ? 0.712 14.742 10.153 1.00 80.25 297 GLU A CA 1
ATOM 2253 C C . GLU A 1 297 ? 2.230 14.770 9.910 1.00 80.25 297 GLU A C 1
ATOM 2255 O O . GLU A 1 297 ? 2.706 14.920 8.777 1.00 80.25 297 GLU A O 1
ATOM 2260 N N . GLY A 1 298 ? 2.997 14.599 10.990 1.00 73.94 298 GLY A N 1
ATOM 2261 C CA . GLY A 1 298 ? 4.459 14.551 10.963 1.00 73.94 298 GLY A CA 1
ATOM 2262 C C . GLY A 1 298 ? 5.140 15.922 10.894 1.00 73.94 298 GLY A C 1
ATOM 2263 O O . GLY A 1 298 ? 4.506 16.967 10.784 1.00 73.94 298 GLY A O 1
ATOM 2264 N N . LYS A 1 299 ? 6.472 15.911 10.992 1.00 83.00 299 LYS A N 1
ATOM 2265 C CA . LYS A 1 299 ? 7.3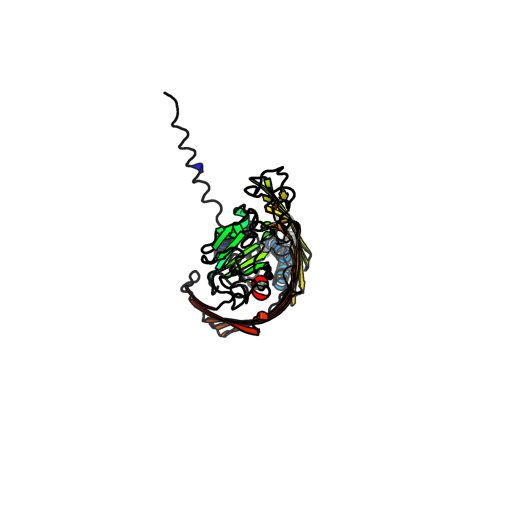15 17.106 10.837 1.00 83.00 299 LYS A CA 1
ATOM 2266 C C . LYS A 1 299 ? 7.780 17.229 9.391 1.00 83.00 299 LYS A C 1
ATOM 2268 O O . LYS A 1 299 ? 7.934 16.210 8.720 1.00 83.00 299 LYS A O 1
ATOM 2273 N N . ASN A 1 300 ? 8.067 18.449 8.951 1.00 94.25 300 ASN A N 1
ATOM 2274 C CA . ASN A 1 300 ? 8.811 18.694 7.714 1.00 94.25 300 ASN A CA 1
ATOM 2275 C C . ASN A 1 300 ? 10.245 18.191 7.875 1.00 94.25 300 ASN A C 1
ATOM 2277 O O . ASN A 1 300 ? 10.771 18.162 8.993 1.00 94.25 300 ASN A O 1
ATOM 2281 N N . GLY A 1 301 ? 10.886 17.813 6.777 1.00 95.38 301 GLY A N 1
ATOM 2282 C CA . GLY A 1 301 ? 12.246 17.317 6.869 1.00 95.38 301 GLY A CA 1
ATOM 2283 C C . GLY A 1 301 ? 12.940 17.140 5.537 1.00 95.38 301 GLY A C 1
ATOM 2284 O O . GLY A 1 301 ? 12.354 17.270 4.464 1.00 95.38 301 GLY A O 1
ATOM 2285 N N . VAL A 1 302 ? 14.227 16.856 5.665 1.00 97.12 302 VAL A N 1
ATOM 2286 C CA . VAL A 1 302 ? 15.129 16.477 4.590 1.00 97.12 302 VAL A CA 1
ATOM 2287 C C . VAL A 1 302 ? 15.921 15.266 5.068 1.00 97.12 302 VAL A C 1
ATOM 2289 O O . VAL A 1 302 ? 16.300 15.189 6.239 1.00 97.12 302 VAL A O 1
ATOM 2292 N N . ALA A 1 303 ? 16.154 14.321 4.172 1.00 95.75 303 ALA A N 1
ATOM 2293 C CA . ALA A 1 303 ? 17.028 13.182 4.379 1.00 95.75 303 ALA A CA 1
ATOM 2294 C C . ALA A 1 303 ? 18.023 13.102 3.221 1.00 95.75 303 ALA A C 1
ATOM 2296 O O . ALA A 1 303 ? 17.699 13.403 2.071 1.00 95.75 303 ALA A O 1
ATOM 2297 N N . GLY A 1 304 ? 19.250 12.709 3.544 1.00 96.06 304 GLY A N 1
ATOM 2298 C CA . GLY A 1 304 ? 20.325 12.521 2.585 1.00 96.06 304 GLY A CA 1
ATOM 2299 C C . GLY A 1 304 ? 21.140 11.296 2.965 1.00 96.06 304 GLY A C 1
ATOM 2300 O O . GLY A 1 304 ? 21.431 11.081 4.141 1.00 96.06 304 GLY A O 1
ATOM 2301 N N . GLY A 1 305 ? 21.498 10.497 1.970 1.00 94.69 305 GLY A N 1
ATOM 2302 C CA . GLY A 1 305 ? 22.310 9.301 2.124 1.00 94.69 305 GLY A CA 1
ATOM 2303 C C . GLY A 1 305 ? 23.356 9.222 1.023 1.00 94.69 305 GLY A C 1
ATOM 2304 O O . GLY A 1 305 ? 23.074 9.514 -0.139 1.00 94.69 305 GLY A O 1
ATOM 2305 N N . TYR A 1 306 ? 24.560 8.806 1.396 1.00 96.06 306 TYR A N 1
ATOM 2306 C CA . TYR A 1 306 ? 25.641 8.495 0.471 1.00 96.06 306 TYR A CA 1
ATOM 2307 C C . TYR A 1 306 ? 26.284 7.177 0.890 1.00 96.06 306 TYR A C 1
ATOM 2309 O O . TYR A 1 306 ? 26.518 6.945 2.078 1.00 96.06 306 TYR A O 1
ATOM 2317 N N . GLY A 1 307 ? 26.547 6.307 -0.077 1.00 92.00 307 GLY A N 1
ATOM 2318 C CA . GLY A 1 307 ? 27.012 4.952 0.167 1.00 92.00 307 GLY A CA 1
ATOM 2319 C C . GLY A 1 307 ? 28.057 4.480 -0.834 1.00 92.00 307 GLY A C 1
ATOM 2320 O O . GLY A 1 307 ? 28.612 5.239 -1.629 1.00 92.00 307 GLY A O 1
ATOM 2321 N N . MET A 1 308 ? 28.332 3.179 -0.774 1.00 90.12 308 MET A N 1
ATOM 2322 C CA . MET A 1 308 ? 29.291 2.509 -1.648 1.00 90.12 308 MET A CA 1
ATOM 2323 C C . MET A 1 308 ? 28.960 2.744 -3.129 1.00 90.12 308 MET A C 1
ATOM 2325 O O . MET A 1 308 ? 27.790 2.842 -3.496 1.00 90.12 308 MET A O 1
ATOM 2329 N N . GLN A 1 309 ? 29.994 2.834 -3.975 1.00 89.25 309 GLN A N 1
ATOM 2330 C CA . GLN A 1 309 ? 29.858 3.065 -5.423 1.00 89.25 309 GLN A CA 1
ATOM 2331 C C . GLN A 1 309 ? 29.027 4.319 -5.766 1.00 89.25 309 GLN A C 1
ATOM 2333 O O . GLN A 1 309 ? 28.309 4.351 -6.760 1.00 89.25 309 GLN A O 1
ATOM 2338 N N . ALA A 1 310 ? 29.129 5.358 -4.930 1.00 92.06 310 ALA A N 1
ATOM 2339 C CA . ALA A 1 310 ? 28.387 6.610 -5.060 1.00 92.06 310 ALA A CA 1
ATOM 2340 C C . ALA A 1 310 ? 26.856 6.463 -5.010 1.00 92.06 310 ALA A C 1
ATOM 2342 O O . ALA A 1 310 ? 26.144 7.359 -5.468 1.00 92.06 310 ALA A O 1
ATOM 2343 N N . SER A 1 311 ? 26.339 5.372 -4.424 1.00 94.62 311 SER A N 1
ATOM 2344 C CA . SER A 1 311 ? 24.910 5.247 -4.124 1.00 94.62 311 SER A CA 1
ATOM 2345 C C . SER A 1 311 ? 24.446 6.494 -3.388 1.00 94.62 311 SER A C 1
ATOM 2347 O O . SER A 1 311 ? 25.016 6.850 -2.359 1.00 94.62 311 SER A O 1
ATOM 2349 N N . THR A 1 312 ? 23.433 7.164 -3.921 1.00 96.69 312 THR A N 1
ATOM 2350 C CA . THR A 1 312 ? 22.970 8.451 -3.398 1.00 96.69 312 THR A CA 1
ATOM 2351 C C . THR A 1 312 ? 21.471 8.389 -3.191 1.00 96.69 312 THR A C 1
ATOM 2353 O O . THR A 1 312 ? 20.746 7.863 -4.029 1.00 96.69 312 THR A O 1
ATOM 2356 N N . HIS A 1 313 ? 21.017 8.929 -2.071 1.00 97.06 313 HIS A N 1
ATOM 2357 C CA . HIS A 1 313 ? 19.613 9.046 -1.720 1.00 97.06 313 HIS A CA 1
ATOM 2358 C C . HIS A 1 313 ? 19.351 10.466 -1.223 1.00 97.06 313 HIS A C 1
ATOM 2360 O O . HIS A 1 313 ? 20.110 10.992 -0.409 1.00 97.06 313 HIS A O 1
ATOM 2366 N N . GLY A 1 314 ? 18.281 11.085 -1.699 1.00 98.00 314 GLY A N 1
ATOM 2367 C CA . GLY A 1 314 ? 17.813 12.385 -1.244 1.00 98.00 314 GLY A CA 1
ATOM 2368 C C . GLY A 1 314 ? 16.299 12.376 -1.122 1.00 98.00 314 GLY A C 1
ATOM 2369 O O . GLY A 1 314 ? 15.603 11.819 -1.970 1.00 98.00 314 GLY A O 1
ATOM 2370 N N . SER A 1 315 ? 15.784 12.999 -0.071 1.00 98.00 315 SER A N 1
ATOM 2371 C CA . SER A 1 315 ? 14.351 13.119 0.180 1.00 98.00 315 SER A CA 1
ATOM 2372 C C . SER A 1 315 ? 14.084 14.438 0.885 1.00 98.00 315 SER A C 1
ATOM 2374 O O . SER A 1 315 ? 14.844 14.836 1.766 1.00 98.00 315 SER A O 1
ATOM 2376 N N . LEU A 1 316 ? 13.018 15.131 0.515 1.00 98.06 316 LEU A N 1
ATOM 2377 C CA . LEU A 1 316 ? 12.523 16.298 1.230 1.00 98.06 316 LEU A CA 1
ATOM 2378 C C . LEU A 1 316 ? 11.004 16.268 1.234 1.00 98.06 316 LEU A C 1
ATOM 2380 O O . LEU A 1 316 ? 10.377 15.893 0.244 1.00 98.06 316 LEU A O 1
ATOM 2384 N N . TRP A 1 317 ? 10.408 16.666 2.349 1.00 97.88 317 TRP A N 1
ATOM 2385 C CA . TRP A 1 317 ? 8.962 16.659 2.487 1.00 97.88 317 TRP A CA 1
ATOM 2386 C C . TRP A 1 317 ? 8.475 17.790 3.379 1.00 97.88 317 TRP A C 1
ATOM 2388 O O . TRP A 1 317 ? 9.137 18.217 4.333 1.00 97.88 317 TRP A O 1
ATOM 2398 N N . ALA A 1 318 ? 7.263 18.235 3.080 1.00 97.81 318 ALA A N 1
ATOM 2399 C CA . ALA A 1 318 ? 6.528 19.199 3.870 1.00 97.81 318 ALA A CA 1
ATOM 2400 C C . ALA A 1 318 ? 5.087 18.721 4.066 1.00 97.81 318 ALA A C 1
ATOM 2402 O O . ALA A 1 318 ? 4.500 18.085 3.192 1.00 97.81 318 ALA A O 1
ATOM 2403 N N . SER A 1 319 ? 4.527 19.010 5.231 1.00 96.44 319 SER A N 1
ATOM 2404 C CA . SER A 1 319 ? 3.172 18.648 5.625 1.00 96.44 319 SER A CA 1
ATOM 2405 C C . SER A 1 319 ? 2.557 19.822 6.372 1.00 96.44 319 SER A C 1
ATOM 2407 O O . SER A 1 319 ? 3.245 20.520 7.121 1.00 96.44 319 SER A O 1
ATOM 2409 N N . GLY A 1 320 ? 1.267 20.057 6.167 1.00 93.44 320 GLY A N 1
ATOM 2410 C CA . GLY A 1 320 ? 0.561 21.153 6.813 1.00 93.44 320 GLY A CA 1
ATOM 2411 C C . GLY A 1 320 ? -0.926 20.878 6.945 1.00 93.44 320 GLY A C 1
ATOM 2412 O O . GLY A 1 320 ? -1.500 20.072 6.213 1.00 93.44 320 GLY A O 1
ATOM 2413 N N . ARG A 1 321 ? -1.550 21.554 7.905 1.00 93.50 321 ARG A N 1
ATOM 2414 C CA . ARG A 1 321 ? -2.992 21.525 8.129 1.00 93.50 321 ARG A CA 1
ATOM 2415 C C . ARG A 1 321 ? -3.480 22.942 8.369 1.00 93.50 321 ARG A C 1
ATOM 2417 O O . ARG A 1 321 ? -2.871 23.671 9.144 1.00 93.50 321 ARG A O 1
ATOM 2424 N N . ASP A 1 322 ? -4.571 23.290 7.707 1.00 89.94 322 ASP A N 1
ATOM 2425 C CA . ASP A 1 322 ? -5.320 24.518 7.916 1.00 89.94 322 ASP A CA 1
ATOM 2426 C C . ASP A 1 322 ? -6.810 24.171 8.008 1.00 89.94 322 ASP A C 1
ATOM 2428 O O . ASP A 1 322 ? -7.434 23.749 7.029 1.00 89.94 322 ASP A O 1
ATOM 2432 N N . ALA A 1 323 ? -7.352 24.281 9.222 1.00 88.19 323 ALA A N 1
ATOM 2433 C CA . ALA A 1 323 ? -8.700 23.848 9.576 1.00 88.19 323 ALA A CA 1
ATOM 2434 C C . ALA A 1 323 ? -9.017 22.425 9.064 1.00 88.19 323 ALA A C 1
ATOM 2436 O O . ALA A 1 323 ? -8.392 21.446 9.478 1.00 88.19 323 ALA A O 1
ATOM 2437 N N . ASP A 1 324 ? -9.993 22.313 8.163 1.00 90.75 324 ASP A N 1
ATOM 2438 C CA . ASP A 1 324 ? -10.460 21.044 7.613 1.00 90.75 324 ASP A CA 1
ATOM 2439 C C . ASP A 1 324 ? -9.608 20.539 6.443 1.00 90.75 324 ASP A C 1
ATOM 2441 O O . ASP A 1 324 ? -9.843 19.427 5.976 1.00 90.75 324 ASP A O 1
ATOM 2445 N N . PHE A 1 325 ? -8.649 21.322 5.941 1.00 94.12 325 PHE A N 1
ATOM 2446 C CA . PHE A 1 325 ? -7.772 20.931 4.840 1.00 94.12 325 PHE A CA 1
ATOM 2447 C C . PHE A 1 325 ? -6.380 20.561 5.352 1.00 94.12 325 PHE A C 1
ATOM 2449 O O . PHE A 1 325 ? -5.752 21.301 6.106 1.00 94.12 325 PHE A O 1
ATOM 2456 N N . ALA A 1 326 ? -5.860 19.423 4.910 1.00 96.94 326 ALA A N 1
ATOM 2457 C CA . ALA A 1 326 ? -4.505 18.997 5.221 1.00 96.94 326 ALA A CA 1
ATOM 2458 C C . ALA A 1 326 ? -3.783 18.545 3.958 1.00 96.94 326 ALA A C 1
ATOM 2460 O O . ALA A 1 326 ? -4.384 17.901 3.101 1.00 96.94 326 ALA A O 1
ATOM 2461 N N . TRP A 1 327 ? -2.496 18.855 3.850 1.00 97.62 327 TRP A N 1
ATOM 2462 C CA . TRP A 1 327 ? -1.676 18.568 2.678 1.00 97.62 327 TRP A CA 1
ATOM 2463 C C . TRP A 1 327 ? -0.330 17.950 3.066 1.00 97.62 327 TRP A C 1
ATOM 2465 O O . TRP A 1 327 ? 0.158 18.119 4.186 1.00 97.62 327 TRP A O 1
ATOM 2475 N N . ARG A 1 328 ? 0.258 17.207 2.130 1.00 97.81 328 ARG A N 1
ATOM 2476 C CA . ARG A 1 328 ? 1.624 16.686 2.183 1.00 97.81 328 ARG A CA 1
ATOM 2477 C C . ARG A 1 328 ? 2.228 16.739 0.786 1.00 97.81 328 ARG A C 1
ATOM 2479 O O . ARG A 1 328 ? 1.573 16.362 -0.180 1.00 97.81 328 ARG A O 1
ATOM 2486 N N . LEU A 1 329 ? 3.468 17.202 0.703 1.00 98.31 329 LEU A N 1
ATOM 2487 C CA . LEU A 1 329 ? 4.282 17.236 -0.506 1.00 98.31 329 LEU A CA 1
ATOM 2488 C C . LEU A 1 329 ? 5.607 16.538 -0.214 1.00 98.31 329 LEU A C 1
ATOM 2490 O O . LEU A 1 329 ? 6.207 16.783 0.837 1.00 98.31 329 LEU A O 1
ATOM 2494 N N . ALA A 1 330 ? 6.071 15.710 -1.139 1.00 98.31 330 ALA A N 1
ATOM 2495 C CA . ALA A 1 330 ? 7.356 15.037 -1.055 1.00 98.31 330 ALA A CA 1
ATOM 2496 C C . ALA A 1 330 ? 8.068 15.066 -2.409 1.00 98.31 330 ALA A C 1
ATOM 2498 O O . ALA A 1 330 ? 7.442 15.003 -3.469 1.00 98.31 330 ALA A O 1
ATOM 2499 N N . ALA A 1 331 ? 9.390 15.168 -2.362 1.00 98.69 331 ALA A N 1
ATOM 2500 C CA . ALA A 1 331 ? 10.263 15.032 -3.513 1.00 98.69 331 ALA A CA 1
ATOM 2501 C C . ALA A 1 331 ? 11.485 14.204 -3.124 1.00 98.69 331 ALA A C 1
ATOM 2503 O O . ALA A 1 331 ? 11.985 14.307 -2.003 1.00 98.69 331 ALA A O 1
ATOM 2504 N N . GLY A 1 332 ? 11.990 13.399 -4.049 1.00 98.38 332 GLY A N 1
ATOM 2505 C CA . GLY A 1 332 ? 13.151 12.568 -3.787 1.00 98.38 332 GLY A CA 1
ATOM 2506 C C . GLY A 1 332 ? 13.961 12.238 -5.025 1.00 98.38 332 GLY A C 1
ATOM 2507 O O . GLY A 1 332 ? 13.505 12.385 -6.160 1.00 98.38 332 GLY A O 1
ATOM 2508 N N . TYR A 1 333 ? 15.181 11.791 -4.769 1.00 98.25 333 TYR A N 1
ATOM 2509 C CA . TYR A 1 333 ? 16.145 11.358 -5.761 1.00 98.25 333 TYR A CA 1
ATOM 2510 C C . TYR A 1 333 ? 16.850 10.102 -5.263 1.00 98.25 333 TYR A C 1
ATOM 2512 O O . TYR A 1 333 ? 17.322 10.070 -4.126 1.00 98.25 333 TYR A O 1
ATOM 2520 N N . ASP A 1 334 ? 16.974 9.100 -6.123 1.00 97.06 334 ASP A N 1
ATOM 2521 C CA . ASP A 1 334 ? 17.803 7.929 -5.870 1.00 97.06 334 ASP A CA 1
ATOM 2522 C C . ASP A 1 334 ? 18.760 7.715 -7.037 1.00 97.06 334 ASP A C 1
ATOM 2524 O O . ASP A 1 334 ? 18.374 7.804 -8.201 1.00 97.06 334 ASP A O 1
ATOM 2528 N N . TYR A 1 335 ? 20.005 7.387 -6.713 1.00 96.50 335 TYR A N 1
ATOM 2529 C CA . TYR A 1 335 ? 20.975 6.814 -7.634 1.00 96.50 335 TYR A CA 1
ATOM 2530 C C . TYR A 1 335 ? 21.469 5.498 -7.045 1.00 96.50 335 TYR A C 1
ATOM 2532 O O . TYR A 1 335 ? 22.078 5.472 -5.969 1.00 96.50 335 TYR A O 1
ATOM 2540 N N . LEU A 1 336 ? 21.197 4.409 -7.757 1.00 95.00 336 LEU A N 1
ATOM 2541 C CA . LEU A 1 336 ? 21.584 3.056 -7.393 1.00 95.00 336 LEU A CA 1
ATOM 2542 C C . LEU A 1 336 ? 22.650 2.568 -8.378 1.00 95.00 336 LEU A C 1
ATOM 2544 O O . LEU A 1 336 ? 22.360 2.460 -9.572 1.00 95.00 336 LEU A O 1
ATOM 2548 N N . PRO A 1 337 ? 23.868 2.258 -7.911 1.00 93.88 337 PRO A N 1
ATOM 2549 C CA . PRO A 1 337 ? 24.934 1.812 -8.789 1.00 93.88 337 PRO A CA 1
ATOM 2550 C C . PRO A 1 337 ? 24.755 0.348 -9.205 1.00 93.88 337 PRO A C 1
ATOM 2552 O O . PRO A 1 337 ? 24.134 -0.453 -8.501 1.00 93.88 337 PRO A O 1
ATOM 2555 N N . ARG A 1 338 ? 25.354 -0.010 -10.342 1.00 90.88 338 ARG A N 1
ATOM 2556 C CA . ARG A 1 338 ? 25.610 -1.402 -10.730 1.00 90.88 338 ARG A CA 1
ATOM 2557 C C . ARG A 1 338 ? 26.820 -1.937 -9.979 1.00 90.88 338 ARG A C 1
ATOM 2559 O O . ARG A 1 338 ? 27.814 -1.238 -9.795 1.00 90.88 338 ARG A O 1
ATOM 2566 N N . TRP A 1 339 ? 26.768 -3.216 -9.615 1.00 88.06 339 TRP A N 1
ATOM 2567 C CA . TRP A 1 339 ? 27.889 -3.888 -8.953 1.00 88.06 339 TRP A CA 1
ATOM 2568 C C . TRP A 1 339 ? 29.069 -4.134 -9.893 1.00 88.06 339 TRP A C 1
ATOM 2570 O O . TRP A 1 339 ? 30.217 -4.116 -9.454 1.00 88.06 339 TRP A O 1
ATOM 2580 N N . SER A 1 340 ? 28.785 -4.363 -11.177 1.00 86.12 340 SER A N 1
ATOM 2581 C CA . SER A 1 340 ? 29.786 -4.600 -12.214 1.00 86.12 340 SER A CA 1
ATOM 2582 C C . SER A 1 340 ? 29.295 -4.126 -13.583 1.00 86.12 340 SER A C 1
ATOM 2584 O O . SER A 1 340 ? 28.092 -3.962 -13.806 1.00 86.12 340 SER A O 1
ATOM 2586 N N . ARG A 1 341 ? 30.250 -3.888 -14.487 1.00 87.44 341 ARG A N 1
ATOM 2587 C CA . ARG A 1 341 ? 29.993 -3.569 -15.896 1.00 87.44 341 ARG A CA 1
ATOM 2588 C C . ARG A 1 341 ? 29.913 -4.869 -16.687 1.00 87.44 341 ARG A C 1
ATOM 2590 O O . ARG A 1 341 ? 30.726 -5.758 -16.448 1.00 87.44 341 ARG A O 1
ATOM 2597 N N . GLU A 1 342 ? 29.021 -4.924 -17.667 1.00 85.38 342 GLU A N 1
ATOM 2598 C CA . GLU A 1 342 ? 28.947 -6.061 -18.593 1.00 85.38 342 GLU A CA 1
ATOM 2599 C C . GLU A 1 342 ? 30.159 -6.082 -19.537 1.00 85.38 342 GLU A C 1
ATOM 2601 O O . GLU A 1 342 ? 30.754 -7.126 -19.793 1.00 85.38 342 GLU A O 1
ATOM 2606 N N . VAL A 1 343 ? 30.575 -4.904 -20.024 1.00 88.56 343 VAL A N 1
ATOM 2607 C CA . VAL A 1 343 ? 31.758 -4.747 -20.878 1.00 88.56 343 VAL A CA 1
ATOM 2608 C C . VAL A 1 343 ? 32.666 -3.605 -20.391 1.00 88.56 343 VAL A C 1
ATOM 2610 O O . VAL A 1 343 ? 32.196 -2.618 -19.810 1.00 88.56 343 VAL A O 1
ATOM 2613 N N . PRO A 1 344 ? 33.994 -3.695 -20.610 1.00 87.62 344 PRO A N 1
ATOM 2614 C CA . PRO A 1 344 ? 34.910 -2.597 -20.306 1.00 87.62 344 PRO A CA 1
ATOM 2615 C C . PRO A 1 344 ? 34.564 -1.317 -21.076 1.00 87.62 344 PRO A C 1
ATOM 2617 O O . PRO A 1 344 ? 34.032 -1.366 -22.186 1.00 87.62 344 PRO A O 1
ATOM 2620 N N . ASN A 1 345 ? 34.918 -0.163 -20.507 1.00 84.62 345 ASN A N 1
ATOM 2621 C CA . ASN A 1 345 ? 34.731 1.120 -21.183 1.00 84.62 345 ASN A CA 1
ATOM 2622 C C . ASN A 1 345 ? 35.579 1.208 -22.469 1.00 84.62 345 ASN A C 1
ATOM 2624 O O . ASN A 1 345 ? 36.683 0.667 -22.525 1.00 84.62 345 ASN A O 1
ATOM 2628 N N . GLY A 1 346 ? 35.082 1.917 -23.486 1.00 83.25 346 GLY A N 1
ATOM 2629 C CA . GLY A 1 346 ? 35.829 2.200 -24.720 1.00 83.25 346 GLY A CA 1
ATOM 2630 C C . GLY A 1 346 ? 35.907 1.053 -25.736 1.00 83.25 346 GLY A C 1
ATOM 2631 O O . GLY A 1 346 ? 36.659 1.151 -26.704 1.00 83.25 346 GLY A O 1
ATOM 2632 N N . ARG A 1 347 ? 35.137 -0.028 -25.560 1.00 88.62 347 ARG A N 1
ATOM 2633 C CA . ARG A 1 347 ? 34.990 -1.085 -26.574 1.00 88.62 347 ARG A CA 1
ATOM 2634 C C . ARG A 1 347 ? 34.358 -0.514 -27.854 1.00 88.62 347 ARG A C 1
ATOM 2636 O O . ARG A 1 347 ? 33.249 0.009 -27.827 1.00 88.62 347 ARG A O 1
ATOM 2643 N N . ALA A 1 348 ? 35.064 -0.610 -28.982 1.00 89.56 348 ALA A N 1
ATOM 2644 C CA . ALA A 1 348 ? 34.635 -0.009 -30.253 1.00 89.56 348 ALA A CA 1
ATOM 2645 C C . ALA A 1 348 ? 33.476 -0.764 -30.935 1.00 89.56 348 ALA A C 1
ATOM 2647 O O . ALA A 1 348 ? 32.696 -0.171 -31.686 1.00 89.56 348 ALA A O 1
ATOM 2648 N N . ASP A 1 349 ? 33.365 -2.061 -30.652 1.00 91.62 349 ASP A N 1
ATOM 2649 C CA . ASP A 1 349 ? 32.414 -3.014 -31.227 1.00 91.62 349 ASP A CA 1
ATOM 2650 C C . ASP A 1 349 ? 31.059 -3.049 -30.508 1.00 91.62 349 ASP A C 1
ATOM 2652 O O . ASP A 1 349 ? 30.196 -3.844 -30.880 1.00 91.62 349 ASP A O 1
ATOM 2656 N N . VAL A 1 350 ? 30.847 -2.189 -29.506 1.00 88.94 350 VAL A N 1
ATOM 2657 C CA . VAL A 1 350 ? 29.603 -2.138 -28.730 1.00 88.94 350 VAL A CA 1
ATOM 2658 C C . VAL A 1 350 ? 29.014 -0.730 -28.641 1.00 88.94 350 VAL A C 1
ATOM 2660 O O . VAL A 1 350 ? 29.693 0.284 -28.831 1.00 88.94 350 VAL A O 1
ATOM 2663 N N . ARG A 1 351 ? 27.717 -0.663 -28.345 1.00 86.00 351 ARG A N 1
ATOM 2664 C CA . ARG A 1 351 ? 26.972 0.548 -27.979 1.00 86.00 351 ARG A CA 1
ATOM 2665 C C . ARG A 1 351 ? 26.171 0.263 -26.715 1.00 86.00 351 ARG A C 1
ATOM 2667 O O . ARG A 1 351 ? 25.453 -0.733 -26.669 1.00 86.00 351 ARG A O 1
ATOM 2674 N N . THR A 1 352 ? 26.278 1.113 -25.704 1.00 84.50 352 THR A N 1
ATOM 2675 C CA . THR A 1 352 ? 25.550 0.936 -24.441 1.00 84.50 352 THR A CA 1
ATOM 2676 C C . THR A 1 352 ? 24.191 1.634 -24.484 1.00 84.50 352 THR A C 1
ATOM 2678 O O . THR A 1 352 ? 24.058 2.691 -25.100 1.00 84.50 352 THR A O 1
ATOM 2681 N N . GLY A 1 353 ? 23.175 1.031 -23.860 1.00 77.31 353 GLY A N 1
ATOM 2682 C CA . GLY A 1 353 ? 21.821 1.604 -23.788 1.00 77.31 353 GLY A CA 1
ATOM 2683 C C . GLY A 1 353 ? 21.710 2.778 -22.808 1.00 77.31 353 GLY A C 1
ATOM 2684 O O . GLY A 1 353 ? 20.918 3.692 -23.017 1.00 77.31 353 GLY A O 1
ATOM 2685 N N . VAL A 1 354 ? 22.547 2.779 -21.769 1.00 75.25 354 VAL A N 1
ATOM 2686 C CA . VAL A 1 354 ? 22.755 3.895 -20.834 1.00 75.25 354 VAL A CA 1
ATOM 2687 C C . VAL A 1 354 ? 24.172 4.452 -21.001 1.00 75.25 354 VAL A C 1
ATOM 2689 O O . VAL A 1 354 ? 25.086 3.725 -21.396 1.00 75.25 354 VAL A O 1
ATOM 2692 N N . GLY A 1 355 ? 24.355 5.753 -20.740 1.00 71.38 355 GLY A N 1
ATOM 2693 C CA . GLY A 1 355 ? 25.607 6.471 -21.030 1.00 71.38 355 GLY A CA 1
ATOM 2694 C C . GLY A 1 355 ? 26.867 5.833 -20.424 1.00 71.38 355 GLY A C 1
ATOM 2695 O O . GLY A 1 355 ? 27.893 5.774 -21.094 1.00 71.38 355 GLY A O 1
ATOM 2696 N N . ASP A 1 356 ? 26.784 5.302 -19.200 1.00 75.56 356 ASP A N 1
ATOM 2697 C CA . ASP A 1 356 ? 27.832 4.485 -18.575 1.00 75.56 356 ASP A CA 1
ATOM 2698 C C . ASP A 1 356 ? 27.194 3.311 -17.808 1.00 75.56 356 ASP A C 1
ATOM 2700 O O . ASP A 1 356 ? 26.163 3.471 -17.156 1.00 75.56 356 ASP A O 1
ATOM 2704 N N . GLN A 1 357 ? 27.807 2.123 -17.859 1.00 86.00 357 GLN A N 1
ATOM 2705 C CA . GLN A 1 357 ? 27.281 0.870 -17.278 1.00 86.00 357 GLN A CA 1
ATOM 2706 C C . GLN A 1 357 ? 27.503 0.762 -15.763 1.00 86.00 357 GLN A C 1
ATOM 2708 O O . GLN A 1 357 ? 27.755 -0.314 -15.220 1.00 86.00 357 GLN A O 1
ATOM 2713 N N . VAL A 1 358 ? 27.469 1.902 -15.088 1.00 88.12 358 VAL A N 1
ATOM 2714 C CA . VAL A 1 358 ? 27.652 2.028 -13.640 1.00 88.12 358 VAL A CA 1
ATOM 2715 C C . VAL A 1 358 ? 26.335 2.307 -12.924 1.00 88.12 358 VAL A C 1
ATOM 2717 O O . VAL A 1 358 ? 26.296 2.270 -11.699 1.00 88.12 358 VAL A O 1
ATOM 2720 N N . GLU A 1 359 ? 25.259 2.556 -13.669 1.00 91.25 359 GLU A N 1
ATOM 2721 C CA . GLU A 1 359 ? 23.939 2.911 -13.157 1.00 91.25 359 GLU A CA 1
ATOM 2722 C C . GLU A 1 359 ? 22.981 1.721 -13.259 1.00 91.25 359 GLU A C 1
ATOM 2724 O O . GLU A 1 359 ? 22.806 1.144 -14.331 1.00 91.25 359 GLU A O 1
ATOM 2729 N N . SER A 1 360 ? 22.376 1.345 -12.130 1.00 93.56 360 SER A N 1
ATOM 2730 C CA . SER A 1 360 ? 21.308 0.339 -12.061 1.00 93.56 360 SER A CA 1
ATOM 2731 C C . SER A 1 360 ? 19.944 1.014 -11.974 1.00 93.56 360 SER A C 1
ATOM 2733 O O . SER A 1 360 ? 18.971 0.528 -12.533 1.00 93.56 360 SER A O 1
ATOM 2735 N N . ALA A 1 361 ? 19.858 2.166 -11.311 1.00 95.00 361 ALA A N 1
ATOM 2736 C CA . ALA A 1 361 ? 18.724 3.065 -11.454 1.00 95.00 361 ALA A CA 1
ATOM 2737 C C . ALA A 1 361 ? 19.117 4.497 -11.124 1.00 95.00 361 ALA A C 1
ATOM 2739 O O . ALA A 1 361 ? 19.975 4.740 -10.272 1.00 95.00 361 ALA A O 1
ATOM 2740 N N . ARG A 1 362 ? 18.409 5.438 -11.736 1.00 96.12 362 ARG A N 1
ATOM 2741 C CA . ARG A 1 362 ? 18.392 6.832 -11.317 1.00 96.12 362 ARG A CA 1
ATOM 2742 C C . ARG A 1 362 ? 16.969 7.335 -11.410 1.00 96.12 362 ARG A C 1
ATOM 2744 O O . ARG A 1 362 ? 16.412 7.352 -12.501 1.00 96.12 362 ARG A O 1
ATOM 2751 N N . THR A 1 363 ? 16.389 7.747 -10.292 1.00 97.50 363 THR A N 1
ATOM 2752 C CA . THR A 1 363 ? 14.966 8.089 -10.219 1.00 97.50 363 THR A CA 1
ATOM 2753 C C . THR A 1 363 ? 14.748 9.413 -9.518 1.00 97.50 363 THR A C 1
ATOM 2755 O O . THR A 1 363 ? 15.312 9.660 -8.455 1.00 97.50 363 THR A O 1
ATOM 2758 N N . ILE A 1 364 ? 13.897 10.252 -10.101 1.00 98.56 364 ILE A N 1
ATOM 2759 C CA . ILE A 1 364 ? 13.317 11.426 -9.448 1.00 98.56 364 ILE A CA 1
ATOM 2760 C C . ILE A 1 364 ? 11.864 11.093 -9.148 1.00 98.56 364 ILE A C 1
ATOM 2762 O O . ILE A 1 364 ? 11.140 10.640 -10.035 1.00 98.56 364 ILE A O 1
ATOM 2766 N N . ARG A 1 365 ? 11.444 11.347 -7.912 1.00 98.38 365 ARG A N 1
ATOM 2767 C CA . ARG A 1 365 ? 10.084 11.096 -7.437 1.00 98.38 365 ARG A CA 1
ATOM 2768 C C . ARG A 1 365 ? 9.464 12.365 -6.867 1.00 98.38 365 ARG A C 1
ATOM 2770 O O . ARG A 1 365 ? 10.148 13.134 -6.195 1.00 98.38 365 ARG A O 1
ATOM 2777 N N . LEU A 1 366 ? 8.184 12.576 -7.144 1.00 98.75 366 LEU A N 1
ATOM 2778 C CA . LEU A 1 366 ? 7.344 13.639 -6.601 1.00 98.75 366 LEU A CA 1
ATOM 2779 C C . LEU A 1 366 ? 6.025 13.013 -6.142 1.00 98.75 366 LEU A C 1
ATOM 2781 O O . LEU A 1 366 ? 5.449 12.212 -6.875 1.00 98.75 366 LEU A O 1
ATOM 2785 N N . ASP A 1 367 ? 5.524 13.406 -4.978 1.00 98.62 367 ASP A N 1
ATOM 2786 C CA . ASP A 1 367 ? 4.216 12.992 -4.461 1.00 98.62 367 ASP A CA 1
ATOM 2787 C C . ASP A 1 367 ? 3.529 14.196 -3.810 1.00 98.62 367 ASP A C 1
ATOM 2789 O O . ASP A 1 367 ? 4.154 15.006 -3.117 1.00 98.62 367 ASP A O 1
ATOM 2793 N N . ALA A 1 368 ? 2.238 14.346 -4.084 1.00 98.50 368 ALA A N 1
ATOM 2794 C CA . ALA A 1 368 ? 1.410 15.403 -3.534 1.00 98.50 368 ALA A CA 1
ATOM 2795 C C . ALA A 1 368 ? 0.062 14.832 -3.110 1.00 98.50 368 ALA A C 1
ATOM 2797 O O . ALA A 1 368 ? -0.622 14.166 -3.889 1.00 98.50 368 ALA A O 1
ATOM 2798 N N . ARG A 1 369 ? -0.340 15.108 -1.870 1.00 98.12 369 ARG A N 1
ATOM 2799 C CA . ARG A 1 369 ? -1.567 14.579 -1.269 1.00 98.12 369 ARG A CA 1
ATOM 2800 C C . ARG A 1 369 ? -2.283 15.656 -0.482 1.00 98.12 369 ARG A C 1
ATOM 2802 O O . ARG A 1 369 ? -1.662 16.433 0.237 1.00 98.12 369 ARG A O 1
ATOM 2809 N N . GLY A 1 370 ? -3.601 15.663 -0.587 1.00 97.81 370 GLY A N 1
ATOM 2810 C CA . GLY A 1 370 ? -4.500 16.548 0.128 1.00 97.81 370 GLY A CA 1
ATOM 2811 C C . GLY A 1 370 ? -5.683 15.770 0.686 1.00 97.81 370 GLY A C 1
ATOM 2812 O O . GLY A 1 370 ? -6.189 14.840 0.063 1.00 97.81 370 GLY A O 1
ATOM 2813 N N . THR A 1 371 ? -6.141 16.164 1.864 1.00 97.75 371 THR A N 1
ATOM 2814 C CA . THR A 1 371 ? -7.376 15.665 2.469 1.00 97.75 371 THR A CA 1
ATOM 2815 C C . THR A 1 371 ? -8.218 16.831 2.933 1.00 97.75 371 THR A C 1
ATOM 2817 O O . THR A 1 371 ? -7.688 17.875 3.315 1.00 97.75 371 THR A O 1
ATOM 2820 N N . ARG A 1 372 ? -9.533 16.647 2.896 1.00 96.56 372 ARG A N 1
ATOM 2821 C CA . ARG A 1 372 ? -10.501 17.582 3.435 1.00 96.56 372 ARG A CA 1
ATOM 2822 C C . ARG A 1 372 ? -11.515 16.846 4.298 1.00 96.56 372 ARG A C 1
ATOM 2824 O O . ARG A 1 372 ? -12.193 15.938 3.817 1.00 96.56 372 ARG A O 1
ATOM 2831 N N . GLN A 1 373 ? -11.640 17.263 5.552 1.00 93.00 373 GLN A N 1
ATOM 2832 C CA . GLN A 1 373 ? -12.730 16.840 6.421 1.00 93.00 373 GLN A CA 1
ATOM 2833 C C . GLN A 1 373 ? -14.031 17.497 5.936 1.00 93.00 373 GLN A C 1
ATOM 2835 O O . GLN A 1 373 ? -14.112 18.715 5.792 1.00 93.00 373 GLN A O 1
ATOM 2840 N N . LEU A 1 374 ? -15.064 16.698 5.674 1.00 92.31 374 LEU A N 1
ATOM 2841 C CA . LEU A 1 374 ? -16.381 17.166 5.233 1.00 92.31 374 LEU A CA 1
ATOM 2842 C C . LEU A 1 374 ? -17.369 17.132 6.408 1.00 92.31 374 LEU A C 1
ATOM 2844 O O . LEU A 1 374 ? -18.373 16.419 6.389 1.00 92.31 374 LEU A O 1
ATOM 2848 N N . GLY A 1 375 ? -17.062 17.870 7.478 1.00 85.31 375 GLY A N 1
ATOM 2849 C CA . GLY A 1 375 ? -17.859 17.854 8.709 1.00 85.31 375 GLY A CA 1
ATOM 2850 C C . GLY A 1 375 ? -17.985 16.440 9.290 1.00 85.31 375 GLY A C 1
ATOM 2851 O O . GLY A 1 375 ? -16.982 15.745 9.439 1.00 85.31 375 GLY A O 1
ATOM 2852 N N . LYS A 1 376 ? -19.218 16.004 9.591 1.00 84.62 376 LYS A N 1
ATOM 2853 C CA . LYS A 1 376 ? -19.525 14.639 10.072 1.00 84.62 376 LYS A CA 1
ATOM 2854 C C . LYS A 1 376 ? -19.739 13.621 8.940 1.00 84.62 376 LYS A C 1
ATOM 2856 O O . LYS A 1 376 ? -19.960 12.453 9.216 1.00 84.62 376 LYS A O 1
ATOM 2861 N N . VAL A 1 377 ? -19.698 14.051 7.675 1.00 90.06 377 VAL A N 1
ATOM 2862 C CA . VAL A 1 377 ? -20.009 13.189 6.520 1.00 90.06 377 VAL A CA 1
ATOM 2863 C C . VAL A 1 377 ? -18.867 12.222 6.215 1.00 90.06 377 VAL A C 1
ATOM 2865 O O . VAL A 1 377 ? -19.117 11.083 5.834 1.00 90.06 377 VAL A O 1
ATOM 2868 N N . GLY A 1 378 ? -17.618 12.664 6.372 1.00 88.94 378 GLY A N 1
ATOM 2869 C CA . GLY A 1 378 ? -16.444 11.839 6.108 1.00 88.94 378 GLY A CA 1
ATOM 2870 C C . GLY A 1 378 ? -15.207 12.645 5.723 1.00 88.94 378 GLY A C 1
ATOM 2871 O O . GLY A 1 378 ? -15.189 13.874 5.811 1.00 88.94 378 GLY A O 1
ATOM 2872 N N . VAL A 1 379 ? -14.178 11.940 5.266 1.00 94.56 379 VAL A N 1
ATOM 2873 C CA . VAL A 1 379 ? -12.922 12.500 4.758 1.00 94.56 379 VAL A CA 1
ATOM 2874 C C . VAL A 1 379 ? -12.860 12.274 3.259 1.00 94.56 379 VAL A C 1
ATOM 2876 O O . VAL A 1 379 ? -12.948 11.136 2.804 1.00 94.56 379 VAL A O 1
ATOM 2879 N N . PHE A 1 380 ? -12.668 13.345 2.494 1.00 97.56 380 PHE A N 1
ATOM 2880 C CA . PHE A 1 380 ? -12.309 13.254 1.083 1.00 97.56 380 PHE A CA 1
ATOM 2881 C C . PHE A 1 380 ? -10.804 13.447 0.925 1.00 97.56 380 PHE A C 1
ATOM 2883 O O . PHE A 1 380 ? -10.237 14.381 1.489 1.00 97.56 380 PHE A O 1
ATOM 2890 N N . GLY A 1 381 ? -10.155 12.589 0.151 1.00 97.56 381 GLY A N 1
ATOM 2891 C CA . GLY A 1 381 ? -8.738 12.684 -0.159 1.00 97.56 381 GLY A CA 1
ATOM 2892 C C . GLY A 1 381 ? -8.487 12.654 -1.654 1.00 97.56 381 GLY A C 1
ATOM 2893 O O . GLY A 1 381 ? -9.163 11.949 -2.401 1.00 97.56 381 GLY A O 1
ATOM 2894 N N . VAL A 1 382 ? -7.481 13.404 -2.082 1.00 98.19 382 VAL A N 1
ATOM 2895 C CA . VAL A 1 382 ? -6.933 13.352 -3.433 1.00 98.19 382 VAL A CA 1
ATOM 2896 C C . VAL A 1 382 ? -5.419 13.404 -3.348 1.00 98.19 382 VAL A C 1
ATOM 2898 O O . VAL A 1 382 ? -4.850 14.117 -2.525 1.00 98.19 382 VAL A O 1
ATOM 2901 N N . GLY A 1 383 ? -4.747 12.648 -4.192 1.00 97.44 383 GLY A N 1
ATOM 2902 C CA . GLY A 1 383 ? -3.306 12.692 -4.289 1.00 97.44 383 GLY A CA 1
ATOM 2903 C C . GLY A 1 383 ? -2.821 12.103 -5.590 1.00 97.44 383 GLY A C 1
ATOM 2904 O O . GLY A 1 383 ? -3.597 11.558 -6.375 1.00 97.44 383 GLY A O 1
ATOM 2905 N N . GLY A 1 384 ? -1.530 12.215 -5.813 1.00 97.62 384 GLY A N 1
ATOM 2906 C CA . GLY A 1 384 ? -0.889 11.628 -6.964 1.00 97.62 384 GLY A CA 1
ATOM 2907 C C . GLY A 1 384 ? 0.608 11.810 -6.901 1.00 97.62 384 GLY A C 1
ATOM 2908 O O . GLY A 1 384 ? 1.130 12.600 -6.110 1.00 97.62 384 GLY A O 1
ATOM 2909 N N . GLY A 1 385 ? 1.282 11.074 -7.763 1.00 98.25 385 GLY A N 1
ATOM 2910 C CA . GLY A 1 385 ? 2.722 11.054 -7.799 1.00 98.25 385 GLY A CA 1
ATOM 2911 C C . GLY A 1 385 ? 3.268 10.846 -9.197 1.00 98.25 385 GLY A C 1
ATOM 2912 O O . GLY A 1 385 ? 2.577 10.401 -10.112 1.00 98.25 385 GLY A O 1
ATOM 2913 N N . LEU A 1 386 ? 4.534 11.209 -9.346 1.00 98.50 386 LEU A N 1
ATOM 2914 C CA . LEU A 1 386 ? 5.340 11.053 -10.543 1.00 98.50 386 LEU A CA 1
ATOM 2915 C C . LEU A 1 386 ? 6.658 10.408 -10.126 1.00 98.50 386 LEU A C 1
ATOM 2917 O O . LEU A 1 386 ? 7.327 10.905 -9.227 1.00 98.50 386 LEU A O 1
ATOM 2921 N N . SER A 1 387 ? 7.051 9.338 -10.799 1.00 98.44 387 SER A N 1
ATOM 2922 C CA . SER A 1 387 ? 8.401 8.790 -10.734 1.00 98.44 387 SER A CA 1
ATOM 2923 C C . SER A 1 387 ? 8.937 8.665 -12.147 1.00 98.44 387 SER A C 1
ATOM 2925 O O . SER A 1 387 ? 8.257 8.135 -13.026 1.00 98.44 387 SER A O 1
ATOM 2927 N N . GLN A 1 388 ? 10.131 9.189 -12.387 1.00 98.06 388 GLN A N 1
ATOM 2928 C CA . GLN A 1 388 ? 10.764 9.119 -13.696 1.00 98.06 388 GLN A CA 1
ATOM 2929 C C . GLN A 1 388 ? 12.256 8.862 -13.581 1.00 98.06 388 GLN A C 1
ATOM 2931 O O . GLN A 1 388 ? 12.903 9.283 -12.618 1.00 98.06 388 GLN A O 1
ATOM 2936 N N . GLY A 1 389 ? 12.806 8.253 -14.622 1.00 96.12 389 GLY A N 1
ATOM 2937 C CA . GLY A 1 389 ? 14.241 8.118 -14.780 1.00 96.12 389 GLY A CA 1
ATOM 2938 C C . GLY A 1 389 ? 14.615 6.860 -15.536 1.00 96.12 389 GLY A C 1
ATOM 2939 O O . GLY A 1 389 ? 13.937 6.486 -16.490 1.00 96.12 389 GLY A O 1
ATOM 2940 N N . SER A 1 390 ? 15.697 6.228 -15.107 1.00 94.81 390 SER A N 1
ATOM 2941 C CA . SER A 1 390 ? 16.290 5.060 -15.748 1.00 94.81 390 SER A CA 1
ATOM 2942 C C . SER A 1 390 ? 16.352 3.881 -14.785 1.00 94.81 390 SER A C 1
ATOM 2944 O O . SER A 1 390 ? 16.514 4.054 -13.573 1.00 94.81 390 SER A O 1
ATOM 2946 N N . LEU A 1 391 ? 16.207 2.672 -15.324 1.00 92.81 391 LEU A N 1
ATOM 2947 C CA . LEU A 1 391 ? 16.207 1.434 -14.549 1.00 92.81 391 LEU A CA 1
ATOM 2948 C C . LEU A 1 391 ? 16.795 0.275 -15.356 1.00 92.81 391 LEU A C 1
ATOM 2950 O O . LEU A 1 391 ? 16.385 0.016 -16.480 1.00 92.81 391 LEU A O 1
ATOM 2954 N N . GLU A 1 392 ? 17.703 -0.470 -14.752 1.00 91.38 392 GLU A N 1
ATOM 2955 C CA . GLU A 1 392 ? 18.170 -1.770 -15.211 1.00 91.38 392 GLU A CA 1
ATOM 2956 C C . GLU A 1 392 ? 17.180 -2.862 -14.799 1.00 91.38 392 GLU A C 1
ATOM 2958 O O . GLU A 1 392 ? 16.795 -2.975 -13.630 1.00 91.38 392 GLU A O 1
ATOM 2963 N N . VAL A 1 393 ? 16.812 -3.698 -15.765 1.00 88.56 393 VAL A N 1
ATOM 2964 C CA . VAL A 1 393 ? 15.957 -4.864 -15.581 1.00 88.56 393 VAL A CA 1
ATOM 2965 C C . VAL A 1 393 ? 16.636 -6.065 -16.229 1.00 88.56 393 VAL A C 1
ATOM 2967 O O . VAL A 1 393 ? 16.849 -6.122 -17.439 1.00 88.56 393 VAL A O 1
ATOM 2970 N N . LEU A 1 394 ? 16.936 -7.073 -15.423 1.00 85.00 394 LEU A N 1
ATOM 2971 C CA . LEU A 1 394 ? 17.384 -8.362 -15.916 1.00 85.00 394 LEU A CA 1
ATOM 2972 C C . LEU A 1 394 ? 16.188 -9.065 -16.573 1.00 85.00 394 LEU A C 1
ATOM 2974 O O . LEU A 1 394 ? 15.237 -9.473 -15.896 1.00 85.00 394 LEU A O 1
ATOM 2978 N N . GLY A 1 395 ? 16.214 -9.151 -17.901 1.00 73.38 395 GLY A N 1
ATOM 2979 C CA . GLY A 1 395 ? 15.112 -9.701 -18.680 1.00 73.38 395 GLY A CA 1
ATOM 2980 C C . GLY A 1 395 ? 15.019 -11.229 -18.618 1.00 73.38 395 GLY A C 1
ATOM 2981 O O . GLY A 1 395 ? 15.674 -11.911 -17.821 1.00 73.38 395 GLY A O 1
ATOM 2982 N N . ILE A 1 396 ? 14.147 -11.777 -19.466 1.00 67.75 396 ILE A N 1
ATOM 2983 C CA . ILE A 1 396 ? 13.837 -13.210 -19.522 1.00 67.75 396 ILE A CA 1
ATOM 2984 C C . ILE A 1 396 ? 14.557 -13.846 -20.717 1.00 67.75 396 ILE A C 1
ATOM 2986 O O . ILE A 1 396 ? 14.595 -13.281 -21.814 1.00 67.75 396 ILE A O 1
ATOM 2990 N N . GLY A 1 397 ? 15.081 -15.058 -20.525 1.00 67.69 397 GLY A N 1
ATOM 2991 C CA . GLY A 1 397 ? 15.665 -15.860 -21.599 1.00 67.69 397 GLY A CA 1
ATOM 2992 C C . GLY A 1 397 ? 16.902 -15.194 -22.224 1.00 67.69 397 GLY A C 1
ATOM 2993 O O . GLY A 1 397 ? 17.821 -14.844 -21.491 1.00 67.69 397 GLY A O 1
ATOM 2994 N N . PRO A 1 398 ? 16.977 -15.027 -23.559 1.00 57.66 398 PRO A N 1
ATOM 2995 C CA . PRO A 1 398 ? 18.149 -14.442 -24.217 1.00 57.66 398 PRO A CA 1
ATOM 2996 C C . PRO A 1 398 ? 18.286 -12.925 -23.998 1.00 57.66 398 PRO A C 1
ATOM 2998 O O . PRO A 1 398 ? 19.351 -12.370 -24.260 1.00 57.66 398 PRO A O 1
ATOM 3001 N N . LEU A 1 399 ? 17.243 -12.246 -23.504 1.00 65.06 399 LEU A N 1
ATOM 3002 C CA . LEU A 1 399 ? 17.251 -10.809 -23.213 1.00 65.06 399 LEU A CA 1
ATOM 3003 C C . LEU A 1 399 ? 17.818 -10.537 -21.808 1.00 65.06 399 LEU A C 1
ATOM 3005 O O . LEU A 1 399 ? 17.171 -9.901 -20.982 1.00 65.06 399 LEU A O 1
ATOM 3009 N N . ASN A 1 400 ? 19.005 -11.077 -21.520 1.00 68.94 400 ASN A N 1
ATOM 3010 C CA . ASN A 1 400 ? 19.555 -11.153 -20.164 1.00 68.94 400 ASN A CA 1
ATOM 3011 C C . ASN A 1 400 ? 19.795 -9.790 -19.494 1.00 68.94 400 ASN A C 1
ATOM 3013 O O . ASN A 1 400 ? 19.764 -9.747 -18.275 1.00 68.94 400 ASN A O 1
ATOM 3017 N N . ASP A 1 401 ? 19.996 -8.694 -20.231 1.00 82.00 401 ASP A N 1
ATOM 3018 C CA . ASP A 1 401 ? 20.276 -7.373 -19.646 1.00 82.00 401 ASP A CA 1
ATOM 3019 C C . ASP A 1 401 ? 19.593 -6.257 -20.453 1.00 82.00 401 ASP A C 1
ATOM 3021 O O . ASP A 1 401 ? 20.063 -5.838 -21.519 1.00 82.00 401 ASP A O 1
ATOM 3025 N N . ILE A 1 402 ? 18.436 -5.816 -19.954 1.00 87.69 402 ILE A N 1
ATOM 3026 C CA . ILE A 1 402 ? 17.622 -4.749 -20.532 1.00 87.69 402 ILE A CA 1
ATOM 3027 C C . ILE A 1 402 ? 17.745 -3.518 -19.637 1.00 87.69 402 ILE A C 1
ATOM 3029 O O . ILE A 1 402 ? 17.741 -3.595 -18.412 1.00 87.69 402 ILE A O 1
ATOM 3033 N N . VAL A 1 403 ? 17.786 -2.346 -20.252 1.00 90.38 403 VAL A N 1
ATOM 3034 C CA . VAL A 1 403 ? 17.619 -1.073 -19.559 1.00 90.38 403 VAL A CA 1
ATOM 3035 C C . VAL A 1 403 ? 16.347 -0.399 -20.042 1.00 90.38 403 VAL A C 1
ATOM 3037 O O . VAL A 1 403 ? 16.009 -0.438 -21.225 1.00 90.38 403 VAL A O 1
ATOM 3040 N N . LEU A 1 404 ? 15.648 0.234 -19.113 1.00 92.88 404 LEU A N 1
ATOM 3041 C CA . LEU A 1 404 ? 14.645 1.248 -19.373 1.00 92.88 404 LEU A CA 1
ATOM 3042 C C . LEU A 1 404 ? 15.367 2.595 -19.260 1.00 92.88 404 LEU A C 1
ATOM 3044 O O . LEU A 1 404 ? 15.463 3.112 -18.147 1.00 92.88 404 LEU A O 1
ATOM 3048 N N . PRO A 1 405 ? 15.971 3.134 -20.339 1.00 91.50 405 PRO A N 1
ATOM 3049 C CA . PRO A 1 405 ? 16.714 4.394 -20.263 1.00 91.50 405 PRO A CA 1
ATOM 3050 C C . PRO A 1 405 ? 15.810 5.563 -19.865 1.00 91.50 405 PRO A C 1
ATOM 3052 O O . PRO A 1 405 ? 16.269 6.501 -19.220 1.00 91.50 405 PRO A O 1
ATOM 3055 N N . GLU A 1 406 ? 14.527 5.478 -20.221 1.00 92.31 406 GLU A N 1
ATOM 3056 C CA . GLU A 1 406 ? 13.495 6.427 -19.836 1.00 92.31 406 GLU A CA 1
ATOM 3057 C C . GLU A 1 406 ? 12.213 5.666 -19.481 1.00 92.31 406 GLU A C 1
ATOM 3059 O O . GLU A 1 406 ? 11.569 5.043 -20.332 1.00 92.31 406 GLU A O 1
ATOM 3064 N N . PHE A 1 407 ? 11.826 5.733 -18.211 1.00 96.00 407 PHE A N 1
ATOM 3065 C CA . PHE A 1 407 ? 10.492 5.376 -17.754 1.00 96.00 407 PHE A CA 1
ATOM 3066 C C . PHE A 1 407 ? 9.832 6.573 -17.073 1.00 96.00 407 PHE A C 1
ATOM 3068 O O . PHE A 1 407 ? 10.489 7.409 -16.451 1.00 96.00 407 PHE A O 1
ATOM 3075 N N . VAL A 1 408 ? 8.507 6.622 -17.170 1.00 98.38 408 VAL A N 1
ATOM 3076 C CA . VAL A 1 408 ? 7.654 7.569 -16.460 1.00 98.38 408 VAL A CA 1
ATOM 3077 C C . VAL A 1 408 ? 6.473 6.802 -15.882 1.00 98.38 408 VAL A C 1
ATOM 3079 O O . VAL A 1 408 ? 5.699 6.187 -16.616 1.00 98.38 408 VAL A O 1
ATOM 3082 N N . SER A 1 409 ? 6.345 6.847 -14.564 1.00 98.25 409 SER A N 1
ATOM 3083 C CA . SER A 1 409 ? 5.252 6.292 -13.776 1.00 98.25 409 SER A CA 1
ATOM 3084 C C . SER A 1 409 ? 4.477 7.444 -13.149 1.00 98.25 409 SER A C 1
ATOM 3086 O O . SER A 1 409 ? 5.065 8.338 -12.542 1.00 98.25 409 SER A O 1
ATOM 3088 N N . THR A 1 410 ? 3.164 7.466 -13.321 1.00 98.38 410 THR A N 1
ATOM 3089 C CA . THR A 1 410 ? 2.284 8.489 -12.757 1.00 98.38 410 THR A CA 1
ATOM 3090 C C . THR A 1 410 ? 1.087 7.820 -12.121 1.00 98.38 410 THR A C 1
ATOM 3092 O O . THR A 1 410 ? 0.510 6.897 -12.696 1.00 98.38 410 THR A O 1
ATOM 3095 N N . ASP A 1 411 ? 0.685 8.308 -10.959 1.00 98.00 411 ASP A N 1
ATOM 3096 C CA . ASP A 1 411 ? -0.519 7.849 -10.292 1.00 98.00 411 ASP A CA 1
ATOM 3097 C C . ASP A 1 411 ? -1.385 9.014 -9.825 1.00 98.00 411 ASP A C 1
ATOM 3099 O O . ASP A 1 411 ? -0.886 10.078 -9.470 1.00 98.00 411 ASP A O 1
ATOM 3103 N N . VAL A 1 412 ? -2.697 8.800 -9.830 1.00 98.38 412 VAL A N 1
ATOM 3104 C CA . VAL A 1 412 ? -3.684 9.682 -9.207 1.00 98.38 412 VAL A CA 1
ATOM 3105 C C . VAL A 1 412 ? -4.616 8.812 -8.386 1.00 98.38 412 VAL A C 1
ATOM 3107 O O . VAL A 1 412 ? -5.128 7.808 -8.874 1.00 98.38 412 VAL A O 1
ATOM 3110 N N . THR A 1 413 ? -4.844 9.197 -7.139 1.00 97.12 413 THR A N 1
ATOM 3111 C CA . THR A 1 413 ? -5.742 8.517 -6.210 1.00 97.12 413 THR A CA 1
ATOM 3112 C C . THR A 1 413 ? -6.744 9.522 -5.668 1.00 97.12 413 THR A C 1
ATOM 3114 O O . THR A 1 413 ? -6.377 10.615 -5.248 1.00 97.12 413 THR A O 1
ATOM 3117 N N . SER A 1 414 ? -8.013 9.141 -5.637 1.00 98.06 414 SER A N 1
ATOM 3118 C CA . SER A 1 414 ? -9.058 9.859 -4.915 1.00 98.06 414 SER A CA 1
ATOM 3119 C C . SER A 1 414 ? -9.829 8.881 -4.047 1.00 98.06 414 SER A C 1
ATOM 3121 O O . SER A 1 414 ? -10.022 7.722 -4.421 1.00 98.06 414 SER A O 1
ATOM 3123 N N . TYR A 1 415 ? -10.239 9.322 -2.869 1.00 97.31 415 TYR A N 1
ATOM 3124 C CA . TYR A 1 415 ? -10.997 8.485 -1.959 1.00 97.31 415 TYR A CA 1
ATOM 3125 C C . TYR A 1 415 ? -11.952 9.304 -1.108 1.00 97.31 415 TYR A C 1
ATOM 3127 O O . TYR A 1 415 ? -11.759 10.495 -0.870 1.00 97.31 415 TYR A O 1
ATOM 3135 N N . PHE A 1 416 ? -12.984 8.629 -0.633 1.00 97.19 416 PHE A N 1
ATOM 3136 C CA . PHE A 1 416 ? -13.926 9.141 0.336 1.00 97.19 416 PHE A CA 1
ATOM 3137 C C . PHE A 1 416 ? -14.155 8.070 1.398 1.00 97.19 416 PHE A C 1
ATOM 3139 O O . PHE A 1 416 ? -14.512 6.940 1.066 1.00 97.19 416 PHE A O 1
ATOM 3146 N N . ASN A 1 417 ? -13.936 8.420 2.660 1.00 93.31 417 ASN A N 1
ATOM 3147 C CA . ASN A 1 417 ? -14.164 7.542 3.802 1.00 93.31 417 ASN A CA 1
ATOM 3148 C C . ASN A 1 417 ? -15.232 8.144 4.709 1.00 93.31 417 ASN A C 1
ATOM 3150 O O . ASN A 1 417 ? -15.084 9.279 5.161 1.00 93.31 417 ASN A O 1
ATOM 3154 N N . SER A 1 418 ? -16.264 7.371 5.020 1.00 91.12 418 SER A N 1
ATOM 3155 C CA . SER A 1 418 ? -17.291 7.693 6.011 1.00 91.12 418 SER A CA 1
ATOM 3156 C C . SER A 1 418 ? -17.514 6.517 6.959 1.00 91.12 418 SER A C 1
ATOM 3158 O O . SER A 1 418 ? -16.848 5.482 6.856 1.00 91.12 418 SER A O 1
ATOM 3160 N N . ASP A 1 419 ? -18.466 6.653 7.878 1.00 88.50 419 ASP A N 1
ATOM 3161 C CA . ASP A 1 419 ? -18.803 5.596 8.834 1.00 88.50 419 ASP A CA 1
ATOM 3162 C C . ASP A 1 419 ? -19.294 4.320 8.137 1.00 88.50 419 ASP A C 1
ATOM 3164 O O . ASP A 1 419 ? -18.891 3.214 8.501 1.00 88.50 419 ASP A O 1
ATOM 3168 N N . ASN A 1 420 ? -20.104 4.465 7.085 1.00 91.94 420 ASN A N 1
ATOM 3169 C CA . ASN A 1 420 ? -20.737 3.338 6.397 1.00 91.94 420 ASN A CA 1
ATOM 3170 C C . ASN A 1 420 ? -20.188 3.060 5.001 1.00 91.94 420 ASN A C 1
ATOM 3172 O O . ASN A 1 420 ? -20.449 1.984 4.473 1.00 91.94 420 ASN A O 1
ATOM 3176 N N . PHE A 1 421 ? -19.451 3.985 4.388 1.00 94.12 421 PHE A N 1
ATOM 3177 C CA . PHE A 1 421 ? -18.975 3.816 3.018 1.00 94.12 421 PHE A CA 1
ATOM 3178 C C . PHE A 1 421 ? -17.511 4.200 2.879 1.00 94.12 421 PHE A C 1
ATOM 3180 O O . PHE A 1 421 ? -17.087 5.253 3.342 1.00 94.12 421 PHE A O 1
ATOM 3187 N N . ASP A 1 422 ? -16.763 3.366 2.168 1.00 95.69 422 ASP A N 1
ATOM 3188 C CA . ASP A 1 422 ? -15.449 3.711 1.647 1.00 95.69 422 ASP A CA 1
ATOM 3189 C C . ASP A 1 422 ? -15.485 3.610 0.127 1.00 95.69 422 ASP A C 1
ATOM 3191 O O . ASP A 1 422 ? -15.837 2.571 -0.427 1.00 95.69 422 ASP A O 1
ATOM 3195 N N . VAL A 1 423 ? -15.108 4.685 -0.553 1.00 97.75 423 VAL A N 1
ATOM 3196 C CA . VAL A 1 423 ? -14.981 4.732 -2.010 1.00 97.75 423 VAL A CA 1
ATOM 3197 C C . VAL A 1 423 ? -13.553 5.117 -2.340 1.00 97.75 423 VAL A C 1
ATOM 3199 O O . VAL A 1 423 ? -13.005 6.046 -1.751 1.00 97.75 423 VAL A O 1
ATOM 3202 N N . ARG A 1 424 ? -12.939 4.416 -3.286 1.00 97.19 424 ARG A N 1
ATOM 3203 C CA . ARG A 1 424 ? -11.609 4.737 -3.801 1.00 97.19 424 ARG A CA 1
ATOM 3204 C C . ARG A 1 424 ? -11.589 4.595 -5.308 1.00 97.19 424 ARG A C 1
ATOM 3206 O O . ARG A 1 424 ? -12.171 3.663 -5.857 1.00 97.19 424 ARG A O 1
ATOM 3213 N N . VAL A 1 425 ? -10.888 5.507 -5.957 1.00 98.25 425 VAL A N 1
ATOM 3214 C CA . VAL A 1 425 ? -10.655 5.496 -7.395 1.00 98.25 425 VAL A CA 1
ATOM 3215 C C . VAL A 1 425 ? -9.199 5.836 -7.629 1.00 98.25 425 VAL A C 1
ATOM 3217 O O . VAL A 1 425 ? -8.687 6.801 -7.057 1.00 98.25 425 VAL A O 1
ATOM 3220 N N . PHE A 1 426 ? -8.531 5.061 -8.470 1.00 96.56 426 PHE A N 1
ATOM 3221 C CA . PHE A 1 426 ? -7.154 5.323 -8.839 1.00 96.56 426 PHE A CA 1
ATOM 3222 C C . PHE A 1 426 ? -6.909 5.137 -10.328 1.00 96.56 426 PHE A C 1
ATOM 3224 O O . PHE A 1 426 ? -7.518 4.303 -10.994 1.00 96.56 426 PHE A O 1
ATOM 3231 N N . TRP A 1 427 ? -5.980 5.938 -10.832 1.00 97.94 427 TRP A N 1
ATOM 3232 C CA . TRP A 1 427 ? -5.428 5.841 -12.168 1.00 97.94 427 TRP A CA 1
ATOM 3233 C C . TRP A 1 427 ? -3.919 5.658 -12.051 1.00 97.94 427 TRP A C 1
ATOM 3235 O O . TRP A 1 427 ? -3.259 6.441 -11.373 1.00 97.94 427 TRP A O 1
ATOM 3245 N N . ASN A 1 428 ? -3.384 4.627 -12.697 1.00 97.38 428 ASN A N 1
ATOM 3246 C CA . ASN A 1 428 ? -1.951 4.393 -12.822 1.00 97.38 428 ASN A CA 1
ATOM 3247 C C . ASN A 1 428 ? -1.573 4.437 -14.302 1.00 97.38 428 ASN A C 1
ATOM 3249 O O . ASN A 1 428 ? -2.169 3.732 -15.119 1.00 97.38 428 ASN A O 1
ATOM 3253 N N . ARG A 1 429 ? -0.537 5.197 -14.638 1.00 97.62 429 ARG A N 1
ATOM 3254 C CA . ARG A 1 429 ? 0.084 5.196 -15.958 1.00 97.62 429 ARG A CA 1
ATOM 3255 C C . ARG A 1 429 ? 1.549 4.837 -15.826 1.00 97.62 429 ARG A C 1
ATOM 3257 O O . ARG A 1 429 ? 2.254 5.413 -15.010 1.00 97.62 429 ARG A O 1
ATOM 3264 N N . LEU A 1 430 ? 2.017 3.927 -16.667 1.00 97.56 430 LEU A N 1
ATOM 3265 C CA . LEU A 1 430 ? 3.441 3.668 -16.842 1.00 97.56 430 LEU A CA 1
ATOM 3266 C C . LEU A 1 430 ? 3.745 3.706 -18.332 1.00 97.56 430 LEU A C 1
ATOM 3268 O O . LEU A 1 430 ? 3.090 3.020 -19.114 1.00 97.56 430 LEU A O 1
ATOM 3272 N N . ARG A 1 431 ? 4.755 4.481 -18.706 1.00 97.56 431 ARG A N 1
ATOM 3273 C CA . ARG A 1 431 ? 5.369 4.455 -20.028 1.00 97.56 431 ARG A CA 1
ATOM 3274 C C . ARG A 1 431 ? 6.844 4.135 -19.856 1.00 97.56 431 ARG A C 1
ATOM 3276 O O . ARG A 1 431 ? 7.501 4.747 -19.021 1.00 97.56 431 ARG A O 1
ATOM 3283 N N . ALA A 1 432 ? 7.354 3.211 -20.651 1.00 95.62 432 ALA A N 1
ATOM 3284 C CA . ALA A 1 432 ? 8.767 2.881 -20.663 1.00 95.62 432 ALA A CA 1
ATOM 3285 C C . ALA A 1 432 ? 9.211 2.515 -22.075 1.00 95.62 432 ALA A C 1
ATOM 3287 O O . ALA A 1 432 ? 8.533 1.759 -22.775 1.00 95.62 432 ALA A O 1
ATOM 3288 N N . ASP A 1 433 ? 10.361 3.039 -22.471 1.00 92.81 433 ASP A N 1
ATOM 3289 C CA . ASP A 1 433 ? 11.107 2.550 -23.621 1.00 92.81 433 ASP A CA 1
ATOM 3290 C C . ASP A 1 433 ? 12.198 1.602 -23.089 1.00 92.81 433 ASP A C 1
ATOM 3292 O O . ASP A 1 433 ? 12.733 1.818 -22.005 1.00 92.81 433 ASP A O 1
ATOM 3296 N N . SER A 1 434 ? 12.493 0.521 -23.807 1.00 89.50 434 SER A N 1
ATOM 3297 C CA . SER A 1 434 ? 13.479 -0.492 -23.416 1.00 89.50 434 SER A CA 1
ATOM 3298 C C . SER A 1 434 ? 14.519 -0.694 -24.510 1.00 89.50 434 SER A C 1
ATOM 3300 O O . SER A 1 434 ? 14.201 -0.698 -25.703 1.00 89.50 434 SER A O 1
ATOM 3302 N N . ALA A 1 435 ? 15.764 -0.875 -24.088 1.00 86.25 435 ALA A N 1
ATOM 3303 C CA . ALA A 1 435 ? 16.911 -1.147 -24.941 1.00 86.25 435 ALA A CA 1
ATOM 3304 C C . ALA A 1 435 ? 17.794 -2.218 -24.291 1.00 86.25 435 ALA A C 1
ATOM 3306 O O . ALA A 1 435 ? 17.730 -2.430 -23.081 1.00 86.25 435 ALA A O 1
ATOM 3307 N N . LEU A 1 436 ? 18.649 -2.882 -25.070 1.00 85.25 436 LEU A N 1
ATOM 3308 C CA . LEU A 1 436 ? 19.682 -3.724 -24.470 1.00 85.25 436 LEU A CA 1
ATOM 3309 C C . LEU A 1 436 ? 20.709 -2.838 -23.773 1.00 85.25 436 LEU A C 1
ATOM 3311 O O . LEU A 1 436 ? 21.092 -1.779 -24.286 1.00 85.25 436 LEU A O 1
ATOM 3315 N N . ASN A 1 437 ? 21.196 -3.304 -22.629 1.00 85.69 437 ASN A N 1
ATOM 3316 C CA . ASN A 1 437 ? 22.268 -2.622 -21.922 1.00 85.69 437 ASN A CA 1
ATOM 3317 C C . ASN A 1 437 ? 23.551 -2.535 -22.770 1.00 85.69 437 ASN A C 1
ATOM 3319 O O . ASN A 1 437 ? 24.232 -1.509 -22.756 1.00 85.69 437 ASN A O 1
ATOM 3323 N N . VAL A 1 438 ? 23.842 -3.582 -23.553 1.00 86.19 438 VAL A N 1
ATOM 3324 C CA . VAL A 1 438 ? 24.934 -3.641 -24.537 1.00 86.19 438 VAL A CA 1
ATOM 3325 C C . VAL A 1 438 ? 24.395 -4.122 -25.876 1.00 86.19 438 VAL A C 1
ATOM 3327 O O . VAL A 1 438 ? 23.716 -5.139 -25.954 1.00 86.19 438 VAL A O 1
ATOM 3330 N N . ASN A 1 439 ? 24.760 -3.414 -26.939 1.00 84.81 439 ASN A N 1
ATOM 3331 C CA . ASN A 1 439 ? 24.446 -3.753 -28.319 1.00 84.81 439 ASN A CA 1
ATOM 3332 C C . ASN A 1 439 ? 25.753 -3.982 -29.077 1.00 84.81 439 ASN A C 1
ATOM 3334 O O . ASN A 1 439 ? 26.544 -3.046 -29.210 1.00 84.81 439 ASN A O 1
ATOM 3338 N N . TYR A 1 440 ? 25.985 -5.190 -29.588 1.00 86.44 440 TYR A N 1
ATOM 3339 C CA . TYR A 1 440 ? 27.123 -5.442 -30.470 1.00 86.44 440 TYR A CA 1
ATOM 3340 C C . TYR A 1 440 ? 26.843 -4.884 -31.867 1.00 86.44 440 TYR A C 1
ATOM 3342 O O . TYR A 1 440 ? 25.737 -5.012 -32.399 1.00 86.44 440 TYR A O 1
ATOM 3350 N N . VAL A 1 441 ? 27.847 -4.250 -32.472 1.00 85.50 441 VAL A N 1
ATOM 3351 C CA . VAL A 1 441 ? 27.734 -3.700 -33.827 1.00 85.50 441 VAL A CA 1
ATOM 3352 C C . VAL A 1 441 ? 27.382 -4.829 -34.802 1.00 85.50 441 VAL A C 1
ATOM 3354 O O . VAL A 1 441 ? 28.091 -5.826 -34.893 1.00 85.50 441 VAL A O 1
ATOM 3357 N N . GLY A 1 442 ? 26.277 -4.662 -35.532 1.00 82.81 442 GLY A N 1
ATOM 3358 C CA . GLY A 1 442 ? 25.774 -5.647 -36.496 1.00 82.81 442 GLY A CA 1
ATOM 3359 C C . GLY A 1 442 ? 24.771 -6.662 -35.933 1.00 82.81 442 GLY A C 1
ATOM 3360 O O . GLY A 1 442 ? 24.219 -7.437 -36.709 1.00 82.81 442 GLY A O 1
ATOM 3361 N N . GLN A 1 443 ? 24.486 -6.652 -34.627 1.00 81.69 443 GLN A N 1
ATOM 3362 C CA . GLN A 1 443 ? 23.442 -7.493 -34.036 1.00 81.69 443 GLN A CA 1
ATOM 3363 C C . GLN A 1 443 ? 22.049 -6.870 -34.236 1.00 81.69 443 GLN A C 1
ATOM 3365 O O . GLN A 1 443 ? 21.863 -5.665 -34.061 1.00 81.69 443 GLN A O 1
ATOM 3370 N N . SER A 1 444 ? 21.053 -7.692 -34.580 1.00 69.88 444 SER A N 1
ATOM 3371 C CA . SER A 1 444 ? 19.651 -7.262 -34.626 1.00 69.88 444 SER A CA 1
ATOM 3372 C C . SER A 1 444 ? 19.147 -6.904 -33.228 1.00 69.88 444 SER A C 1
ATOM 3374 O O . SER A 1 444 ? 19.313 -7.678 -32.286 1.00 69.88 444 SER A O 1
ATOM 3376 N N . LEU A 1 445 ? 18.520 -5.734 -33.110 1.00 71.81 445 LEU A N 1
ATOM 3377 C CA . LEU A 1 445 ? 17.995 -5.211 -31.851 1.00 71.81 445 LEU A CA 1
ATOM 3378 C C . LEU A 1 445 ? 16.486 -5.432 -31.757 1.00 71.81 445 LEU A C 1
ATOM 3380 O O . LEU A 1 445 ? 15.780 -5.355 -32.761 1.00 71.81 445 LEU A O 1
ATOM 3384 N N . LEU A 1 446 ? 16.002 -5.649 -30.534 1.00 73.62 446 LEU A N 1
ATOM 3385 C CA . LEU A 1 446 ? 14.580 -5.740 -30.204 1.00 73.62 446 LEU A CA 1
ATOM 3386 C C . LEU A 1 446 ? 14.226 -4.633 -29.193 1.00 73.62 446 LEU A C 1
ATOM 3388 O O . LEU A 1 446 ? 14.061 -4.914 -28.004 1.00 73.62 446 LEU A O 1
ATOM 3392 N N . PRO A 1 447 ? 14.200 -3.353 -29.615 1.00 79.44 447 PRO A N 1
ATOM 3393 C CA . PRO A 1 447 ? 13.701 -2.290 -28.759 1.00 79.44 447 PRO A CA 1
ATOM 3394 C C . PRO A 1 447 ? 12.203 -2.493 -28.533 1.00 79.44 447 PRO A C 1
ATOM 3396 O O . PRO A 1 447 ? 11.465 -2.843 -29.457 1.00 79.44 447 PRO A O 1
ATOM 3399 N N . ALA A 1 448 ? 11.744 -2.232 -27.314 1.00 87.75 448 ALA A N 1
ATOM 3400 C CA . ALA A 1 448 ? 10.326 -2.306 -26.996 1.00 87.75 448 ALA A CA 1
ATOM 3401 C C . ALA A 1 448 ? 9.872 -1.038 -26.295 1.00 87.75 448 ALA A C 1
ATOM 3403 O O . ALA A 1 448 ? 10.525 -0.564 -25.370 1.00 87.75 448 ALA A O 1
ATOM 3404 N N . ARG A 1 449 ? 8.712 -0.540 -26.691 1.00 93.94 449 ARG A N 1
ATOM 3405 C CA . ARG A 1 449 ? 8.006 0.539 -26.021 1.00 93.94 449 ARG A CA 1
ATOM 3406 C C . ARG A 1 449 ? 6.747 -0.020 -25.399 1.00 93.94 449 ARG A C 1
ATOM 3408 O O . ARG A 1 449 ? 5.936 -0.610 -26.109 1.00 93.94 449 ARG A O 1
ATOM 3415 N N . ALA A 1 450 ? 6.592 0.170 -24.097 1.00 94.44 450 ALA A N 1
ATOM 3416 C CA . ALA A 1 450 ? 5.427 -0.236 -23.331 1.00 94.44 450 ALA A CA 1
ATOM 3417 C C . ALA A 1 450 ? 4.700 0.992 -22.778 1.00 94.44 450 ALA A C 1
ATOM 3419 O O . ALA A 1 450 ? 5.315 1.919 -22.249 1.00 94.44 450 ALA A O 1
ATOM 3420 N N . GLU A 1 451 ? 3.379 0.972 -22.863 1.00 96.88 451 GLU A N 1
ATOM 3421 C CA . GLU A 1 451 ? 2.498 1.913 -22.194 1.00 96.88 451 GLU A CA 1
ATOM 3422 C C . GLU A 1 451 ? 1.334 1.146 -21.561 1.00 96.88 451 GLU A C 1
ATOM 3424 O O . GLU A 1 451 ? 0.659 0.366 -22.228 1.00 96.88 451 GLU A O 1
ATOM 3429 N N . GLN A 1 452 ? 1.082 1.376 -20.275 1.00 96.50 452 GLN A N 1
ATOM 3430 C CA . GLN A 1 452 ? -0.129 0.916 -19.602 1.00 96.50 452 GLN A CA 1
ATOM 3431 C C . GLN A 1 452 ? -0.860 2.092 -18.962 1.00 96.50 452 GLN A C 1
ATOM 3433 O O . GLN A 1 452 ? -0.244 2.978 -18.368 1.00 96.50 452 GLN A O 1
ATOM 3438 N N . ASN A 1 453 ? -2.183 2.065 -19.062 1.00 97.50 453 ASN A N 1
ATOM 3439 C CA . ASN A 1 453 ? -3.102 2.952 -18.369 1.00 97.50 453 ASN A CA 1
ATOM 3440 C C . ASN A 1 453 ? -4.130 2.074 -17.652 1.00 97.50 453 ASN A C 1
ATOM 3442 O O . ASN A 1 453 ? -4.910 1.369 -18.295 1.00 97.50 453 ASN A O 1
ATOM 3446 N N . ILE A 1 454 ? -4.109 2.103 -16.325 1.00 97.19 454 ILE A N 1
ATOM 3447 C CA . ILE A 1 454 ? -4.962 1.289 -15.466 1.00 97.19 454 ILE A CA 1
ATOM 3448 C C . ILE A 1 454 ? -5.875 2.221 -14.686 1.00 97.19 454 ILE A C 1
ATOM 3450 O O . ILE A 1 454 ? -5.401 3.171 -14.067 1.00 97.19 454 ILE A O 1
ATOM 3454 N N . PHE A 1 455 ? -7.171 1.950 -14.717 1.00 97.88 455 PHE A N 1
ATOM 3455 C CA . PHE A 1 455 ? -8.157 2.625 -13.886 1.00 97.88 455 PHE A CA 1
ATOM 3456 C C . PHE A 1 455 ? -8.822 1.593 -12.991 1.00 97.88 455 PHE A C 1
ATOM 3458 O O . PHE A 1 455 ? -9.325 0.585 -13.480 1.00 97.88 455 PHE A O 1
ATOM 3465 N N . ASP A 1 456 ? -8.865 1.858 -11.698 1.00 96.50 456 ASP A N 1
ATOM 3466 C CA . ASP A 1 456 ? -9.518 1.001 -10.725 1.00 96.50 456 ASP A CA 1
ATOM 3467 C C . ASP A 1 456 ? -10.473 1.832 -9.870 1.00 96.50 456 ASP A C 1
ATOM 3469 O O . ASP A 1 456 ? -10.152 2.944 -9.445 1.00 96.50 456 ASP A O 1
ATOM 3473 N N . ALA A 1 457 ? -11.633 1.265 -9.568 1.00 98.00 457 ALA A N 1
ATOM 3474 C CA . ALA A 1 457 ? -12.592 1.814 -8.626 1.00 98.00 457 ALA A CA 1
ATOM 3475 C C . ALA A 1 457 ? -13.056 0.711 -7.674 1.00 98.00 457 ALA A C 1
ATOM 3477 O O . ALA A 1 457 ? -13.334 -0.408 -8.101 1.00 98.00 457 ALA A O 1
ATOM 3478 N N . GLU A 1 458 ? -13.159 1.022 -6.387 1.00 97.94 458 GLU A N 1
ATOM 3479 C CA . GLU A 1 458 ? -13.703 0.119 -5.376 1.00 97.94 458 GLU A CA 1
ATOM 3480 C C . GLU A 1 458 ? -14.615 0.900 -4.430 1.00 97.94 458 GLU A C 1
ATOM 3482 O O . GLU A 1 458 ? -14.272 1.990 -3.968 1.00 97.94 458 GLU A O 1
ATOM 3487 N N . MET A 1 459 ? -15.771 0.317 -4.133 1.00 98.00 459 MET A N 1
ATOM 3488 C CA . MET A 1 459 ? -16.713 0.806 -3.136 1.00 98.00 459 MET A CA 1
ATOM 3489 C C . MET A 1 459 ? -16.969 -0.297 -2.118 1.00 98.00 459 MET A C 1
ATOM 3491 O O . MET A 1 459 ? -17.173 -1.450 -2.495 1.00 98.00 459 MET A O 1
ATOM 3495 N N . VAL A 1 460 ? -16.975 0.063 -0.839 1.00 97.88 460 VAL A N 1
ATOM 3496 C CA . VAL A 1 460 ? -17.223 -0.838 0.287 1.00 97.88 460 VAL A CA 1
ATOM 3497 C C . VAL A 1 460 ? -18.281 -0.224 1.185 1.00 97.88 460 VAL A C 1
ATOM 3499 O O . VAL A 1 460 ? -18.115 0.892 1.669 1.00 97.88 460 VAL A O 1
ATOM 3502 N N . TYR A 1 461 ? -19.358 -0.962 1.419 1.00 97.50 461 TYR A N 1
ATOM 3503 C CA . TYR A 1 461 ? -20.322 -0.690 2.474 1.00 97.50 461 TYR A CA 1
ATOM 3504 C C . TYR A 1 461 ? -19.901 -1.408 3.758 1.00 97.50 461 TYR A C 1
ATOM 3506 O O . TYR A 1 461 ? -19.473 -2.561 3.705 1.00 97.50 461 TYR A O 1
ATOM 3514 N N . LYS A 1 462 ? -20.033 -0.728 4.898 1.00 94.94 462 LYS A N 1
ATOM 3515 C CA . LYS A 1 462 ? -19.668 -1.198 6.237 1.00 94.94 462 LYS A CA 1
ATOM 3516 C C . LYS A 1 462 ? -20.888 -1.143 7.150 1.00 94.94 462 LYS A C 1
ATOM 3518 O O . LYS A 1 462 ? -21.517 -0.088 7.296 1.00 94.94 462 LYS A O 1
ATOM 3523 N N . ALA A 1 463 ? -21.176 -2.258 7.808 1.00 93.94 463 ALA A N 1
ATOM 3524 C CA . ALA A 1 463 ? -22.218 -2.366 8.816 1.00 93.94 463 ALA A CA 1
ATOM 3525 C C . ALA A 1 463 ? -21.674 -3.077 10.054 1.00 93.94 463 ALA A C 1
ATOM 3527 O O . ALA A 1 463 ? -21.065 -4.137 9.956 1.00 93.94 463 ALA A O 1
ATOM 3528 N N . LYS A 1 464 ? -21.919 -2.491 11.226 1.00 91.00 464 LYS A N 1
ATOM 3529 C CA . LYS A 1 464 ? -21.677 -3.136 12.516 1.00 91.00 464 LYS A CA 1
ATOM 3530 C C . LYS A 1 464 ? -23.017 -3.387 13.186 1.00 91.00 464 LYS A C 1
ATOM 3532 O O . LYS A 1 464 ? -23.809 -2.457 13.327 1.00 91.00 464 LYS A O 1
ATOM 3537 N N . LEU A 1 465 ? -23.273 -4.633 13.560 1.00 90.38 465 LEU A N 1
ATOM 3538 C CA . LEU A 1 465 ? -24.534 -5.075 14.148 1.00 90.38 465 LEU A CA 1
ATOM 3539 C C . LEU A 1 465 ? -24.247 -5.690 15.520 1.00 90.38 465 LEU A C 1
ATOM 3541 O O . LEU A 1 465 ? -23.557 -6.702 15.621 1.00 90.38 465 LEU A O 1
ATOM 3545 N N . GLU A 1 466 ? -24.785 -5.089 16.578 1.00 88.12 466 GLU A N 1
ATOM 3546 C CA . GLU A 1 466 ? -24.765 -5.665 17.926 1.00 88.12 466 GLU A CA 1
ATOM 3547 C C . GLU A 1 466 ? -26.023 -6.525 18.111 1.00 88.12 466 GLU A C 1
ATOM 3549 O O . GLU A 1 466 ? -27.138 -6.023 18.239 1.00 88.12 466 GLU A O 1
ATOM 3554 N N . LEU A 1 467 ? -25.852 -7.846 18.080 1.00 85.88 467 LEU A N 1
ATOM 3555 C CA . LEU A 1 467 ? -26.917 -8.853 18.106 1.00 85.88 467 LEU A CA 1
ATOM 3556 C C . LEU A 1 467 ? -27.128 -9.406 19.532 1.00 85.88 467 LEU A C 1
ATOM 3558 O O . LEU A 1 467 ? -27.343 -10.602 19.728 1.00 85.88 467 LEU A O 1
ATOM 3562 N N . GLY A 1 468 ? -27.048 -8.538 20.543 1.00 83.38 468 GLY A N 1
ATOM 3563 C CA . GLY A 1 468 ? -27.124 -8.890 21.965 1.00 83.38 468 GLY A CA 1
ATOM 3564 C C . GLY A 1 468 ? -25.840 -8.557 22.731 1.00 83.38 468 GLY A C 1
ATOM 3565 O O . GLY A 1 468 ? -24.933 -7.931 22.196 1.00 83.38 468 GLY A O 1
ATOM 3566 N N . LYS A 1 469 ? -25.759 -8.962 24.008 1.00 78.69 469 LYS A N 1
ATOM 3567 C CA . LYS A 1 469 ? -24.631 -8.598 24.895 1.00 78.69 469 LYS A CA 1
ATOM 3568 C C . LYS A 1 469 ? -23.292 -9.227 24.503 1.00 78.69 469 LYS A C 1
ATOM 3570 O O . LYS A 1 469 ? -22.258 -8.617 24.739 1.00 78.69 469 LYS A O 1
ATOM 3575 N N . ASP A 1 470 ? -23.326 -10.414 23.904 1.00 86.50 470 ASP A N 1
ATOM 3576 C CA . ASP A 1 470 ? -22.136 -11.218 23.600 1.00 86.50 470 ASP A CA 1
ATOM 3577 C C . ASP A 1 470 ? -22.043 -11.583 22.112 1.00 86.50 470 ASP A C 1
ATOM 3579 O O . ASP A 1 470 ? -21.322 -12.505 21.743 1.00 86.50 470 ASP A O 1
ATOM 3583 N N . LEU A 1 471 ? -22.794 -10.903 21.245 1.00 90.69 471 LEU A N 1
ATOM 3584 C CA . LEU A 1 471 ? -22.798 -11.190 19.815 1.00 90.69 471 LEU A CA 1
ATOM 3585 C C . LEU A 1 471 ? -22.660 -9.889 19.037 1.00 90.69 471 LEU A C 1
ATOM 3587 O O . LEU A 1 471 ? -23.549 -9.044 19.076 1.00 90.69 471 LEU A O 1
ATOM 3591 N N . ALA A 1 472 ? -21.551 -9.737 18.323 1.00 91.50 472 ALA A N 1
ATOM 3592 C CA . ALA A 1 472 ? -21.311 -8.584 17.466 1.00 91.50 472 ALA A CA 1
ATOM 3593 C C . ALA A 1 472 ? -20.876 -9.050 16.081 1.00 91.50 472 ALA A C 1
ATOM 3595 O O . ALA A 1 472 ? -20.153 -10.035 15.945 1.00 91.50 472 ALA A O 1
ATOM 3596 N N . ASN A 1 473 ? -21.317 -8.334 15.059 1.00 93.69 473 ASN A N 1
ATOM 3597 C CA . ASN A 1 473 ? -21.052 -8.647 13.668 1.00 93.69 473 ASN A CA 1
ATOM 3598 C C . ASN A 1 473 ? -20.458 -7.418 12.955 1.00 93.69 473 ASN A C 1
ATOM 3600 O O . ASN A 1 473 ? -20.990 -6.316 13.100 1.00 93.69 473 ASN A O 1
ATOM 3604 N N . ASP A 1 474 ? -19.349 -7.595 12.230 1.00 93.25 474 ASP A N 1
ATOM 3605 C CA . ASP A 1 474 ? -18.742 -6.597 11.330 1.00 93.25 474 ASP A CA 1
ATOM 3606 C C . ASP A 1 474 ? -18.848 -7.123 9.896 1.00 93.25 474 ASP A C 1
ATOM 3608 O O . ASP A 1 474 ? -18.117 -8.024 9.481 1.00 93.25 474 ASP A O 1
ATOM 3612 N N . LEU A 1 475 ? -19.806 -6.562 9.165 1.00 95.31 475 LEU A N 1
ATOM 3613 C CA . LEU A 1 475 ? -20.148 -6.930 7.804 1.00 95.31 475 LEU A CA 1
ATOM 3614 C C . LEU A 1 475 ? -19.608 -5.882 6.836 1.00 95.31 475 LEU A C 1
ATOM 3616 O O . LEU A 1 475 ? -19.847 -4.677 6.985 1.00 95.31 475 LEU A O 1
ATOM 3620 N N . ARG A 1 476 ? -18.945 -6.345 5.775 1.00 96.00 476 ARG A N 1
ATOM 3621 C CA . ARG A 1 476 ? -18.487 -5.496 4.675 1.00 96.00 476 ARG A CA 1
ATOM 3622 C C . ARG A 1 476 ? -18.833 -6.119 3.343 1.00 96.00 476 ARG A C 1
ATOM 3624 O O . ARG A 1 476 ? -18.493 -7.266 3.070 1.00 96.00 476 ARG A O 1
ATOM 3631 N N . VAL A 1 477 ? -19.471 -5.330 2.493 1.00 97.94 477 VAL A N 1
ATOM 3632 C CA . VAL A 1 477 ? -19.854 -5.733 1.140 1.00 97.94 477 VAL A CA 1
ATOM 3633 C C . VAL A 1 477 ? -19.223 -4.755 0.176 1.00 97.94 477 VAL A C 1
ATOM 3635 O O . VAL A 1 477 ? -19.370 -3.545 0.345 1.00 97.94 477 VAL A O 1
ATOM 3638 N N . GLY A 1 478 ? -18.511 -5.258 -0.823 1.00 97.75 478 GLY A N 1
ATOM 3639 C CA . GLY A 1 478 ? -17.806 -4.411 -1.764 1.00 97.75 478 GLY A CA 1
ATOM 3640 C C . GLY A 1 478 ? -17.972 -4.822 -3.213 1.00 97.75 478 GLY A C 1
ATOM 3641 O O . GLY A 1 478 ? -18.216 -5.983 -3.542 1.00 97.75 478 GLY A O 1
ATOM 3642 N N . ALA A 1 479 ? -17.808 -3.832 -4.079 1.00 98.19 479 ALA A N 1
ATOM 3643 C CA . ALA A 1 479 ? -17.738 -3.988 -5.519 1.00 98.19 479 ALA A CA 1
ATOM 3644 C C . ALA A 1 479 ? -16.464 -3.315 -6.027 1.00 98.19 479 ALA A C 1
ATOM 3646 O O . ALA A 1 479 ? -16.096 -2.237 -5.553 1.00 98.19 479 ALA A O 1
ATOM 3647 N N . ALA A 1 480 ? -15.798 -3.944 -6.991 1.00 97.62 480 ALA A N 1
ATOM 3648 C CA . ALA A 1 480 ? -14.601 -3.404 -7.615 1.00 97.62 480 ALA A CA 1
ATOM 3649 C C . ALA A 1 480 ? -14.663 -3.522 -9.139 1.00 97.62 480 ALA A C 1
ATOM 3651 O O . ALA A 1 480 ? -15.209 -4.479 -9.691 1.00 97.62 480 ALA A O 1
ATOM 3652 N N . TYR A 1 481 ? -14.068 -2.546 -9.810 1.00 97.75 481 TYR A N 1
ATOM 3653 C CA . TYR A 1 481 ? -13.920 -2.485 -11.254 1.00 97.75 481 TYR A CA 1
ATOM 3654 C C . TYR A 1 481 ? -12.480 -2.116 -11.594 1.00 97.75 481 TYR A C 1
ATOM 3656 O O . TYR A 1 481 ? -11.951 -1.164 -11.024 1.00 97.75 481 TYR A O 1
ATOM 3664 N N . ARG A 1 482 ? -11.865 -2.839 -12.533 1.00 96.69 482 ARG A N 1
ATOM 3665 C CA . ARG A 1 482 ? -10.535 -2.521 -13.068 1.00 96.69 482 ARG A CA 1
ATOM 3666 C C . ARG A 1 482 ? -10.561 -2.539 -14.584 1.00 96.69 482 ARG A C 1
ATOM 3668 O O . ARG A 1 482 ? -10.800 -3.577 -15.196 1.00 96.69 482 ARG A O 1
ATOM 3675 N N . TYR A 1 483 ? -10.252 -1.400 -15.177 1.00 97.25 483 TYR A N 1
ATOM 3676 C CA . TYR A 1 483 ? -10.009 -1.245 -16.599 1.00 97.25 483 TYR A CA 1
ATOM 3677 C C . TYR A 1 483 ? -8.513 -1.200 -16.874 1.00 97.25 483 TYR A C 1
ATOM 3679 O O . TYR A 1 483 ? -7.770 -0.473 -16.210 1.00 97.25 483 TYR A O 1
ATOM 3687 N N . LYS A 1 484 ? -8.077 -1.953 -17.879 1.00 96.31 484 LYS A N 1
ATOM 3688 C CA . LYS A 1 484 ? -6.691 -1.964 -18.335 1.00 96.31 484 LYS A CA 1
ATOM 3689 C C . LYS A 1 484 ? -6.634 -1.607 -19.807 1.00 96.31 484 LYS A C 1
ATOM 3691 O O . LYS A 1 484 ? -7.352 -2.202 -20.602 1.00 96.31 484 LYS A O 1
ATOM 3696 N N . ASN A 1 485 ? -5.745 -0.688 -20.154 1.00 96.81 485 ASN A N 1
ATOM 3697 C CA . ASN A 1 485 ? -5.369 -0.352 -21.521 1.00 96.81 485 ASN A CA 1
ATOM 3698 C C . ASN A 1 485 ? -3.851 -0.509 -21.636 1.00 96.81 485 ASN A C 1
ATOM 3700 O O . ASN A 1 485 ? -3.111 0.242 -20.998 1.00 96.81 485 ASN A O 1
ATOM 3704 N N . VAL A 1 486 ? -3.401 -1.502 -22.402 1.00 96.94 486 VAL A N 1
ATOM 3705 C CA . VAL A 1 486 ? -1.987 -1.867 -22.520 1.00 96.94 486 VAL A CA 1
ATOM 3706 C C . VAL A 1 486 ? -1.577 -1.885 -23.988 1.00 96.94 486 VAL A C 1
ATOM 3708 O O . VAL A 1 486 ? -2.137 -2.622 -24.798 1.00 96.94 486 VAL A O 1
ATOM 3711 N N . ALA A 1 487 ? -0.563 -1.093 -24.316 1.00 96.00 487 ALA A N 1
ATOM 3712 C CA . ALA A 1 487 ? 0.100 -1.065 -25.609 1.00 96.00 487 ALA A CA 1
ATOM 3713 C C . ALA A 1 487 ? 1.563 -1.479 -25.425 1.00 96.00 487 ALA A C 1
ATOM 3715 O O . ALA A 1 487 ? 2.251 -0.987 -24.530 1.00 96.00 487 ALA A O 1
ATOM 3716 N N . TRP A 1 488 ? 2.061 -2.374 -26.270 1.00 93.69 488 TRP A N 1
ATOM 3717 C CA . TRP A 1 488 ? 3.457 -2.795 -26.228 1.00 93.69 488 TRP A CA 1
ATOM 3718 C C . TRP A 1 488 ? 3.912 -3.246 -27.610 1.00 93.69 488 TRP A C 1
ATOM 3720 O O . TRP A 1 488 ? 3.129 -3.862 -28.323 1.00 93.69 488 TRP A O 1
ATOM 3730 N N . THR A 1 489 ? 5.164 -2.964 -27.983 1.00 91.75 489 THR A N 1
ATOM 3731 C CA . THR A 1 489 ? 5.726 -3.274 -29.315 1.00 91.75 489 THR A CA 1
ATOM 3732 C C . THR A 1 489 ? 5.513 -4.719 -29.769 1.00 91.75 489 THR A C 1
ATOM 3734 O O . THR A 1 489 ? 5.390 -4.955 -30.966 1.00 91.75 489 THR A O 1
ATOM 3737 N N . TYR A 1 490 ? 5.471 -5.679 -28.841 1.00 87.12 490 TYR A N 1
ATOM 3738 C CA . TYR A 1 490 ? 5.298 -7.098 -29.170 1.00 87.12 490 TYR A CA 1
ATOM 3739 C C . TYR A 1 490 ? 3.848 -7.580 -29.134 1.00 87.12 490 TYR A C 1
ATOM 3741 O O . TYR A 1 490 ? 3.586 -8.721 -29.503 1.00 87.12 490 TYR A O 1
ATOM 3749 N N . LEU A 1 491 ? 2.911 -6.738 -28.696 1.00 89.88 491 LEU A N 1
ATOM 3750 C CA . LEU A 1 491 ? 1.494 -7.035 -28.846 1.00 89.88 491 LEU A CA 1
ATOM 3751 C C . LEU A 1 491 ? 1.071 -6.722 -30.283 1.00 89.88 491 LEU A C 1
ATOM 3753 O O . LEU A 1 491 ? 1.485 -5.728 -30.873 1.00 89.88 491 LEU A O 1
ATOM 3757 N N . ASP A 1 492 ? 0.208 -7.572 -30.825 1.00 89.19 492 ASP A N 1
ATOM 3758 C CA . ASP A 1 492 ? -0.411 -7.413 -32.143 1.00 89.19 492 ASP A CA 1
ATOM 3759 C C . ASP A 1 492 ? -1.291 -6.156 -32.243 1.00 89.19 492 ASP A C 1
ATOM 3761 O O . ASP A 1 492 ? -1.467 -5.592 -33.320 1.00 89.19 492 ASP A O 1
ATOM 3765 N N . GLN A 1 493 ? -1.850 -5.721 -31.115 1.00 92.81 493 GLN A N 1
ATOM 3766 C CA . GLN A 1 493 ? -2.703 -4.546 -31.000 1.00 92.81 493 GLN A CA 1
ATOM 3767 C C . GLN A 1 493 ? -2.723 -4.025 -29.561 1.00 92.81 493 GLN A C 1
ATOM 3769 O O . GLN A 1 493 ? -2.283 -4.697 -28.625 1.00 92.81 493 GLN A O 1
ATOM 3774 N N . VAL A 1 494 ? -3.291 -2.834 -29.372 1.00 95.38 494 VAL A N 1
ATOM 3775 C CA . VAL A 1 494 ? -3.616 -2.331 -28.032 1.00 95.38 494 VAL A CA 1
ATOM 3776 C C . VAL A 1 494 ? -4.657 -3.253 -27.401 1.00 95.38 494 VAL A C 1
ATOM 3778 O O . VAL A 1 494 ? -5.697 -3.533 -27.999 1.00 95.38 494 VAL A O 1
ATOM 3781 N N . ARG A 1 495 ? -4.372 -3.745 -26.196 1.00 94.88 495 ARG A N 1
ATOM 3782 C CA . ARG A 1 495 ? -5.223 -4.694 -25.479 1.00 94.88 495 ARG A CA 1
ATOM 3783 C C . ARG A 1 495 ? -6.003 -3.988 -24.378 1.00 94.88 495 ARG A C 1
ATOM 3785 O O . ARG A 1 495 ? -5.448 -3.201 -23.610 1.00 94.88 495 ARG A O 1
ATOM 3792 N N . PHE A 1 496 ? -7.286 -4.323 -24.291 1.00 95.12 496 PHE A N 1
ATOM 3793 C CA . PHE A 1 496 ? -8.224 -3.773 -23.324 1.00 95.12 496 PHE A CA 1
ATOM 3794 C C . PHE A 1 496 ? -8.818 -4.895 -22.475 1.00 95.12 496 PHE A C 1
ATOM 3796 O O . PHE A 1 496 ? -9.246 -5.910 -23.017 1.00 95.12 496 PHE A O 1
ATOM 3803 N N . GLU A 1 497 ? -8.876 -4.714 -21.156 1.00 95.12 497 GLU A N 1
ATOM 3804 C CA . GLU A 1 497 ? -9.541 -5.661 -20.254 1.00 95.12 497 GLU A CA 1
ATOM 3805 C C . GLU A 1 497 ? -10.440 -4.940 -19.251 1.00 95.12 497 GLU A C 1
ATOM 3807 O O . GLU A 1 497 ? -10.027 -3.959 -18.630 1.00 95.12 497 GLU A O 1
ATOM 3812 N N . HIS A 1 498 ? -11.640 -5.484 -19.041 1.00 96.50 498 HIS A N 1
ATOM 3813 C CA . HIS A 1 498 ? -12.610 -5.017 -18.052 1.00 96.50 498 HIS A CA 1
ATOM 3814 C C . HIS A 1 498 ? -12.828 -6.096 -16.991 1.00 96.50 498 HIS A C 1
ATOM 3816 O O . HIS A 1 498 ? -13.477 -7.107 -17.249 1.00 96.50 498 HIS A O 1
ATOM 3822 N N . HIS A 1 499 ? -12.278 -5.895 -15.800 1.00 96.06 499 HIS A N 1
ATOM 3823 C CA . HIS A 1 499 ? -12.430 -6.809 -14.671 1.00 96.06 499 HIS A CA 1
ATOM 3824 C C . HIS A 1 499 ? -13.498 -6.270 -13.727 1.00 96.06 499 HIS A C 1
ATOM 3826 O O . HIS A 1 499 ? -13.526 -5.074 -13.427 1.00 96.06 499 HIS A O 1
ATOM 3832 N N . TYR A 1 500 ? -14.340 -7.165 -13.225 1.00 97.50 500 TYR A N 1
ATOM 3833 C CA . TYR A 1 500 ? -15.403 -6.854 -12.273 1.00 97.50 500 TYR A CA 1
ATOM 3834 C C . TYR A 1 500 ? -15.294 -7.796 -11.090 1.00 97.50 500 TYR A C 1
ATOM 3836 O O . TYR A 1 500 ? -15.013 -8.979 -11.282 1.00 97.50 500 TYR A O 1
ATOM 3844 N N . ALA A 1 501 ? -15.559 -7.297 -9.890 1.00 98.12 501 ALA A N 1
ATOM 3845 C CA . ALA A 1 501 ? -15.596 -8.139 -8.712 1.00 98.12 501 ALA A CA 1
ATOM 3846 C C . ALA A 1 501 ? -16.670 -7.716 -7.721 1.00 98.12 501 ALA A C 1
ATOM 3848 O O . ALA A 1 501 ? -16.939 -6.527 -7.546 1.00 98.12 501 ALA A O 1
ATOM 3849 N N . LEU A 1 502 ? -17.219 -8.709 -7.031 1.00 98.50 502 LEU A N 1
ATOM 3850 C CA . LEU A 1 502 ? -18.031 -8.534 -5.833 1.00 98.50 502 LEU A CA 1
ATOM 3851 C C . LEU A 1 502 ? -17.378 -9.309 -4.699 1.00 98.50 502 LEU A C 1
ATOM 3853 O O . LEU A 1 502 ? -16.901 -10.428 -4.907 1.00 98.50 502 LEU A O 1
ATOM 3857 N N . PHE A 1 503 ? -17.361 -8.725 -3.507 1.00 98.12 503 PHE A N 1
ATOM 3858 C CA . PHE A 1 503 ? -16.821 -9.387 -2.332 1.00 98.12 503 PHE A CA 1
ATOM 3859 C C . PHE A 1 503 ? -17.622 -9.101 -1.067 1.00 98.12 503 PHE A C 1
ATOM 3861 O O . PHE A 1 503 ? -18.325 -8.098 -0.949 1.00 98.12 503 PHE A O 1
ATOM 3868 N N . LEU A 1 504 ? -17.472 -10.015 -0.122 1.00 97.69 504 LEU A N 1
ATOM 3869 C CA . LEU A 1 504 ? -18.097 -10.039 1.183 1.00 97.69 504 LEU A CA 1
ATOM 3870 C C . LEU A 1 504 ? -17.028 -10.394 2.216 1.00 97.69 504 LEU A C 1
ATOM 3872 O O . LEU A 1 504 ? -16.243 -11.319 2.002 1.00 97.69 504 LEU A O 1
ATOM 3876 N N . HIS A 1 505 ? -17.044 -9.681 3.331 1.00 97.00 505 HIS A N 1
ATOM 3877 C CA . HIS A 1 505 ? -16.331 -10.003 4.557 1.00 97.00 505 HIS A CA 1
ATOM 3878 C C . HIS A 1 505 ? -17.338 -9.967 5.695 1.00 97.00 505 HIS A C 1
ATOM 3880 O O . HIS A 1 505 ? -18.064 -8.984 5.832 1.00 97.00 505 HIS A O 1
ATOM 3886 N N . ASP A 1 506 ? -17.367 -11.016 6.496 1.00 96.69 506 ASP A N 1
ATOM 3887 C CA . ASP A 1 506 ? -18.216 -11.113 7.667 1.00 96.69 506 ASP A CA 1
ATOM 3888 C C . ASP A 1 506 ? -17.391 -11.613 8.850 1.00 96.69 506 ASP A C 1
ATOM 3890 O O . ASP A 1 506 ? -16.769 -12.676 8.778 1.00 96.69 506 ASP A O 1
ATOM 3894 N N . GLU A 1 507 ? -17.368 -10.842 9.932 1.00 95.50 507 GLU A N 1
ATOM 3895 C CA . GLU A 1 507 ? -16.725 -11.222 11.186 1.00 95.50 507 GLU A CA 1
ATOM 3896 C C . GLU A 1 507 ? -17.766 -11.279 12.303 1.00 95.50 507 GLU A C 1
ATOM 3898 O O . GLU A 1 507 ? -18.326 -10.261 12.712 1.00 95.50 507 GLU A O 1
ATOM 3903 N N . LEU A 1 508 ? -18.006 -12.480 12.824 1.00 95.56 508 LEU A N 1
ATOM 3904 C CA . LEU A 1 508 ? -18.921 -12.737 13.927 1.00 95.56 508 LEU A CA 1
ATOM 3905 C C . LEU A 1 508 ? -18.136 -12.984 15.217 1.00 95.56 508 LEU A C 1
ATOM 3907 O O . LEU A 1 508 ? -17.457 -14.002 15.362 1.00 95.56 508 LEU A O 1
ATOM 3911 N N . LYS A 1 509 ? -18.269 -12.078 16.181 1.00 94.00 509 LYS A N 1
ATOM 3912 C CA . LYS A 1 509 ? -17.673 -12.188 17.515 1.00 94.00 509 LYS A CA 1
ATOM 3913 C C . LYS A 1 509 ? -18.657 -12.846 18.471 1.00 94.00 509 LYS A C 1
ATOM 3915 O O . LYS A 1 509 ? -19.740 -12.315 18.708 1.00 94.00 509 LYS A O 1
ATOM 3920 N N . LEU A 1 510 ? -18.260 -13.996 19.009 1.00 93.12 510 LEU A N 1
ATOM 3921 C CA . LEU A 1 510 ? -18.983 -14.794 19.996 1.00 93.12 510 LEU A CA 1
ATOM 3922 C C . LEU A 1 510 ? -18.352 -14.545 21.376 1.00 93.12 510 LEU A C 1
ATOM 3924 O O . LEU A 1 510 ? -17.458 -15.268 21.831 1.00 93.12 510 LEU A O 1
ATOM 3928 N N . GLY A 1 511 ? -18.795 -13.474 22.026 1.00 88.44 511 GLY A N 1
ATOM 3929 C CA . GLY A 1 511 ? -18.230 -12.967 23.270 1.00 88.44 511 GLY A CA 1
ATOM 3930 C C . GLY A 1 511 ? -16.768 -12.521 23.107 1.00 88.44 511 GLY A C 1
ATOM 3931 O O . GLY A 1 511 ? -16.312 -12.238 22.000 1.00 88.44 511 GLY A O 1
ATOM 3932 N N . PRO A 1 512 ? -15.993 -12.461 24.204 1.00 85.25 512 PRO A N 1
ATOM 3933 C CA . PRO A 1 512 ? -14.586 -12.057 24.160 1.00 85.25 512 PRO A CA 1
ATOM 3934 C C . PRO A 1 512 ? -13.629 -13.181 23.729 1.00 85.25 512 PRO A C 1
ATOM 3936 O O . PRO A 1 512 ? -12.435 -12.936 23.579 1.00 85.25 512 PRO A O 1
ATOM 3939 N N . ALA A 1 513 ? -14.116 -14.421 23.608 1.00 90.38 513 ALA A N 1
ATOM 3940 C CA . ALA A 1 513 ? -13.267 -15.606 23.510 1.00 90.38 513 ALA A CA 1
ATOM 3941 C C . ALA A 1 513 ? -13.148 -16.171 22.093 1.00 90.38 513 ALA A C 1
ATOM 3943 O O . ALA A 1 513 ? -12.160 -16.846 21.812 1.00 90.38 513 ALA A O 1
ATOM 3944 N N . VAL A 1 514 ? -14.130 -15.950 21.216 1.00 95.25 514 VAL A N 1
ATOM 3945 C CA . VAL A 1 514 ? -14.154 -16.568 19.884 1.00 95.25 514 VAL A CA 1
ATOM 3946 C C . VAL A 1 514 ? -14.613 -15.563 18.835 1.00 95.25 514 VAL A C 1
ATOM 3948 O O . VAL A 1 514 ? -15.594 -14.855 19.040 1.00 95.25 514 VAL A O 1
ATOM 3951 N N . ALA A 1 515 ? -13.941 -15.548 17.687 1.00 95.19 515 ALA A N 1
ATOM 3952 C CA . ALA A 1 515 ? -14.400 -14.863 16.486 1.00 95.19 515 ALA A CA 1
ATOM 3953 C C . ALA A 1 515 ? -14.379 -15.818 15.286 1.00 95.19 515 ALA A C 1
ATOM 3955 O O . ALA A 1 515 ? -13.467 -16.636 15.131 1.00 95.19 515 ALA A O 1
ATOM 3956 N N . LEU A 1 516 ? -15.402 -15.719 14.444 1.00 97.12 516 LEU A N 1
ATOM 3957 C CA . LEU A 1 516 ? -15.528 -16.447 13.188 1.00 97.12 516 LEU A CA 1
ATOM 3958 C C . LEU A 1 516 ? -15.442 -15.448 12.043 1.00 97.12 516 LEU A C 1
ATOM 3960 O O . LEU A 1 516 ? -16.085 -14.405 12.094 1.00 97.12 516 LEU A O 1
ATOM 3964 N N . VAL A 1 517 ? -14.670 -15.775 11.012 1.00 96.81 517 VAL A N 1
ATOM 3965 C CA . VAL A 1 517 ? -14.530 -14.940 9.817 1.00 96.81 517 VAL A CA 1
ATOM 3966 C C . VAL A 1 517 ? -14.944 -15.743 8.597 1.00 96.81 517 VAL A C 1
ATOM 3968 O O . VAL A 1 517 ? -14.440 -16.850 8.386 1.00 96.81 517 VAL A O 1
ATOM 3971 N N . ALA A 1 518 ? -15.825 -15.174 7.784 1.00 97.81 518 ALA A N 1
ATOM 3972 C CA . ALA A 1 518 ? -16.208 -15.694 6.484 1.00 97.81 518 ALA A CA 1
ATOM 3973 C C . ALA A 1 518 ? -15.976 -14.622 5.418 1.00 97.81 518 ALA A C 1
ATOM 3975 O O . ALA A 1 518 ? -16.452 -13.496 5.527 1.00 97.81 518 ALA A O 1
ATOM 3976 N N . ASP A 1 519 ? -15.263 -14.980 4.358 1.00 98.00 519 ASP A N 1
ATOM 3977 C CA . ASP A 1 519 ? -15.077 -14.110 3.208 1.00 98.00 519 ASP A CA 1
ATOM 3978 C C . ASP A 1 519 ? -15.402 -14.840 1.927 1.00 98.00 519 ASP A C 1
ATOM 3980 O O . ASP A 1 519 ? -15.126 -16.033 1.759 1.00 98.00 519 ASP A O 1
ATOM 3984 N N . TYR A 1 520 ? -15.911 -14.078 0.976 1.00 98.25 520 TYR A N 1
ATOM 3985 C CA . TYR A 1 520 ? -16.193 -14.586 -0.344 1.00 98.25 520 TYR A CA 1
ATOM 3986 C C . TYR A 1 520 ? -15.986 -13.492 -1.372 1.00 98.25 520 TYR A C 1
ATOM 3988 O O . TYR A 1 520 ? -16.494 -12.385 -1.220 1.00 98.25 520 TYR A O 1
ATOM 3996 N N . ARG A 1 521 ? -15.271 -13.816 -2.446 1.00 98.44 521 ARG A N 1
ATOM 3997 C CA . ARG A 1 521 ? -15.104 -12.930 -3.592 1.00 98.44 521 ARG A CA 1
ATOM 3998 C C . ARG A 1 521 ? -15.288 -13.683 -4.891 1.00 98.44 521 ARG A C 1
ATOM 4000 O O . ARG A 1 521 ? -14.865 -14.833 -5.014 1.00 98.44 521 ARG A O 1
ATOM 4007 N N . VAL A 1 522 ? -15.897 -13.006 -5.853 1.00 98.38 522 VAL A N 1
ATOM 4008 C CA . VAL A 1 522 ? -16.029 -13.457 -7.233 1.00 98.38 522 VAL A CA 1
ATOM 4009 C C . VAL A 1 522 ? -15.461 -12.388 -8.162 1.00 98.38 522 VAL A C 1
ATOM 4011 O O . VAL A 1 522 ? -15.856 -11.229 -8.076 1.00 98.38 522 VAL A O 1
ATOM 4014 N N . ASP A 1 523 ? -14.532 -12.776 -9.034 1.00 98.19 523 ASP A N 1
ATOM 4015 C CA . ASP A 1 523 ? -13.897 -11.917 -10.037 1.00 98.19 523 ASP A CA 1
ATOM 4016 C C . ASP A 1 523 ? -14.232 -12.436 -11.446 1.00 98.19 523 ASP A C 1
ATOM 4018 O O . ASP A 1 523 ? -14.049 -13.620 -11.733 1.00 98.19 523 ASP A O 1
ATOM 4022 N N . TRP A 1 524 ? -14.696 -11.574 -12.352 1.00 97.50 524 TRP A N 1
ATOM 4023 C CA . TRP A 1 524 ? -14.746 -11.878 -13.786 1.00 97.50 524 TRP A CA 1
ATOM 4024 C C . TRP A 1 524 ? -13.351 -11.705 -14.387 1.00 97.50 524 TRP A C 1
ATOM 4026 O O . TRP A 1 524 ? -12.803 -10.601 -14.346 1.00 97.50 524 TRP A O 1
ATOM 4036 N N . VAL A 1 525 ? -12.785 -12.779 -14.948 1.00 92.94 525 VAL A N 1
ATOM 4037 C CA . VAL A 1 525 ? -11.457 -12.773 -15.579 1.00 92.94 525 VAL A CA 1
ATOM 4038 C C . VAL A 1 525 ? -11.633 -12.785 -17.102 1.00 92.94 525 VAL A C 1
ATOM 4040 O O . VAL A 1 525 ? -11.905 -13.854 -17.651 1.00 92.94 525 VAL A O 1
ATOM 4043 N N . PRO A 1 526 ? -11.455 -11.645 -17.803 1.00 92.00 526 PRO A N 1
ATOM 4044 C CA . PRO A 1 526 ? -11.823 -11.505 -19.214 1.00 92.00 526 PRO A CA 1
ATOM 4045 C C . PRO A 1 526 ? -11.121 -12.494 -20.132 1.00 92.00 526 PRO A C 1
ATOM 4047 O O . PRO A 1 526 ? -11.779 -13.156 -20.920 1.00 92.00 526 PRO A O 1
ATOM 4050 N N . TYR A 1 527 ? -9.806 -12.654 -19.977 1.00 87.06 527 TYR A N 1
ATOM 4051 C CA . TYR A 1 527 ? -9.023 -13.563 -20.814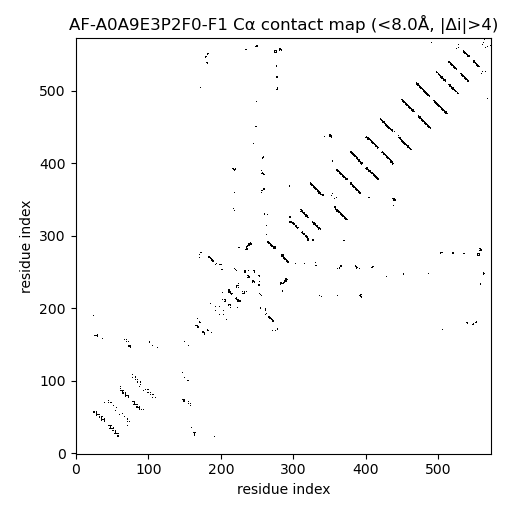 1.00 87.06 527 TYR A CA 1
ATOM 4052 C C . TYR A 1 527 ? -9.463 -15.033 -20.698 1.00 87.06 527 TYR A C 1
ATOM 4054 O O . TYR A 1 527 ? -9.350 -15.795 -21.650 1.00 87.06 527 TYR A O 1
ATOM 4062 N N . LEU A 1 528 ? -9.966 -15.442 -19.529 1.00 89.00 528 LEU A N 1
ATOM 4063 C CA . LEU A 1 528 ? -10.436 -16.811 -19.293 1.00 89.00 528 LEU A CA 1
ATOM 4064 C C . LEU A 1 528 ? -11.940 -16.975 -19.548 1.00 89.00 528 LEU A C 1
ATOM 4066 O O . LEU A 1 528 ? -12.446 -18.081 -19.370 1.00 89.00 528 LEU A O 1
ATOM 4070 N N . GLU A 1 529 ? -12.643 -15.881 -19.859 1.00 94.00 529 GLU A N 1
ATOM 4071 C CA . GLU A 1 529 ? -14.099 -15.813 -20.033 1.00 94.00 529 GLU A CA 1
ATOM 4072 C C . GLU A 1 529 ? -14.882 -16.538 -18.925 1.00 94.00 529 GLU A C 1
ATOM 4074 O O . GLU A 1 529 ? -15.880 -17.221 -19.164 1.00 94.00 529 GLU A O 1
ATOM 4079 N N . ARG A 1 530 ? -14.416 -16.416 -17.675 1.00 94.88 530 ARG A N 1
ATOM 4080 C CA . ARG A 1 530 ? -15.020 -17.113 -16.534 1.00 94.88 530 ARG A CA 1
ATOM 4081 C C . ARG A 1 530 ? -14.958 -16.314 -15.244 1.00 94.88 530 ARG A C 1
ATOM 4083 O O . ARG A 1 530 ? -14.073 -15.484 -15.031 1.00 94.88 530 ARG A O 1
ATOM 4090 N N . PHE A 1 531 ? -15.861 -16.666 -14.336 1.00 96.44 531 PHE A N 1
ATOM 4091 C CA . PHE A 1 531 ? -15.802 -16.225 -12.951 1.00 96.44 531 PHE A CA 1
ATOM 4092 C C . PHE A 1 531 ? -14.807 -17.063 -12.152 1.00 96.44 531 PHE A C 1
ATOM 4094 O O . PHE A 1 531 ? -14.849 -18.294 -12.166 1.00 96.44 531 PHE A O 1
ATOM 4101 N N . GLN A 1 532 ? -13.942 -16.382 -11.413 1.00 96.94 532 GLN A N 1
ATOM 4102 C CA . GLN A 1 532 ? -13.042 -16.971 -10.441 1.00 96.94 532 GLN A CA 1
ATOM 4103 C C . GLN A 1 532 ? -13.558 -16.674 -9.037 1.00 96.94 532 GLN A C 1
ATOM 4105 O O . GLN A 1 532 ? -13.776 -15.523 -8.673 1.00 96.94 532 GLN A O 1
ATOM 4110 N N . GLN A 1 533 ? -13.745 -17.724 -8.245 1.00 97.44 533 GLN A N 1
ATOM 4111 C CA . GLN A 1 533 ? -14.235 -17.623 -6.872 1.00 97.44 533 GLN A CA 1
ATOM 4112 C C . GLN A 1 533 ? -13.073 -17.782 -5.893 1.00 97.44 533 GLN A C 1
ATOM 4114 O O . GLN A 1 533 ? -12.146 -18.553 -6.155 1.00 97.44 533 GLN A O 1
ATOM 4119 N N . SER A 1 534 ? -13.125 -17.047 -4.783 1.00 98.12 534 SER A N 1
ATOM 4120 C CA . SER A 1 534 ? -12.105 -17.065 -3.730 1.00 98.12 534 SER A CA 1
ATOM 4121 C C . SER A 1 534 ? -12.737 -17.030 -2.328 1.00 98.12 534 SER A C 1
ATOM 4123 O O . SER A 1 534 ? -12.793 -15.961 -1.718 1.00 98.12 534 SER A O 1
ATOM 4125 N N . PRO A 1 535 ? -13.247 -18.158 -1.798 1.00 98.06 535 PRO A N 1
ATOM 4126 C CA . PRO A 1 535 ? -13.690 -18.249 -0.406 1.00 98.06 535 PRO A CA 1
ATOM 4127 C C . PRO A 1 535 ? -12.529 -18.250 0.606 1.00 98.06 535 PRO A C 1
ATOM 4129 O O . PRO A 1 535 ? -11.440 -18.772 0.334 1.00 98.06 535 PRO A O 1
ATOM 4132 N N . ARG A 1 536 ? -12.800 -17.737 1.812 1.00 97.50 536 ARG A N 1
ATOM 4133 C CA . ARG A 1 536 ? -11.979 -17.916 3.022 1.00 97.50 536 ARG A CA 1
ATOM 4134 C C . ARG A 1 536 ? -12.876 -18.127 4.241 1.00 97.50 536 ARG A C 1
ATOM 4136 O O . ARG A 1 536 ? -13.910 -17.486 4.376 1.00 97.50 536 ARG A O 1
ATOM 4143 N N . GLY A 1 537 ? -12.447 -19.011 5.135 1.00 97.75 537 GLY A N 1
ATOM 4144 C CA . GLY A 1 537 ? -13.021 -19.183 6.466 1.00 97.75 537 GLY A CA 1
ATOM 4145 C C . GLY A 1 537 ? -11.919 -19.187 7.520 1.00 97.75 537 GLY A C 1
ATOM 4146 O O . GLY A 1 537 ? -10.855 -19.774 7.298 1.00 97.75 537 GLY A O 1
ATOM 4147 N N . ALA A 1 538 ? -12.152 -18.540 8.660 1.00 96.94 538 ALA A N 1
ATOM 4148 C CA . ALA A 1 538 ? -11.233 -18.566 9.792 1.00 96.94 538 ALA A CA 1
ATOM 4149 C C . ALA A 1 538 ? -11.961 -18.642 11.138 1.00 96.94 538 ALA A C 1
ATOM 4151 O O . ALA A 1 538 ? -13.070 -18.137 11.295 1.00 96.94 538 ALA A O 1
ATOM 4152 N N . ILE A 1 539 ? -11.291 -19.248 12.116 1.00 97.25 539 ILE A N 1
ATOM 4153 C CA . ILE A 1 539 ? -11.665 -19.225 13.528 1.00 97.25 539 ILE A CA 1
ATOM 4154 C C . ILE A 1 539 ? -10.512 -18.642 14.335 1.00 97.25 539 ILE A C 1
ATOM 4156 O O . ILE A 1 539 ? -9.350 -19.027 14.161 1.00 97.25 539 ILE A O 1
ATOM 4160 N N . LEU A 1 540 ? -10.843 -17.709 15.216 1.00 95.88 540 LEU A N 1
ATOM 4161 C CA . LEU A 1 540 ? -9.939 -17.134 16.192 1.00 95.88 540 LEU A CA 1
ATOM 4162 C C . LEU A 1 540 ? -10.467 -17.480 17.576 1.00 95.88 540 LEU A C 1
ATOM 4164 O O . LEU A 1 540 ? -11.643 -17.289 17.872 1.00 95.88 540 LEU A O 1
ATOM 4168 N N . VAL A 1 541 ? -9.586 -18.001 18.417 1.00 96.31 541 VAL A N 1
ATOM 4169 C CA . VAL A 1 541 ? -9.853 -18.274 19.825 1.00 96.31 541 VAL A CA 1
ATOM 4170 C C . VAL A 1 541 ? -8.888 -17.428 20.637 1.00 96.31 541 VAL A C 1
ATOM 4172 O O . VAL A 1 541 ? -7.682 -17.453 20.381 1.00 96.31 541 VAL A O 1
ATOM 4175 N N . HIS A 1 542 ? -9.399 -16.708 21.628 1.00 94.12 542 HIS A N 1
ATOM 4176 C CA . HIS A 1 542 ? -8.648 -15.829 22.519 1.00 94.12 542 HIS A CA 1
ATOM 4177 C C . HIS A 1 542 ? -8.622 -16.422 23.940 1.00 94.12 542 HIS A C 1
ATOM 4179 O O . HIS A 1 542 ? -9.442 -16.046 24.778 1.00 94.12 542 HIS A O 1
ATOM 4185 N N . PRO A 1 543 ? -7.694 -17.354 24.262 1.00 91.69 543 PRO A N 1
ATOM 4186 C CA . PRO A 1 543 ? -7.573 -17.907 25.615 1.00 91.69 543 PRO A CA 1
ATOM 4187 C C . PRO A 1 543 ? -7.295 -16.848 26.691 1.00 91.69 543 PRO A C 1
ATOM 4189 O O . PRO A 1 543 ? -7.553 -17.070 27.870 1.00 91.69 543 PRO A O 1
ATOM 4192 N N . SER A 1 544 ? -6.728 -15.705 26.294 1.00 87.12 544 SER A N 1
ATOM 4193 C CA . SER A 1 544 ? -6.486 -14.546 27.149 1.00 87.12 544 SER A CA 1
ATOM 4194 C C . SER A 1 544 ? -6.541 -13.262 26.314 1.00 87.12 544 SER A C 1
ATOM 4196 O O . SER A 1 544 ? -6.491 -13.309 25.087 1.00 87.12 544 SER A O 1
ATOM 4198 N N . LYS A 1 545 ? -6.533 -12.094 26.970 1.00 76.50 545 LYS A N 1
ATOM 4199 C CA . LYS A 1 545 ? -6.438 -10.784 26.292 1.00 76.50 545 LYS A CA 1
ATOM 4200 C C . LYS A 1 545 ? -5.126 -10.567 25.516 1.00 76.50 545 LYS A C 1
ATOM 4202 O O . LYS A 1 545 ? -5.000 -9.575 24.809 1.00 76.50 545 LYS A O 1
ATOM 4207 N N . GLN A 1 546 ? -4.131 -11.438 25.689 1.00 80.00 546 GLN A N 1
ATOM 4208 C CA . GLN A 1 546 ? -2.794 -11.308 25.095 1.00 80.00 546 GLN A CA 1
ATOM 4209 C C . GLN A 1 546 ? -2.436 -12.474 24.170 1.00 80.00 546 GLN A C 1
ATOM 4211 O O . GLN A 1 546 ? -1.342 -12.510 23.613 1.00 80.00 546 GLN A O 1
ATOM 4216 N N . SER A 1 547 ? -3.321 -13.460 24.031 1.00 86.19 547 SER A N 1
ATOM 4217 C CA . SER A 1 547 ? -3.026 -14.690 23.306 1.00 86.19 547 SER A CA 1
ATOM 4218 C C . SER A 1 547 ? -4.158 -15.007 22.353 1.00 86.19 547 SER A C 1
ATOM 4220 O O . SER A 1 547 ? -5.331 -14.892 22.695 1.00 86.19 547 SER A O 1
ATOM 4222 N N . THR A 1 548 ? -3.812 -15.435 21.146 1.00 92.00 548 THR A N 1
ATOM 4223 C CA . THR A 1 548 ? -4.796 -15.840 20.145 1.00 92.00 548 THR A CA 1
ATOM 4224 C C . THR A 1 548 ? -4.289 -17.059 19.404 1.00 92.00 548 THR A C 1
ATOM 4226 O O . THR A 1 548 ? -3.158 -17.077 18.921 1.00 92.00 548 THR A O 1
ATOM 4229 N N . VAL A 1 549 ? -5.141 -18.072 19.307 1.00 94.75 549 VAL A N 1
ATOM 4230 C CA . VAL A 1 549 ? -4.949 -19.238 18.450 1.00 94.75 549 VAL A CA 1
ATOM 4231 C C . VAL A 1 549 ? -5.864 -19.056 17.250 1.00 94.75 549 VAL A C 1
ATOM 4233 O O . VAL A 1 549 ? -7.051 -18.790 17.416 1.00 94.75 549 VAL A O 1
ATOM 4236 N N . ARG A 1 550 ? -5.316 -19.166 16.040 1.00 93.94 550 ARG A N 1
ATOM 4237 C CA . ARG A 1 550 ? -6.068 -18.966 14.798 1.00 93.94 550 ARG A CA 1
ATOM 4238 C C . ARG A 1 550 ? -5.893 -20.142 13.853 1.00 93.94 550 ARG A C 1
ATOM 4240 O O . ARG A 1 550 ? -4.791 -20.674 13.727 1.00 93.94 550 ARG A O 1
ATOM 4247 N N . GLY A 1 551 ? -6.969 -20.501 13.168 1.00 95.12 551 GLY A N 1
ATOM 4248 C CA . GLY A 1 551 ? -6.965 -21.449 12.059 1.00 95.12 551 GLY A CA 1
ATOM 4249 C C . GLY A 1 551 ? -7.724 -20.851 10.884 1.00 95.12 551 GLY A C 1
ATOM 4250 O O . GLY A 1 551 ? -8.793 -20.279 11.080 1.00 95.12 551 GLY A O 1
ATOM 4251 N N . SER A 1 552 ? -7.178 -20.956 9.673 1.00 94.94 552 SER A N 1
ATOM 4252 C CA . SER A 1 552 ? -7.832 -20.449 8.467 1.00 94.94 552 SER A CA 1
ATOM 4253 C C . SER A 1 552 ? -7.602 -21.349 7.259 1.00 94.94 552 SER A C 1
ATOM 4255 O O . SER A 1 552 ? -6.552 -21.977 7.112 1.00 94.94 552 SER A O 1
ATOM 4257 N N . ILE A 1 553 ? -8.609 -21.396 6.391 1.00 96.06 553 ILE A N 1
ATOM 4258 C CA . ILE A 1 553 ? -8.582 -22.062 5.091 1.00 96.06 553 ILE A CA 1
ATOM 4259 C C . ILE A 1 553 ? -9.061 -21.069 4.037 1.00 96.06 553 ILE A C 1
ATOM 4261 O O . ILE A 1 553 ? -10.030 -20.341 4.247 1.00 96.06 553 ILE A O 1
ATOM 4265 N N . ALA A 1 554 ? -8.354 -20.996 2.916 1.00 96.06 554 ALA A N 1
ATOM 4266 C CA . ALA A 1 554 ? -8.636 -20.034 1.863 1.00 96.06 554 ALA A CA 1
ATOM 4267 C C . ALA A 1 554 ? -8.128 -20.539 0.517 1.00 96.06 554 ALA A C 1
ATOM 4269 O O . ALA A 1 554 ? -7.106 -21.225 0.449 1.00 96.06 554 ALA A O 1
ATOM 4270 N N . THR A 1 555 ? -8.800 -20.129 -0.552 1.00 96.44 555 THR A N 1
ATOM 4271 C CA . THR A 1 555 ? -8.300 -20.271 -1.924 1.00 96.44 555 THR A CA 1
ATOM 4272 C C . THR A 1 555 ? -7.813 -18.924 -2.442 1.00 96.44 555 THR A C 1
ATOM 4274 O O . THR A 1 555 ? -8.386 -17.885 -2.109 1.00 96.44 555 THR A O 1
ATOM 4277 N N . ALA A 1 556 ? -6.800 -18.935 -3.300 1.00 95.19 556 ALA A N 1
ATOM 4278 C CA . ALA A 1 556 ? -6.375 -17.753 -4.033 1.00 95.19 556 ALA A CA 1
ATOM 4279 C C . ALA A 1 556 ? -5.996 -18.089 -5.467 1.00 95.19 556 ALA A C 1
ATOM 4281 O O . ALA A 1 556 ? -5.792 -19.253 -5.816 1.00 95.19 556 ALA A O 1
ATOM 4282 N N . PHE A 1 557 ? -5.902 -17.051 -6.292 1.00 94.62 557 PHE A N 1
ATOM 4283 C CA . PHE A 1 557 ? -5.543 -17.187 -7.692 1.00 94.62 557 PHE A CA 1
ATOM 4284 C C . PHE A 1 557 ? -4.638 -16.045 -8.153 1.00 94.62 557 PHE A C 1
ATOM 4286 O O . PHE A 1 557 ? -4.625 -14.945 -7.600 1.00 94.62 557 PHE A O 1
ATOM 4293 N N . ARG A 1 558 ? -3.888 -16.332 -9.212 1.00 91.88 558 ARG A N 1
ATOM 4294 C CA . ARG A 1 558 ? -3.171 -15.352 -10.018 1.00 91.88 558 ARG A CA 1
ATOM 4295 C C . ARG A 1 558 ? -3.828 -15.333 -11.389 1.00 91.88 558 ARG A C 1
ATOM 4297 O O . ARG A 1 558 ? -4.175 -16.395 -11.910 1.00 91.88 558 ARG A O 1
ATOM 4304 N N . LYS A 1 559 ? -4.007 -14.150 -11.967 1.00 89.88 559 LYS A N 1
ATOM 4305 C CA . LYS A 1 559 ? -4.459 -14.032 -13.358 1.00 89.88 559 LYS A CA 1
ATOM 4306 C C . LYS A 1 559 ? -3.248 -14.120 -14.300 1.00 89.88 559 LYS A C 1
ATOM 4308 O O . LYS A 1 559 ? -2.171 -13.650 -13.921 1.00 89.88 559 LYS A O 1
ATOM 4313 N N . PRO A 1 560 ? -3.399 -14.688 -15.505 1.00 89.38 560 PRO A N 1
ATOM 4314 C CA . PRO A 1 560 ? -2.384 -14.559 -16.540 1.00 89.38 560 PRO A CA 1
ATOM 4315 C C . PRO A 1 560 ? -2.042 -13.084 -16.815 1.00 89.38 560 PRO A C 1
ATOM 4317 O O . PRO A 1 560 ? -2.913 -12.212 -16.749 1.00 89.38 560 PRO A O 1
ATOM 4320 N N . THR A 1 561 ? -0.773 -12.793 -17.079 1.00 89.44 561 THR A N 1
ATOM 4321 C CA . THR A 1 561 ? -0.290 -11.451 -17.450 1.00 89.44 561 THR A CA 1
ATOM 4322 C C . THR A 1 561 ? -0.528 -11.200 -18.937 1.00 89.44 561 THR A C 1
ATOM 4324 O O . THR A 1 561 ? -0.851 -12.128 -19.679 1.00 89.44 561 THR A O 1
ATOM 4327 N N . PHE A 1 562 ? -0.352 -9.967 -19.423 1.00 90.31 562 PHE A N 1
ATOM 4328 C CA . PHE A 1 562 ? -0.486 -9.711 -20.866 1.00 90.31 562 PHE A CA 1
ATOM 4329 C C . PHE A 1 562 ? 0.620 -10.414 -21.661 1.00 90.31 562 PHE A C 1
ATOM 4331 O O . PHE A 1 562 ? 0.362 -10.893 -22.764 1.00 90.31 562 PHE A O 1
ATOM 4338 N N . LEU A 1 563 ? 1.814 -10.529 -21.066 1.00 86.81 563 LEU A N 1
ATOM 4339 C CA . LEU A 1 563 ? 2.911 -11.347 -21.577 1.00 86.81 563 LEU A CA 1
ATOM 4340 C C . LEU A 1 563 ? 2.478 -12.809 -21.788 1.00 86.81 563 LEU A C 1
ATOM 4342 O O . LEU A 1 563 ? 2.768 -13.378 -22.829 1.00 86.81 563 LEU A O 1
ATOM 4346 N N . GLU A 1 564 ? 1.770 -13.405 -20.828 1.00 87.44 564 GLU A N 1
ATOM 4347 C CA . GLU A 1 564 ? 1.329 -14.810 -20.893 1.00 87.44 564 GLU A CA 1
ATOM 4348 C C . GLU A 1 564 ? 0.068 -15.018 -21.747 1.00 87.44 564 GLU A C 1
ATOM 4350 O O . GLU A 1 564 ? -0.164 -16.115 -22.247 1.00 87.44 564 GLU A O 1
ATOM 4355 N N . SER A 1 565 ? -0.768 -13.986 -21.874 1.00 89.25 565 SER A N 1
ATOM 4356 C CA . SER A 1 565 ? -2.103 -14.084 -22.481 1.00 89.25 565 SER A CA 1
ATOM 4357 C C . SER A 1 565 ? -2.114 -13.747 -23.967 1.00 89.25 565 SER A C 1
ATOM 4359 O O . SER A 1 565 ? -2.861 -14.339 -24.739 1.00 89.25 565 SER A O 1
ATOM 4361 N N . TYR A 1 566 ? -1.317 -12.758 -24.376 1.00 89.69 566 TYR A N 1
ATOM 4362 C CA . TYR A 1 566 ? -1.432 -12.157 -25.707 1.00 89.69 566 TYR A CA 1
ATOM 4363 C C . TYR A 1 566 ? -0.168 -12.302 -26.553 1.00 89.69 566 TYR A C 1
ATOM 4365 O O . TYR A 1 566 ? -0.214 -12.031 -27.752 1.00 89.69 566 TYR A O 1
ATOM 4373 N N . LEU A 1 567 ? 0.946 -12.763 -25.976 1.00 84.31 567 LEU A N 1
ATOM 4374 C CA . LEU A 1 567 ? 2.073 -13.223 -26.779 1.00 84.31 567 LEU A CA 1
ATOM 4375 C C . LEU A 1 567 ? 1.915 -14.707 -27.089 1.00 84.31 567 LEU A C 1
ATOM 4377 O O . LEU A 1 567 ? 1.743 -15.531 -26.198 1.00 84.31 567 LEU A O 1
ATOM 4381 N N . SER A 1 568 ? 2.079 -15.068 -28.360 1.00 73.50 568 SER A N 1
ATOM 4382 C CA . SER A 1 568 ? 2.175 -16.467 -28.800 1.00 73.50 568 SER A CA 1
ATOM 4383 C C . SER A 1 568 ? 3.560 -17.065 -28.506 1.00 73.50 568 SER A C 1
ATOM 4385 O O . SER A 1 568 ? 4.163 -17.710 -29.362 1.00 73.50 568 SER A O 1
ATOM 4387 N N . LEU A 1 569 ? 4.101 -16.803 -27.314 1.00 69.62 569 LEU A N 1
ATOM 4388 C CA . LEU A 1 569 ? 5.403 -17.293 -26.872 1.00 69.62 569 LEU A CA 1
ATOM 4389 C C . LEU A 1 569 ? 5.219 -18.131 -25.601 1.00 69.62 569 LEU A C 1
ATOM 4391 O O . LEU A 1 569 ? 4.651 -17.631 -24.630 1.00 69.62 569 LEU A O 1
ATOM 4395 N N . PRO A 1 570 ? 5.717 -19.380 -25.560 1.00 64.38 570 PRO A N 1
ATOM 4396 C CA . PRO A 1 570 ? 5.733 -20.168 -24.336 1.00 64.38 570 PRO A CA 1
ATOM 4397 C C . PRO A 1 570 ? 6.805 -19.602 -23.397 1.00 64.38 570 PRO A C 1
ATOM 4399 O O . PRO A 1 570 ? 7.955 -20.038 -23.397 1.00 64.38 570 PRO A O 1
ATOM 4402 N N . ILE A 1 571 ? 6.444 -18.580 -22.625 1.00 62.78 571 ILE A N 1
ATOM 4403 C CA . ILE A 1 571 ? 7.321 -17.982 -21.621 1.00 62.78 571 ILE A CA 1
ATOM 4404 C C . ILE A 1 571 ? 7.004 -18.646 -20.283 1.00 62.78 571 ILE A C 1
ATOM 4406 O O . ILE A 1 571 ? 5.915 -18.477 -19.739 1.00 62.78 571 ILE A O 1
ATOM 4410 N N . GLN A 1 572 ? 7.956 -19.415 -19.755 1.00 56.66 572 GLN A N 1
ATOM 4411 C CA . GLN A 1 572 ? 7.879 -19.939 -18.395 1.00 56.66 572 GLN A CA 1
ATOM 4412 C C . GLN A 1 572 ? 8.517 -18.909 -17.452 1.00 56.66 572 GLN A C 1
ATOM 4414 O O . GLN A 1 572 ? 9.723 -18.673 -17.532 1.00 56.66 572 GLN A O 1
ATOM 4419 N N . LEU A 1 573 ? 7.687 -18.258 -16.630 1.00 56.94 573 LEU A N 1
ATOM 4420 C CA . LEU A 1 573 ? 8.094 -17.261 -15.631 1.00 56.94 573 LEU A CA 1
ATOM 4421 C C . LEU A 1 573 ? 8.491 -17.890 -14.298 1.00 56.94 573 LEU A C 1
ATOM 4423 O O . LEU A 1 573 ? 7.699 -18.715 -13.778 1.00 56.94 573 LEU A O 1
#

Foldseek 3Di:
DDDDDDPPPVVVVVVPPPPPPDDPLLVQLLVLQVQLVVCVVVVNLVSNLVSLVSSCVSPNDLLSLLLNLLSCLQVLNLVVSLVSLVVSVVVVDPCNVLSVQLNVVSVVLVVVLVVLVVVVVVPDDDDDDDDDDDDDDDDDDDPPDDRDGDDSVSSDDRPPPSRSADWDCQQFVDTDHCQPRQFNKDKCALVNLVVVPDWAPQVSCVPDPQWDWDDPWLQDIWIAGNPPTDAQNQQEFEEEQNHTQAPLQSSHHRRLFDLDISNFFRMKMWTAAADCLPNNASCHGHYIYTYGDDAADDAWDKDWDADPLRWIKIKTKDHHDDVQKGKIKMKMKTWGFTPDAPDDPPPPQKDFPEPDNGTQWIKIHIKMKMWGDPDQFWIKIKIKMKMWAKHWGQDADPLRTKIQRIKIKMKIKIWTDHPFKIKIKMKIKIWTWMWGRMDGPPDDTDIKIKIKIKIKIKMKTWDWDDPDDFKIKIKIKMKMWMWMWIDMPQFPDTDIDIKIKIKIWMWIGRHPFKIKIWIKMWMQQVLVRDIDIKIKIKMWGPPDPVDIDMDMDIGGHHHDGCCRRGHPDPGDD

Secondary structure (DSSP, 8-state):
----SSSSHHHHTTSSSSSSS---HHHHHHHHHHHHHHHHHTT-HHHHHHHHHHHHHHS--HHHHHHHHHHHHHHT-HHHHHHHHHHHHHT--TTHHHHHHHHHHHHHHHHHHHHHHHHHHHTPPPPPP--------PPPPPPP---PPPPGGGS-----S-TT---BSTTTTS-B-TTS-SSEEEEEEHHHHHHHT--SHHHHGGGSTTEEEEE-SSS-EEEEETT---TT--SEEEEETTEE-EETTTTEE-GGG-S--GGGEEEEEEEES--HHHH-TT-SSEEEEEEEPPTT-S--EEEEEE-GGG-EEEEEEEEEEETTEEEEEEEEEEEEE-SS-SS-TT-TTEEESSSSTTEEEEEEEEEEEEEEE-TTS-EEEEEEEEEEEEEEE--STT---EEEEEEEEEEEEEEEE-SSEEEEEEEEEEEEEEEESEEETTPPP--EEEEEEEEEEEEEEEEEEE-STTEEEEEEEEEEEEEEEEEETTSSS-EEEEEEEEEEEEEEEETTTEEEEEEEEEEEEGGGTEEEEEEEEEEEEEEETTEEEEEEEE----PPPHHHHHS-S----

Radius of gyration: 30.89 Å; Cα contacts (8 Å, |Δi|>4): 1250; chains: 1; bounding box: 87×74×113 Å

pLDDT: mean 86.22, std 15.26, range [30.91, 98.75]

Nearest PDB structures (foldseek):
  5fp2-assembly1_A  TM=8.198E-01  e=7.420E-13  Pseudomonas aeruginosa PAO1
  2qom-assembly1_A  TM=3.832E-01  e=3.995E-03  Escherichia coli O157:H7
  3qq2-assembly2_C  TM=3.392E-01  e=6.686E-03  Bordetella pertussis
  3qq2-assembly2_B  TM=3.407E-01  e=1.241E-02  Bordetella pertussis
  3qq2-assembly1_A-2  TM=3.631E-01  e=3.301E-02  Bordetella pertussis

Sequence (573 aa):
MSRRLVAAATFVALLFASTFAFADARTEARAHFKKGMDAIAAGKYDEGIVELKTAYQILPHANVLYNIARAYAEAGDLEEAVVYFRKYLEGNPPDKDEASQILKNLEARIRRQQAAREAAQAEKPAPAPTPTEPAPEKPTPSPPVAPEKPPAAELGQARTEDVFAESIVTASKGTQSPLDAPNSTSIITEQDIRLSGITKIPELLRRLAGIDIMQVTGAQTEVSIRGFNQRLANKTLVLVDGRSVYVDLLGATIWQAFSIGVEDIQRIEVVRGPGSSLYGADAFNGVVNIITKKPGEGKNGVAGGYGMQASTHGSLWASGRDADFAWRLAAGYDYLPRWSREVPNGRADVRTGVGDQVESARTIRLDARGTRQLGKVGVFGVGGGLSQGSLEVLGIGPLNDIVLPEFVSTDVTSYFNSDNFDVRVFWNRLRADSALNVNYVGQSLLPARAEQNIFDAEMVYKAKLELGKDLANDLRVGAAYRYKNVAWTYLDQVRFEHHYALFLHDELKLGPAVALVADYRVDWVPYLERFQQSPRGAILVHPSKQSTVRGSIATAFRKPTFLESYLSLPIQL

Solvent-accessible surface area (backbone atoms only — not comparable to full-atom values): 30664 Å² total; per-residue (Å²): 140,80,96,80,85,78,76,72,71,68,58,59,59,63,72,66,71,66,83,77,80,77,68,56,50,53,59,51,19,41,51,27,34,50,52,10,52,54,28,41,75,70,68,36,33,70,65,10,42,51,27,27,49,50,12,33,71,62,48,74,47,62,54,45,34,46,42,40,15,43,38,28,29,71,66,51,42,54,68,61,14,46,54,28,42,50,60,30,50,76,67,68,44,97,58,40,71,59,52,51,51,35,43,53,53,50,54,55,46,52,52,51,54,49,54,52,51,51,54,62,61,71,69,62,79,78,92,77,82,88,87,82,88,90,80,79,90,73,83,76,80,76,76,83,82,69,85,80,58,65,59,67,85,62,60,62,79,78,67,76,69,69,87,57,61,66,69,41,38,83,75,73,80,44,83,39,43,66,77,75,37,71,48,60,65,49,73,45,45,41,62,58,50,67,74,61,77,62,75,50,69,76,64,66,48,62,79,42,90,57,46,38,71,51,69,78,51,57,53,38,58,29,55,22,42,72,77,69,63,48,76,64,28,50,40,42,29,48,23,51,74,78,42,73,63,60,40,59,57,72,32,24,60,60,75,78,49,42,31,69,59,57,89,45,39,42,30,36,41,36,37,49,42,55,35,10,22,80,67,36,61,21,10,32,33,9,37,40,35,36,33,60,58,57,48,41,51,81,78,62,52,74,50,79,48,78,50,78,83,72,20,31,40,38,37,39,39,43,44,41,67,57,92,53,38,20,29,28,41,40,39,35,39,41,36,30,32,35,92,64,58,94,66,74,86,87,54,85,62,50,47,60,51,48,100,60,66,49,61,12,24,38,34,44,22,32,30,41,34,37,35,34,56,51,79,91,67,28,39,41,35,42,33,35,26,36,9,36,36,30,37,41,41,75,46,68,80,92,48,54,50,29,24,24,61,47,32,42,26,38,39,39,41,38,36,37,42,38,90,44,42,39,39,41,39,38,40,43,37,40,38,33,40,36,34,45,40,67,38,52,75,90,59,89,80,83,68,38,47,39,38,38,43,35,40,40,38,39,40,33,43,45,48,78,47,76,72,58,97,48,30,39,34,47,39,35,45,33,42,36,40,38,39,40,41,40,37,38,69,80,42,94,55,75,44,75,45,70,34,44,33,44,33,38,39,37,37,42,31,53,45,89,41,33,37,39,36,43,28,36,22,41,33,43,40,62,96,75,74,41,77,46,77,12,47,32,42,27,44,38,37,30,92,43,102,87,42,62,52,73,50,66,52,64,41,52,44,64,69,81,25,48,55,68,69,62,36,99,54,98,74,87,118